Protein AF-A0A3C0WS03-F1 (afdb_monomer)

Sequence (602 aa):
MGAVMPKNAIFNGGLSYDLTSSRLVRLWLGLELLLILISFILLFFMPEAAGWLFLVVFCAVLLTLGAGVFLFVRYSLIPVVKDKRTYITERSKILKKVSKTKTEISKIKKTLATNQINENQEIAKALQKIHKEYIETGLTGEKIETGNISGVGPKLKEKLKANGIISAADIGLNIQNLEGFGKAKVQALLNWKESVLSQLESTKPDKLPDIQLSEIQQRYKRQRDNLTKTRESHQLRQTECGLELEAVNRNLSRFTGVNFINYLRTNLFGGINNRFSQSASAAILMSVIGLGVLIYGAFGIISSRALLVASVPAPTLTSTITHTPTQIPTSTVTVSPSSTITSTITLTPSITRTPTEDLSFYNVSDCLPKNTLFQKGTVVQIVDGDTIQVRLEDGNTYRVRYIGVDAPESERPYYTESKKANSDLVLNKEIILVKDVSETDQFDRLLRYVIVKNIFVNLELVKMGFAVAETYPPDVACADTFSAIQNVTRGSQIGIWIATQTPEPSFAQVVIISVNKSAEYVDIKNVGNIDVNLGDWKLVSEKGNQSCSLSGTINVGVTLRIWAGTAQGAGYGCGFGTSIWNNSESDPAVLYNAQGVEVSRK

pLDDT: mean 80.06, std 19.16, range [28.62, 98.19]

Solvent-accessible surface area (backbone atoms only — not comparable to full-atom values): 34719 Å² total; per-residue (Å²): 138,86,81,86,70,76,96,81,70,72,65,75,74,58,77,69,80,42,69,66,59,28,51,50,48,52,53,49,53,52,50,47,53,49,47,52,50,50,41,50,48,39,60,73,77,36,70,87,48,56,71,57,42,52,52,48,52,51,52,47,54,52,50,54,52,50,51,52,51,51,53,50,53,56,52,58,66,38,66,73,51,43,53,52,50,50,46,54,50,48,45,52,54,44,53,52,51,43,54,52,42,54,50,52,46,51,51,50,53,52,53,56,62,47,47,59,55,52,50,54,51,50,52,51,53,53,39,53,49,50,46,51,54,51,46,54,50,50,29,55,64,44,34,49,84,79,51,88,40,70,90,57,53,71,74,56,41,52,54,35,43,76,70,71,35,51,21,42,60,57,66,59,86,75,54,67,76,41,89,93,35,53,73,70,43,48,49,27,51,52,51,44,38,50,53,52,49,54,50,45,68,72,66,53,78,96,63,64,57,68,69,64,48,49,54,54,52,53,52,53,48,52,50,50,55,52,49,50,54,50,43,52,56,45,52,52,52,43,52,52,47,48,55,52,44,52,55,43,49,61,59,51,60,57,44,70,78,69,43,70,67,53,47,49,48,40,38,76,47,69,88,56,68,90,84,49,55,71,58,53,55,46,49,53,51,50,48,54,50,49,51,52,51,50,51,52,50,59,57,56,59,53,66,72,67,74,78,80,82,88,85,84,90,84,84,89,87,88,88,80,89,86,89,88,90,90,81,92,89,87,89,84,88,87,84,85,85,86,91,80,90,78,91,78,86,83,80,78,86,80,84,80,90,75,84,88,80,72,78,85,82,45,83,62,63,92,44,59,68,91,86,51,73,68,45,59,29,36,26,77,46,72,76,41,34,42,32,35,32,31,33,34,86,88,73,50,75,43,48,36,35,42,55,39,44,45,35,47,52,91,92,40,81,58,18,70,58,13,25,46,54,38,38,77,70,42,60,79,32,66,33,43,36,35,41,74,73,54,64,52,52,101,80,71,27,33,37,26,44,44,30,42,86,68,43,52,46,56,53,49,35,21,51,62,16,36,26,45,57,43,78,53,84,84,39,45,70,46,37,68,60,34,48,55,40,33,54,53,22,46,76,65,41,31,56,77,41,39,80,74,76,73,76,74,82,83,41,77,41,59,37,61,76,47,77,41,43,92,78,35,33,35,33,33,30,26,76,25,77,40,68,37,74,30,55,66,14,32,44,30,32,70,73,62,69,47,74,32,78,43,63,58,72,45,46,56,72,39,72,47,38,36,25,40,27,67,49,92,59,89,55,45,46,57,59,41,96,59,89,56,43,53,80,89,56,95,45,44,44,35,34,24,40,62,89,68,47,78,63,29,70,83

Mean predicted aligned error: 21.63 Å

Structure (mmCIF, N/CA/C/O backbone):
data_AF-A0A3C0WS03-F1
#
_entry.id   AF-A0A3C0WS03-F1
#
loop_
_atom_site.group_PDB
_atom_site.id
_atom_site.type_symbol
_atom_site.label_atom_id
_atom_site.label_alt_id
_atom_site.label_comp_id
_atom_site.label_asym_id
_atom_site.label_entity_id
_atom_site.label_seq_id
_atom_site.pdbx_PDB_ins_code
_atom_site.Cartn_x
_atom_site.Cartn_y
_atom_site.Cartn_z
_atom_site.occupancy
_atom_site.B_iso_or_equiv
_atom_site.auth_seq_id
_atom_site.auth_comp_id
_atom_site.auth_asym_id
_atom_site.auth_atom_id
_atom_site.pdbx_PDB_model_num
ATOM 1 N N . MET A 1 1 ? 14.210 37.775 -27.524 1.00 31.72 1 MET A N 1
ATOM 2 C CA . MET A 1 1 ? 14.642 38.032 -28.914 1.00 31.72 1 MET A CA 1
ATOM 3 C C . MET A 1 1 ? 14.575 36.724 -29.673 1.00 31.72 1 MET A C 1
ATOM 5 O O . MET A 1 1 ? 15.339 35.815 -29.379 1.00 31.72 1 MET A O 1
ATOM 9 N N . GLY A 1 2 ? 13.557 36.589 -30.521 1.00 37.12 2 GLY A N 1
ATOM 10 C CA . GLY A 1 2 ? 13.262 35.359 -31.242 1.00 37.12 2 GLY A CA 1
ATOM 11 C C . GLY A 1 2 ? 14.124 35.225 -32.490 1.00 37.12 2 GLY A C 1
ATOM 12 O O . GLY A 1 2 ? 14.104 36.100 -33.347 1.00 37.12 2 GLY A O 1
ATOM 13 N N . ALA A 1 3 ? 14.828 34.104 -32.602 1.00 29.75 3 ALA A N 1
ATOM 14 C CA . ALA A 1 3 ? 15.247 33.576 -33.888 1.00 29.75 3 ALA A CA 1
ATOM 15 C C . ALA A 1 3 ? 14.250 32.474 -34.259 1.00 29.75 3 ALA A C 1
ATOM 17 O O . ALA A 1 3 ? 14.322 31.349 -33.764 1.00 29.75 3 ALA A O 1
ATOM 18 N N . VAL A 1 4 ? 13.265 32.825 -35.085 1.00 38.44 4 VAL A N 1
ATOM 19 C CA . VAL A 1 4 ? 12.395 31.851 -35.746 1.00 38.44 4 VAL A CA 1
ATOM 20 C C . VAL A 1 4 ? 13.252 31.154 -36.802 1.00 38.44 4 VAL A C 1
ATOM 22 O O . VAL A 1 4 ? 13.464 31.685 -37.886 1.00 38.44 4 VAL A O 1
ATOM 25 N N . MET A 1 5 ? 13.795 29.985 -36.466 1.00 34.31 5 MET A N 1
ATOM 26 C CA . MET A 1 5 ? 14.407 29.090 -37.450 1.00 34.31 5 MET A CA 1
ATOM 27 C C . MET A 1 5 ? 13.317 28.252 -38.146 1.00 34.31 5 MET A C 1
ATOM 29 O O . MET A 1 5 ? 12.325 27.882 -37.508 1.00 34.31 5 MET A O 1
ATOM 33 N N . PRO A 1 6 ? 13.464 27.960 -39.450 1.00 38.06 6 PRO A N 1
ATOM 34 C CA . PRO A 1 6 ? 12.408 27.377 -40.273 1.00 38.06 6 PRO A CA 1
ATOM 35 C C . PRO A 1 6 ? 11.973 25.985 -39.790 1.00 38.06 6 PRO A C 1
ATOM 37 O O . PRO A 1 6 ? 12.787 25.139 -39.421 1.00 38.06 6 PRO A O 1
ATOM 40 N N . LYS A 1 7 ? 10.655 25.742 -39.832 1.00 40.62 7 LYS A N 1
ATOM 41 C CA . LYS A 1 7 ? 9.966 24.583 -39.233 1.00 40.62 7 LYS A CA 1
ATOM 42 C C . LYS A 1 7 ? 10.291 23.204 -39.840 1.00 40.62 7 LYS A C 1
ATOM 44 O O . LYS A 1 7 ? 9.900 22.220 -39.227 1.00 40.62 7 LYS A O 1
ATOM 49 N N . ASN A 1 8 ? 11.038 23.105 -40.944 1.00 35.22 8 ASN A N 1
ATOM 50 C CA . ASN A 1 8 ? 11.222 21.845 -41.692 1.00 35.22 8 ASN A CA 1
ATOM 51 C C . ASN A 1 8 ? 12.683 21.468 -42.017 1.00 35.22 8 ASN A C 1
ATOM 53 O O . ASN A 1 8 ? 12.919 20.617 -42.871 1.00 35.22 8 ASN A O 1
ATOM 57 N N . ALA A 1 9 ? 13.681 22.048 -41.347 1.00 36.47 9 ALA A N 1
ATOM 58 C CA . ALA A 1 9 ? 15.062 21.601 -41.524 1.00 36.47 9 ALA A CA 1
ATOM 59 C C . ALA A 1 9 ? 15.380 20.449 -40.554 1.00 36.47 9 ALA A C 1
ATOM 61 O O . ALA A 1 9 ? 15.653 20.671 -39.373 1.00 36.47 9 ALA A O 1
ATOM 62 N N . ILE A 1 10 ? 15.376 19.205 -41.047 1.00 37.47 10 ILE A N 1
ATOM 63 C CA . ILE A 1 10 ? 16.223 18.163 -40.451 1.00 37.47 10 ILE A CA 1
ATOM 64 C C . ILE A 1 10 ? 17.638 18.740 -40.479 1.00 37.47 10 ILE A C 1
ATOM 66 O O . ILE A 1 10 ? 18.079 19.204 -41.533 1.00 37.47 10 ILE A O 1
ATOM 70 N N . PHE A 1 11 ? 18.346 18.752 -39.347 1.00 43.09 11 PHE A N 1
ATOM 71 C CA . PHE A 1 11 ? 19.762 19.116 -39.329 1.00 43.09 11 PHE A CA 1
ATOM 72 C C . PHE A 1 11 ? 20.551 17.985 -40.019 1.00 43.09 11 PHE A C 1
ATOM 74 O O . PHE A 1 11 ? 21.224 17.181 -39.389 1.00 43.09 11 PHE A O 1
ATOM 81 N N . ASN A 1 12 ? 20.441 17.921 -41.349 1.00 42.94 12 ASN A N 1
ATOM 82 C CA . ASN A 1 12 ? 21.327 17.191 -42.255 1.00 42.94 12 ASN A CA 1
ATOM 83 C C . ASN A 1 12 ? 22.666 17.928 -42.419 1.00 42.94 12 ASN A C 1
ATOM 85 O O . ASN A 1 12 ? 23.517 17.504 -43.197 1.00 42.94 12 ASN A O 1
ATOM 89 N N . GLY A 1 13 ? 22.870 19.025 -41.676 1.00 45.66 13 GLY A N 1
ATOM 90 C CA . GLY A 1 13 ? 24.183 19.586 -41.400 1.00 45.66 13 GLY A CA 1
ATOM 91 C C . GLY A 1 13 ? 24.976 18.578 -40.582 1.00 45.66 13 GLY A C 1
ATOM 92 O O . GLY A 1 13 ? 25.024 18.659 -39.355 1.00 45.66 13 GLY A O 1
ATOM 93 N N . GLY A 1 14 ? 25.539 17.591 -41.281 1.00 50.41 14 GLY A N 1
ATOM 94 C CA . GLY A 1 14 ? 26.479 16.637 -40.728 1.00 50.41 14 GLY A CA 1
ATOM 95 C C . GLY A 1 14 ? 27.555 17.379 -39.953 1.00 50.41 14 GLY A C 1
ATOM 96 O O . GLY A 1 14 ? 27.892 18.516 -40.282 1.00 50.41 14 GLY A O 1
ATOM 97 N N . LEU A 1 15 ? 28.069 16.737 -38.904 1.00 58.97 15 LEU A N 1
ATOM 98 C CA . LEU A 1 15 ? 29.295 17.158 -38.234 1.00 58.97 15 LEU A CA 1
ATOM 99 C C . LEU A 1 15 ? 30.311 17.512 -39.324 1.00 58.97 15 LEU A C 1
ATOM 101 O O . LEU A 1 15 ? 30.803 16.620 -40.015 1.00 58.97 15 LEU A O 1
ATOM 105 N N . SER A 1 16 ? 30.502 18.813 -39.557 1.00 59.75 16 SER A N 1
ATOM 106 C CA . SER A 1 16 ? 31.226 19.295 -40.725 1.00 59.75 16 SER A CA 1
ATOM 107 C C . SER A 1 16 ? 32.638 18.751 -40.646 1.00 59.75 16 SER A C 1
ATOM 109 O O . SER A 1 16 ? 33.243 18.779 -39.571 1.00 59.75 16 SER A O 1
ATOM 111 N N . TYR A 1 17 ? 33.140 18.247 -41.768 1.00 62.03 17 TYR A N 1
ATOM 112 C CA . TYR A 1 17 ? 34.510 17.774 -41.870 1.00 62.03 17 TYR A CA 1
ATOM 113 C C . TYR A 1 17 ? 35.460 18.886 -41.405 1.00 62.03 17 TYR A C 1
ATOM 115 O O . TYR A 1 17 ? 35.561 19.939 -42.037 1.00 62.03 17 TYR A O 1
ATOM 123 N N . ASP A 1 18 ? 36.112 18.677 -40.261 1.00 69.12 18 ASP A N 1
ATOM 124 C CA . ASP A 1 18 ? 37.061 19.631 -39.710 1.00 69.12 18 ASP A CA 1
ATOM 125 C C . ASP A 1 18 ? 38.432 19.270 -40.273 1.00 69.12 18 ASP A C 1
ATOM 127 O O . ASP A 1 18 ? 39.061 18.288 -39.873 1.00 69.12 18 ASP A O 1
ATOM 131 N N . LEU A 1 19 ? 38.897 20.066 -41.237 1.00 70.62 19 LEU A N 1
ATOM 132 C CA . LEU A 1 19 ? 40.178 19.847 -41.902 1.00 70.62 19 LEU A CA 1
ATOM 133 C C . LEU A 1 19 ? 41.338 19.791 -40.893 1.00 70.62 19 LEU A C 1
ATOM 135 O O . LEU A 1 19 ? 42.294 19.046 -41.107 1.00 70.62 19 LEU A O 1
ATOM 139 N N . THR A 1 20 ? 41.248 20.536 -39.785 1.00 75.38 20 THR A N 1
ATOM 140 C CA . THR A 1 20 ? 42.275 20.534 -38.734 1.00 75.38 20 THR A CA 1
ATOM 141 C C . THR A 1 20 ? 42.251 19.233 -37.937 1.00 75.38 20 THR A C 1
ATOM 143 O O . THR A 1 20 ? 43.290 18.586 -37.797 1.00 75.38 20 THR A O 1
ATOM 146 N N . SER A 1 21 ? 41.070 18.778 -37.509 1.00 77.38 21 SER A N 1
ATOM 147 C CA . SER A 1 21 ? 40.906 17.500 -36.809 1.00 77.38 21 SER A CA 1
ATOM 148 C C . SER A 1 21 ? 41.255 16.310 -37.696 1.00 77.38 21 SER A C 1
ATOM 150 O O . SER A 1 21 ? 41.924 15.396 -37.233 1.00 77.38 21 SER A O 1
ATOM 152 N N . SER A 1 22 ? 40.897 16.330 -38.981 1.00 73.50 22 SER A N 1
ATOM 153 C CA . SER A 1 22 ? 41.239 15.255 -39.920 1.00 73.50 22 SER A CA 1
ATOM 154 C C . SER A 1 22 ? 42.741 15.174 -40.228 1.00 73.50 22 SER A C 1
ATOM 156 O O . SER A 1 22 ? 43.291 14.080 -40.379 1.00 73.50 22 SER A O 1
ATOM 158 N N . ARG A 1 23 ? 43.438 16.313 -40.335 1.00 79.94 23 ARG A N 1
ATOM 159 C CA . ARG A 1 23 ? 44.905 16.326 -40.489 1.00 79.94 23 ARG A CA 1
ATOM 160 C C . ARG A 1 23 ? 45.588 15.782 -39.240 1.00 79.94 23 ARG A C 1
ATOM 162 O O . ARG A 1 23 ? 46.469 14.938 -39.356 1.00 79.94 23 ARG A O 1
ATOM 169 N N . LEU A 1 24 ? 45.139 16.212 -38.064 1.00 80.12 24 LEU A N 1
ATOM 170 C CA . LEU A 1 24 ? 45.694 15.767 -36.790 1.00 80.12 24 LEU A CA 1
ATOM 171 C C . LEU A 1 24 ? 45.436 14.278 -36.538 1.00 80.12 24 LEU A C 1
ATOM 173 O O . LEU A 1 24 ? 46.338 13.575 -36.107 1.00 80.12 24 LEU A O 1
ATOM 177 N N . VAL A 1 25 ? 44.254 13.776 -36.895 1.00 79.75 25 VAL A N 1
ATOM 178 C CA . VAL A 1 25 ? 43.920 12.345 -36.857 1.00 79.75 25 VAL A CA 1
ATOM 179 C C . VAL A 1 25 ? 44.849 11.517 -37.746 1.00 79.75 25 VAL A C 1
ATOM 181 O O . VAL A 1 25 ? 45.310 10.462 -37.326 1.00 79.75 25 VAL A O 1
ATOM 184 N N . ARG A 1 26 ? 45.163 11.988 -38.960 1.00 80.06 26 ARG A N 1
ATOM 185 C CA . ARG A 1 26 ? 46.097 11.294 -39.863 1.00 80.06 26 ARG A CA 1
ATOM 186 C C . ARG A 1 26 ? 47.533 11.309 -39.352 1.00 80.06 26 ARG A C 1
ATOM 188 O O . ARG A 1 26 ? 48.206 10.288 -39.438 1.00 80.06 26 ARG A O 1
ATOM 195 N N . LEU A 1 27 ? 47.984 12.440 -38.807 1.00 83.38 27 LEU A N 1
ATOM 196 C CA . LEU A 1 27 ? 49.297 12.544 -38.166 1.00 83.38 27 LEU A CA 1
ATOM 197 C C . LEU A 1 27 ? 49.392 11.619 -36.948 1.00 83.38 27 LEU A C 1
ATOM 199 O O . LEU A 1 27 ? 50.378 10.906 -36.801 1.00 83.38 27 LEU A O 1
ATOM 203 N N . TRP A 1 28 ? 48.345 11.589 -36.123 1.00 84.44 28 TRP A N 1
ATOM 204 C CA . TRP A 1 28 ? 48.234 10.710 -34.965 1.00 84.44 28 TRP A CA 1
ATOM 205 C C . TRP A 1 28 ? 48.286 9.228 -35.363 1.00 84.44 28 TRP A C 1
ATOM 207 O O . TRP A 1 28 ? 49.135 8.506 -34.856 1.00 84.44 28 TRP A O 1
ATOM 217 N N . LEU A 1 29 ? 47.465 8.790 -36.326 1.00 81.19 29 LEU A N 1
ATOM 218 C CA . LEU A 1 29 ? 47.481 7.407 -36.824 1.00 81.19 29 LEU A CA 1
ATOM 219 C C . LEU A 1 29 ? 48.834 7.016 -37.438 1.00 81.19 29 LEU A C 1
ATOM 221 O O . LEU A 1 29 ? 49.291 5.893 -37.249 1.00 81.19 29 LEU A O 1
ATOM 225 N N . GLY A 1 30 ? 49.481 7.930 -38.167 1.00 83.06 30 GLY A N 1
ATOM 226 C CA . GLY A 1 30 ? 50.812 7.690 -38.729 1.00 83.06 30 GLY A CA 1
ATOM 227 C C . GLY A 1 30 ? 51.884 7.525 -37.651 1.00 83.06 30 GLY A C 1
ATOM 228 O O . GLY A 1 30 ? 52.730 6.640 -37.757 1.00 83.06 30 GLY A O 1
ATOM 229 N N . LEU A 1 31 ? 51.822 8.339 -36.595 1.00 86.44 31 LEU A N 1
ATOM 230 C CA . LEU A 1 31 ? 52.744 8.264 -35.464 1.00 86.44 31 LEU A CA 1
ATOM 231 C C . LEU A 1 31 ? 52.504 7.008 -34.613 1.00 86.44 31 LEU A C 1
ATOM 233 O O . LEU A 1 31 ? 53.468 6.367 -34.212 1.00 86.44 31 LEU A O 1
ATOM 237 N N . GLU A 1 32 ? 51.249 6.604 -34.415 1.00 83.44 32 GLU A N 1
ATOM 238 C CA . GLU A 1 32 ? 50.893 5.328 -33.777 1.00 83.44 32 GLU A CA 1
ATOM 239 C C . GLU A 1 32 ? 51.446 4.124 -34.544 1.00 83.44 32 GLU A C 1
ATOM 241 O O . GLU A 1 32 ? 52.104 3.265 -33.963 1.00 83.44 32 GLU A O 1
ATOM 246 N N . LEU A 1 33 ? 51.253 4.070 -35.867 1.00 83.25 33 LEU A N 1
ATOM 247 C CA . LEU A 1 33 ? 51.797 2.985 -36.691 1.00 83.25 33 LEU A CA 1
ATOM 248 C C . LEU A 1 33 ? 53.330 2.938 -36.649 1.00 83.25 33 LEU A C 1
ATOM 250 O O . LEU A 1 33 ? 53.907 1.851 -36.623 1.00 83.25 33 LEU A O 1
ATOM 254 N N . LEU A 1 34 ? 53.986 4.101 -36.603 1.00 87.19 34 LEU A N 1
ATOM 255 C CA . LEU A 1 34 ? 55.435 4.190 -36.440 1.00 87.19 34 LEU A CA 1
ATOM 256 C C . LEU A 1 34 ? 55.881 3.657 -35.071 1.00 87.19 34 LEU A C 1
ATOM 258 O O . LEU A 1 34 ? 56.826 2.877 -35.012 1.00 87.19 34 LEU A O 1
ATOM 262 N N . LEU A 1 35 ? 55.199 4.034 -33.984 1.00 86.38 35 LEU A N 1
ATOM 263 C CA . LEU A 1 35 ? 55.510 3.549 -32.634 1.00 86.38 35 LEU A CA 1
ATOM 264 C C . LEU A 1 35 ? 55.289 2.038 -32.516 1.00 86.38 35 LEU A C 1
ATOM 266 O O . LEU A 1 35 ? 56.141 1.350 -31.964 1.00 86.38 35 LEU A O 1
ATOM 270 N N . ILE A 1 36 ? 54.219 1.504 -33.111 1.00 81.44 36 ILE A N 1
ATOM 271 C CA . ILE A 1 36 ? 53.953 0.059 -33.168 1.00 81.44 36 ILE A CA 1
ATOM 272 C C . ILE A 1 36 ? 55.048 -0.674 -33.957 1.00 81.44 36 ILE A C 1
ATOM 274 O O . ILE A 1 36 ? 55.525 -1.721 -33.517 1.00 81.44 36 ILE A O 1
ATOM 278 N N . LEU A 1 37 ? 55.488 -0.125 -35.095 1.00 84.94 37 LEU A N 1
ATOM 279 C CA . LEU A 1 37 ? 56.587 -0.693 -35.879 1.00 84.94 37 LEU A CA 1
ATOM 280 C C . LEU A 1 37 ? 57.903 -0.686 -35.086 1.00 84.94 37 LEU A C 1
ATOM 282 O O . LEU A 1 37 ? 58.611 -1.691 -35.070 1.00 84.94 37 LEU A O 1
ATOM 286 N N . ILE A 1 38 ? 58.210 0.413 -34.388 1.00 85.88 38 ILE A N 1
ATOM 287 C CA . ILE A 1 38 ? 59.381 0.519 -33.506 1.00 85.88 38 ILE A CA 1
ATOM 288 C C . ILE A 1 38 ? 59.290 -0.512 -32.376 1.00 85.88 38 ILE A C 1
ATOM 290 O O . ILE A 1 38 ? 60.265 -1.213 -32.118 1.00 85.88 38 ILE A O 1
ATOM 294 N N . SER A 1 39 ? 58.126 -0.663 -31.740 1.00 83.00 39 SER A N 1
ATOM 295 C CA . SER A 1 39 ? 57.897 -1.686 -30.716 1.00 83.00 39 SER A CA 1
ATOM 296 C C . SER A 1 39 ? 58.119 -3.100 -31.251 1.00 83.00 39 SER A C 1
ATOM 298 O O . SER A 1 39 ? 58.738 -3.910 -30.568 1.00 83.00 39 SER A O 1
ATOM 300 N N . PHE A 1 40 ? 57.676 -3.397 -32.475 1.00 82.50 40 PHE A N 1
ATOM 301 C CA . PHE A 1 40 ? 57.899 -4.698 -33.109 1.00 82.50 40 PHE A CA 1
ATOM 302 C C . PHE A 1 40 ? 59.385 -4.954 -33.401 1.00 82.50 40 PHE A C 1
ATOM 304 O O . PHE A 1 40 ? 59.894 -6.040 -33.124 1.00 82.50 40 PHE A O 1
ATOM 311 N N . ILE A 1 41 ? 60.104 -3.944 -33.902 1.00 84.56 41 ILE A N 1
ATOM 312 C CA . ILE A 1 41 ? 61.549 -4.032 -34.153 1.00 84.56 41 ILE A CA 1
ATOM 313 C C . ILE A 1 41 ? 62.313 -4.251 -32.841 1.00 84.56 41 ILE A C 1
ATOM 315 O O . ILE A 1 41 ? 63.170 -5.130 -32.780 1.00 84.56 41 ILE A O 1
ATOM 319 N N . LEU A 1 42 ? 61.980 -3.502 -31.783 1.00 81.69 42 LEU A N 1
ATOM 320 C CA . LEU A 1 42 ? 62.591 -3.661 -30.459 1.00 81.69 42 LEU A CA 1
ATOM 321 C C . LEU A 1 42 ? 62.326 -5.055 -29.879 1.00 81.69 42 LEU A C 1
ATOM 323 O O . LEU A 1 42 ? 63.246 -5.679 -29.359 1.00 81.69 42 LEU A O 1
ATOM 327 N N . LEU A 1 43 ? 61.099 -5.562 -30.016 1.00 79.94 43 LEU A N 1
ATOM 328 C CA . LEU A 1 43 ? 60.718 -6.891 -29.539 1.00 79.94 43 LEU A CA 1
ATOM 329 C C . LEU A 1 43 ? 61.495 -8.011 -30.253 1.00 79.94 43 LEU A C 1
ATOM 331 O O . LEU A 1 43 ? 61.912 -8.967 -29.605 1.00 79.94 43 LEU A O 1
ATOM 335 N N . PHE A 1 44 ? 61.674 -7.910 -31.575 1.00 80.06 44 PHE A N 1
ATOM 336 C CA . PHE A 1 44 ? 62.209 -9.007 -32.388 1.00 80.06 44 PHE A CA 1
ATOM 337 C C . PHE A 1 44 ? 63.734 -8.972 -32.554 1.00 80.06 44 PHE A C 1
ATOM 339 O O . PHE A 1 44 ? 64.377 -10.018 -32.564 1.00 80.06 44 PHE A O 1
ATOM 346 N N . PHE A 1 45 ? 64.327 -7.783 -32.679 1.00 81.38 45 PHE A N 1
ATOM 347 C CA . PHE A 1 45 ? 65.751 -7.629 -32.995 1.00 81.38 45 PHE A CA 1
ATOM 348 C C . PHE A 1 45 ? 66.609 -7.218 -31.797 1.00 81.38 45 PHE A C 1
ATOM 350 O O . PHE A 1 45 ? 67.828 -7.359 -31.858 1.00 81.38 45 PHE A O 1
ATOM 357 N N . MET A 1 46 ? 66.008 -6.713 -30.714 1.00 80.06 46 MET A N 1
ATOM 358 C CA . MET A 1 46 ? 66.736 -6.261 -29.523 1.00 80.06 46 MET A CA 1
ATOM 359 C C . MET A 1 46 ? 66.035 -6.703 -28.226 1.00 80.06 46 MET A C 1
ATOM 361 O O . MET A 1 46 ? 65.597 -5.862 -27.441 1.00 80.06 46 MET A O 1
ATOM 365 N N . PRO A 1 47 ? 65.951 -8.021 -27.953 1.00 70.94 47 PRO A N 1
ATOM 366 C CA . PRO A 1 47 ? 65.209 -8.561 -26.806 1.00 70.94 47 PRO A CA 1
ATOM 367 C C . PRO A 1 47 ? 65.754 -8.107 -25.438 1.00 70.94 47 PRO A C 1
ATOM 369 O O . PRO A 1 47 ? 65.040 -8.149 -24.438 1.00 70.94 47 PRO A O 1
ATOM 372 N N . GLU A 1 48 ? 66.996 -7.621 -25.377 1.00 76.94 48 GLU A N 1
ATOM 373 C CA . GLU A 1 48 ? 67.588 -7.045 -24.162 1.00 76.94 48 GLU A CA 1
ATOM 374 C C . GLU A 1 48 ? 67.113 -5.604 -23.871 1.00 76.94 48 GLU A C 1
ATOM 376 O O . GLU A 1 48 ? 67.280 -5.108 -22.757 1.00 76.94 48 GLU A O 1
ATOM 381 N N . ALA A 1 49 ? 66.451 -4.939 -24.828 1.00 76.62 49 ALA A N 1
ATOM 382 C CA . ALA A 1 49 ? 65.985 -3.552 -24.746 1.00 76.62 49 ALA A CA 1
ATOM 383 C C . ALA A 1 49 ? 64.557 -3.402 -24.170 1.00 76.62 49 ALA A C 1
ATOM 385 O O . ALA A 1 49 ? 63.827 -2.474 -24.525 1.00 76.62 49 ALA A O 1
ATOM 386 N N . ALA A 1 50 ? 64.143 -4.284 -23.253 1.00 74.38 50 ALA A N 1
ATOM 387 C CA . ALA A 1 50 ? 62.782 -4.320 -22.696 1.00 74.38 50 ALA A CA 1
ATOM 388 C C . ALA A 1 50 ? 62.319 -2.987 -22.061 1.00 74.38 50 ALA A C 1
ATOM 390 O O . ALA A 1 50 ? 61.142 -2.634 -22.142 1.00 74.38 50 ALA A O 1
ATOM 391 N N . GLY A 1 51 ? 63.240 -2.205 -21.482 1.00 78.12 51 GLY A N 1
ATOM 392 C CA . GLY A 1 51 ? 62.930 -0.877 -20.933 1.00 78.12 51 GLY A CA 1
ATOM 393 C C . GLY A 1 51 ? 62.504 0.142 -21.999 1.00 78.12 51 GLY A C 1
ATOM 394 O O . GLY A 1 51 ? 61.593 0.937 -21.770 1.00 78.12 51 GLY A O 1
ATOM 395 N N . TRP A 1 52 ? 63.100 0.076 -23.192 1.00 83.50 52 TRP A N 1
ATOM 396 C CA . TRP A 1 52 ? 62.734 0.936 -24.319 1.00 83.50 52 TRP A CA 1
ATOM 397 C C . TRP A 1 52 ? 61.377 0.551 -24.906 1.00 83.50 52 TRP A C 1
ATOM 399 O O . TRP A 1 52 ? 60.599 1.432 -25.261 1.00 83.50 52 TRP A O 1
ATOM 409 N N . LEU A 1 53 ? 61.046 -0.745 -24.934 1.00 81.00 53 LEU A N 1
ATOM 410 C CA . LEU A 1 53 ? 59.726 -1.217 -25.356 1.00 81.00 53 LEU A CA 1
ATOM 411 C C . LEU A 1 53 ? 58.611 -0.653 -24.461 1.00 81.00 53 LEU A C 1
ATOM 413 O O . LEU A 1 53 ? 57.615 -0.147 -24.975 1.00 81.00 53 LEU A O 1
ATOM 417 N N . PHE A 1 54 ? 58.798 -0.675 -23.137 1.00 81.44 54 PHE A N 1
ATOM 418 C CA . PHE A 1 54 ? 57.831 -0.105 -22.194 1.00 81.44 54 PHE A CA 1
ATOM 419 C C . PHE A 1 54 ? 57.654 1.404 -22.394 1.00 81.44 54 PHE A C 1
ATOM 421 O O . PHE A 1 54 ? 56.526 1.890 -22.429 1.00 81.44 54 PHE A O 1
ATOM 428 N N . LEU A 1 55 ? 58.755 2.139 -22.581 1.00 85.56 55 LEU A N 1
ATOM 429 C CA . LEU A 1 55 ? 58.712 3.579 -22.834 1.00 85.56 55 LEU A CA 1
ATOM 430 C C . LEU A 1 55 ? 57.953 3.906 -24.130 1.00 85.56 55 LEU A C 1
ATOM 432 O O . LEU A 1 55 ? 57.104 4.793 -24.129 1.00 85.56 55 LEU A O 1
ATOM 436 N N . VAL A 1 56 ? 58.203 3.165 -25.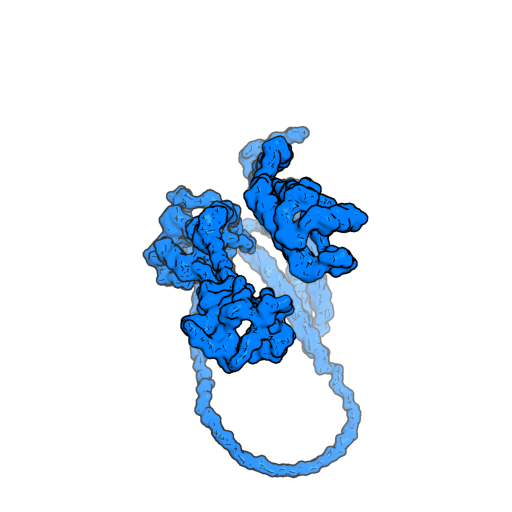214 1.00 84.81 56 VAL A N 1
ATOM 437 C CA . VAL A 1 56 ? 57.527 3.363 -26.508 1.00 84.81 56 VAL A CA 1
ATOM 438 C C . VAL A 1 56 ? 56.028 3.061 -26.405 1.00 84.81 56 VAL A C 1
ATOM 440 O O . VAL A 1 56 ? 55.215 3.860 -26.871 1.00 84.81 56 VAL A O 1
ATOM 443 N N . VAL A 1 57 ? 55.646 1.966 -25.737 1.00 82.44 57 VAL A N 1
ATOM 444 C CA . VAL A 1 57 ? 54.234 1.609 -25.504 1.00 82.44 57 VAL A CA 1
ATOM 445 C C . VAL A 1 57 ? 53.541 2.645 -24.612 1.00 82.44 57 VAL A C 1
ATOM 447 O O . VAL A 1 57 ? 52.424 3.067 -24.906 1.00 82.44 57 VAL A O 1
ATOM 450 N N . PHE A 1 58 ? 54.204 3.113 -23.553 1.00 84.06 58 PHE A N 1
ATOM 451 C CA . PHE A 1 58 ? 53.683 4.163 -22.677 1.00 84.06 58 PHE A CA 1
ATOM 452 C C . PHE A 1 58 ? 53.482 5.488 -23.427 1.00 84.06 58 PHE A C 1
ATOM 454 O O . PHE A 1 58 ? 52.433 6.123 -23.295 1.00 84.06 58 PHE A O 1
ATOM 461 N N . CYS A 1 59 ? 54.443 5.884 -24.268 1.00 86.69 59 CYS A N 1
ATOM 462 C CA . CYS A 1 59 ? 54.320 7.057 -25.128 1.00 86.69 59 CYS A CA 1
ATOM 463 C C . CYS A 1 59 ? 53.156 6.930 -26.122 1.00 86.69 59 CYS A C 1
ATOM 465 O O . CYS A 1 59 ? 52.419 7.901 -26.280 1.00 86.69 59 CYS A O 1
ATOM 467 N N . ALA A 1 60 ? 52.943 5.759 -26.734 1.00 82.56 60 ALA A N 1
ATOM 468 C CA . ALA A 1 60 ? 51.793 5.504 -27.608 1.00 82.56 60 ALA A CA 1
ATOM 469 C C . ALA A 1 60 ? 50.459 5.651 -26.848 1.00 82.56 60 ALA A C 1
ATOM 471 O O . ALA A 1 60 ? 49.572 6.404 -27.246 1.00 82.56 60 ALA A O 1
ATOM 472 N N . VAL A 1 61 ? 50.332 5.055 -25.657 1.00 82.81 61 VAL A N 1
ATOM 473 C CA . VAL A 1 61 ? 49.121 5.207 -24.827 1.00 82.81 61 VAL A CA 1
ATOM 474 C C . VAL A 1 61 ? 48.852 6.677 -24.476 1.00 82.81 61 VAL A C 1
ATOM 476 O O . VAL A 1 61 ? 47.725 7.150 -24.633 1.00 82.81 61 VAL A O 1
ATOM 479 N N . LEU A 1 62 ? 49.867 7.440 -24.060 1.00 87.75 62 LEU A N 1
ATOM 480 C CA . LEU A 1 62 ? 49.698 8.874 -23.788 1.00 87.75 62 LEU A CA 1
ATOM 481 C C . LEU A 1 62 ? 49.299 9.665 -25.040 1.00 87.75 62 LEU A C 1
ATOM 483 O O . LEU A 1 62 ? 48.467 10.573 -24.958 1.00 87.75 62 LEU A O 1
ATOM 487 N N . LEU A 1 63 ? 49.854 9.307 -26.196 1.00 87.31 63 LEU A N 1
ATOM 488 C CA . LEU A 1 63 ? 49.547 9.928 -27.476 1.00 87.31 63 LEU A CA 1
ATOM 489 C C . LEU A 1 63 ? 48.088 9.676 -27.896 1.00 87.31 63 LEU A C 1
ATOM 491 O O . LEU A 1 63 ? 47.396 10.617 -28.292 1.00 87.31 63 LEU A O 1
ATOM 495 N N . THR A 1 64 ? 47.584 8.444 -27.743 1.00 81.81 64 THR A N 1
ATOM 496 C CA . THR A 1 64 ? 46.167 8.104 -27.981 1.00 81.81 64 THR A CA 1
ATOM 497 C C . THR A 1 64 ? 45.210 8.837 -27.043 1.00 81.81 64 THR A C 1
ATOM 499 O O . THR A 1 64 ? 44.212 9.400 -27.504 1.00 81.81 64 THR A O 1
ATOM 502 N N . LEU A 1 65 ? 45.522 8.907 -25.746 1.00 84.88 65 LEU A N 1
ATOM 503 C CA . LEU A 1 65 ? 44.712 9.635 -24.768 1.00 84.88 65 LEU A CA 1
ATOM 504 C C . LEU A 1 65 ? 44.690 11.137 -25.072 1.00 84.88 65 LEU A C 1
ATOM 506 O O . LEU A 1 65 ? 43.618 11.744 -25.091 1.00 84.88 65 LEU A O 1
ATOM 510 N N . GLY A 1 66 ? 45.847 11.730 -25.378 1.00 88.50 66 GLY A N 1
ATOM 511 C CA . GLY A 1 66 ? 45.958 13.141 -25.751 1.00 88.50 66 GLY A CA 1
ATOM 512 C C . GLY A 1 66 ? 45.158 13.484 -27.010 1.00 88.50 66 GLY A C 1
ATOM 513 O O . GLY A 1 66 ? 44.399 14.458 -27.016 1.00 88.50 66 GLY A O 1
ATOM 514 N N . ALA A 1 67 ? 45.254 12.657 -28.055 1.00 84.38 67 ALA A N 1
ATOM 515 C CA . ALA A 1 67 ? 44.477 12.827 -29.282 1.00 84.38 67 ALA A CA 1
ATOM 516 C C . ALA A 1 67 ? 42.967 12.662 -29.040 1.00 84.38 67 ALA A C 1
ATOM 518 O O . ALA A 1 67 ? 42.171 13.464 -29.534 1.00 84.38 67 ALA A O 1
ATOM 519 N N . GLY A 1 68 ? 42.565 11.676 -28.232 1.00 82.88 68 GLY A N 1
ATOM 520 C CA . GLY A 1 68 ? 41.172 11.464 -27.837 1.00 82.88 68 GLY A CA 1
ATOM 521 C C . GLY A 1 68 ? 40.584 12.663 -27.089 1.00 82.88 68 GLY A C 1
ATOM 522 O O . GLY A 1 68 ? 39.510 13.151 -27.452 1.00 82.88 68 GLY A O 1
ATOM 523 N N . VAL A 1 69 ? 41.310 13.192 -26.098 1.00 88.44 69 VAL A N 1
ATOM 524 C CA . VAL A 1 69 ? 40.916 14.395 -25.346 1.00 88.44 69 VAL A CA 1
ATOM 525 C C . VA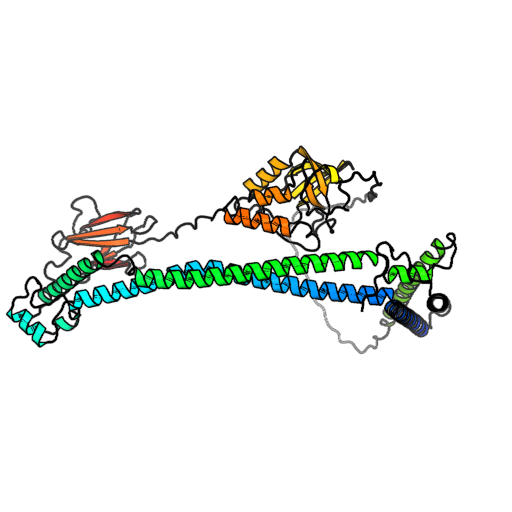L A 1 69 ? 40.817 15.606 -26.271 1.00 88.44 69 VAL A C 1
ATOM 527 O O . VAL A 1 69 ? 39.809 16.311 -26.242 1.00 88.44 69 VAL A O 1
ATOM 530 N N . PHE A 1 70 ? 41.804 15.831 -27.141 1.00 88.44 70 PHE A N 1
ATOM 531 C CA . PHE A 1 70 ? 41.778 16.937 -28.099 1.00 88.44 70 PHE A CA 1
ATOM 532 C C . PHE A 1 70 ? 40.563 16.868 -29.037 1.00 88.44 70 PHE A C 1
ATOM 534 O O . PHE A 1 70 ? 39.844 17.858 -29.205 1.00 88.44 70 PHE A O 1
ATOM 541 N N . LEU A 1 71 ? 40.289 15.695 -29.617 1.00 85.44 71 LEU A N 1
ATOM 542 C CA . LEU A 1 71 ? 39.141 15.487 -30.503 1.00 85.44 71 LEU A CA 1
ATOM 543 C C . LEU A 1 71 ? 37.816 15.661 -29.765 1.00 85.44 71 LEU A C 1
ATOM 545 O O . LEU A 1 71 ? 36.881 16.242 -30.317 1.00 85.44 71 LEU A O 1
ATOM 549 N N . PHE A 1 72 ? 37.731 15.212 -28.514 1.00 86.88 72 PHE A N 1
ATOM 550 C CA . PHE A 1 72 ? 36.553 15.423 -27.681 1.00 86.88 72 PHE A CA 1
ATOM 551 C C . PHE A 1 72 ? 36.340 16.906 -27.351 1.00 86.88 72 PHE A C 1
ATOM 553 O O . PHE A 1 72 ? 35.213 17.399 -27.444 1.00 86.88 72 PHE A O 1
ATOM 560 N N . VAL A 1 73 ? 37.407 17.647 -27.034 1.00 89.31 73 VAL A N 1
ATOM 561 C CA . VAL A 1 73 ? 37.346 19.099 -26.812 1.00 89.31 73 VAL A CA 1
ATOM 562 C C . VAL A 1 73 ? 36.860 19.803 -28.079 1.00 89.31 73 VAL A C 1
ATOM 564 O O . VAL A 1 73 ? 35.900 20.572 -28.004 1.00 89.31 73 VAL A O 1
ATOM 567 N N . ARG A 1 74 ? 37.426 19.491 -29.252 1.00 88.44 74 ARG A N 1
ATOM 568 C CA . ARG A 1 74 ? 36.974 20.051 -30.539 1.00 88.44 74 ARG A CA 1
ATOM 569 C C . ARG A 1 74 ? 35.511 19.730 -30.820 1.00 88.44 74 ARG A C 1
ATOM 571 O O . ARG A 1 74 ? 34.744 20.651 -31.089 1.00 88.44 74 ARG A O 1
ATOM 578 N N . TYR A 1 75 ? 35.105 18.471 -30.664 1.00 86.00 75 TYR A N 1
ATOM 579 C CA . TYR A 1 75 ? 33.708 18.048 -30.771 1.00 86.00 75 TYR A CA 1
ATOM 580 C C . TYR A 1 75 ? 32.791 18.856 -29.841 1.00 86.00 75 TYR A C 1
ATOM 582 O O . TYR A 1 75 ? 31.745 19.343 -30.263 1.00 86.00 75 TYR A O 1
ATOM 590 N N . SER A 1 76 ? 33.196 19.054 -28.585 1.00 87.19 76 SER A N 1
ATOM 591 C CA . SER A 1 76 ? 32.402 19.777 -27.588 1.00 87.19 76 SER A CA 1
ATOM 592 C C . SER A 1 76 ? 32.230 21.271 -27.888 1.00 87.19 76 SER A C 1
ATOM 594 O O . SER A 1 76 ? 31.286 21.891 -27.394 1.00 87.19 76 SER A O 1
ATOM 596 N N . LEU A 1 77 ? 33.126 21.850 -28.694 1.00 88.56 77 LEU A N 1
ATOM 597 C CA . LEU A 1 77 ? 33.093 23.257 -29.085 1.00 88.56 77 LEU A CA 1
ATOM 598 C C . LEU A 1 77 ? 32.195 23.526 -30.301 1.00 88.56 77 LEU A C 1
ATOM 600 O O . LEU A 1 77 ? 31.837 24.686 -30.519 1.00 88.56 77 LEU A O 1
ATOM 604 N N . ILE A 1 78 ? 31.799 22.489 -31.047 1.00 85.94 78 ILE A N 1
ATOM 605 C CA . ILE A 1 78 ? 30.915 22.606 -32.213 1.00 85.94 78 ILE A CA 1
ATOM 606 C C . ILE A 1 78 ? 29.569 23.216 -31.775 1.00 85.94 78 ILE A C 1
ATOM 608 O O . ILE A 1 78 ? 28.946 22.685 -30.851 1.00 85.94 78 ILE A O 1
ATOM 612 N N . PRO A 1 79 ? 29.074 24.289 -32.429 1.00 87.31 79 PRO A N 1
ATOM 613 C CA . PRO A 1 79 ? 27.838 24.974 -32.032 1.00 87.31 79 PRO A CA 1
ATOM 614 C C . PRO A 1 79 ? 26.634 24.037 -31.859 1.00 87.31 79 PRO A C 1
ATOM 616 O O . PRO A 1 79 ? 25.993 24.040 -30.815 1.00 87.31 79 PRO A O 1
ATOM 619 N N . VAL A 1 80 ? 26.421 23.123 -32.810 1.00 85.81 80 VAL A N 1
ATOM 620 C CA . VAL A 1 80 ? 25.333 22.125 -32.779 1.00 85.81 80 VAL A CA 1
ATOM 621 C C . VAL A 1 80 ? 25.423 21.198 -31.552 1.00 85.81 80 VAL A C 1
ATOM 623 O O . VAL A 1 80 ? 24.408 20.778 -30.995 1.00 85.81 80 VAL A O 1
ATOM 626 N N . VAL A 1 81 ? 26.639 20.883 -31.090 1.00 87.44 81 VAL A N 1
ATOM 627 C CA . VAL A 1 81 ? 26.873 20.066 -29.887 1.00 87.44 81 VAL A CA 1
ATOM 628 C C . VAL A 1 81 ? 26.590 20.871 -28.615 1.00 87.44 81 VAL A C 1
ATOM 630 O O . VAL A 1 81 ? 26.052 20.317 -27.651 1.00 87.44 81 VAL A O 1
ATOM 633 N N . LYS A 1 82 ? 26.897 22.176 -28.610 1.00 88.38 82 LYS A N 1
ATOM 634 C CA . LYS A 1 82 ? 26.527 23.088 -27.516 1.00 88.38 82 LYS A CA 1
ATOM 635 C C . LYS A 1 82 ? 25.009 23.214 -27.395 1.00 88.38 82 LYS A C 1
ATOM 637 O O . LYS A 1 82 ? 24.491 23.030 -26.296 1.00 88.38 82 LYS A O 1
ATOM 642 N N . ASP A 1 83 ? 24.301 23.404 -28.506 1.00 87.75 83 ASP A N 1
ATOM 643 C CA . ASP A 1 83 ? 22.835 23.487 -28.529 1.00 87.75 83 ASP A CA 1
ATOM 644 C C . ASP A 1 83 ? 22.192 22.197 -28.008 1.00 87.75 83 ASP A C 1
ATOM 646 O O . ASP A 1 83 ? 21.335 22.231 -27.122 1.00 87.75 83 ASP A O 1
ATOM 650 N N . LYS A 1 84 ? 22.685 21.033 -28.462 1.00 87.62 84 LYS A N 1
ATOM 651 C CA . LYS A 1 84 ? 22.272 19.728 -27.925 1.00 87.62 84 LYS A CA 1
ATOM 652 C C . LYS A 1 84 ? 22.454 19.659 -26.404 1.00 87.62 84 LYS A C 1
ATOM 654 O O . LYS A 1 84 ? 21.559 19.194 -25.699 1.00 87.62 84 LYS A O 1
ATOM 659 N N . ARG A 1 85 ? 23.597 20.114 -25.875 1.00 89.25 85 ARG A N 1
ATOM 660 C CA . ARG A 1 85 ? 23.878 20.116 -24.426 1.00 89.25 85 ARG A CA 1
ATOM 661 C C . ARG A 1 85 ? 22.917 21.031 -23.659 1.00 89.25 85 ARG A C 1
ATOM 663 O O . ARG A 1 85 ? 22.489 20.662 -22.562 1.00 89.25 85 ARG A O 1
ATOM 670 N N . THR A 1 86 ? 22.548 22.177 -24.229 1.00 92.56 86 THR A N 1
ATOM 671 C CA . THR A 1 86 ? 21.545 23.083 -23.653 1.00 92.56 86 THR A CA 1
ATOM 672 C C . THR A 1 86 ? 20.197 22.380 -23.513 1.00 92.56 86 THR A C 1
ATOM 674 O O . THR A 1 86 ? 19.682 22.301 -22.398 1.00 92.56 86 THR A O 1
ATOM 677 N N . TYR A 1 87 ? 19.688 21.746 -24.575 1.00 90.69 87 TYR A N 1
ATOM 678 C CA . TYR A 1 87 ? 18.426 20.993 -24.514 1.00 90.69 87 TYR A CA 1
ATOM 679 C C . TYR A 1 87 ? 18.475 19.801 -23.547 1.00 90.69 87 TYR A C 1
ATOM 681 O O . TYR A 1 87 ? 17.505 19.542 -22.837 1.00 90.69 87 TYR A O 1
ATOM 689 N N . ILE A 1 88 ? 19.607 19.091 -23.450 1.00 87.88 88 ILE A N 1
ATOM 690 C CA . ILE A 1 88 ? 19.796 18.033 -22.436 1.00 87.88 88 ILE A CA 1
ATOM 691 C C . ILE A 1 88 ? 19.692 18.617 -21.020 1.00 87.88 88 ILE A C 1
ATOM 693 O O . ILE A 1 88 ? 19.056 18.031 -20.140 1.00 87.88 88 ILE A O 1
ATOM 697 N N . THR A 1 89 ? 20.288 19.788 -20.799 1.00 93.69 89 THR A N 1
ATOM 698 C CA . THR A 1 89 ? 20.243 20.479 -19.506 1.00 93.69 89 THR A CA 1
ATOM 699 C C . THR A 1 89 ? 18.822 20.940 -19.181 1.00 93.69 89 THR A C 1
ATOM 701 O O . THR A 1 89 ? 18.353 20.716 -18.065 1.00 93.69 89 THR A O 1
ATOM 704 N N . GLU A 1 90 ? 18.104 21.522 -20.141 1.00 93.88 90 GLU A N 1
ATOM 705 C CA . GLU A 1 90 ? 16.693 21.903 -19.998 1.00 93.88 90 GLU A CA 1
ATOM 706 C C . GLU A 1 90 ? 15.806 20.700 -19.679 1.00 93.88 90 GLU A C 1
ATOM 708 O O . GLU A 1 90 ? 15.075 20.731 -18.688 1.00 93.88 90 GLU A O 1
ATOM 713 N N . ARG A 1 91 ? 15.955 19.596 -20.423 1.00 92.12 91 ARG A N 1
ATOM 714 C CA . ARG A 1 91 ? 15.268 18.325 -20.152 1.00 92.12 91 ARG A CA 1
ATOM 715 C C . ARG A 1 91 ? 15.491 17.876 -18.710 1.00 92.12 91 ARG A C 1
ATOM 717 O O . ARG A 1 91 ? 14.536 17.544 -18.015 1.00 92.12 91 ARG A O 1
ATOM 724 N N . SER A 1 92 ? 16.735 17.912 -18.229 1.00 90.88 92 SER A N 1
ATOM 725 C CA . SER A 1 92 ? 17.055 17.521 -16.849 1.00 90.88 92 SER A CA 1
ATOM 726 C C . SER A 1 92 ? 16.384 18.424 -15.802 1.00 90.88 92 SER A C 1
ATOM 728 O O . SER A 1 92 ? 15.915 17.936 -14.773 1.00 90.88 92 SER A O 1
ATOM 730 N N . LYS A 1 93 ? 16.285 19.737 -16.064 1.00 96.19 93 LYS A N 1
ATOM 731 C CA . LYS A 1 93 ? 15.603 20.695 -15.181 1.00 96.19 93 LYS A CA 1
ATOM 732 C C . LYS A 1 93 ? 14.099 20.428 -15.141 1.00 96.19 93 LYS A C 1
ATOM 734 O O . LYS A 1 93 ? 13.522 20.421 -14.055 1.00 96.19 93 LYS A O 1
ATOM 739 N N . ILE A 1 94 ? 13.481 20.172 -16.294 1.00 92.00 94 ILE A N 1
ATOM 740 C CA . ILE A 1 94 ? 12.052 19.846 -16.394 1.00 92.00 94 ILE A CA 1
ATOM 741 C C . ILE A 1 94 ? 11.758 18.525 -15.675 1.00 92.00 94 ILE A C 1
ATOM 743 O O . ILE A 1 94 ? 10.863 18.480 -14.837 1.00 92.00 94 ILE A O 1
ATOM 747 N N . LEU A 1 95 ? 12.565 17.480 -15.884 1.00 88.00 95 LEU A N 1
ATOM 748 C CA . LEU A 1 95 ? 12.410 16.198 -15.181 1.00 88.00 95 LEU A CA 1
ATOM 749 C C . LEU A 1 95 ? 12.490 16.349 -13.653 1.00 88.00 95 LEU A C 1
ATOM 751 O O . LEU A 1 95 ? 11.691 15.753 -12.928 1.00 88.00 95 LEU A O 1
ATOM 755 N N . LYS A 1 96 ? 13.393 17.201 -13.145 1.00 93.25 96 LYS A N 1
ATOM 756 C CA . LYS A 1 96 ? 13.449 17.537 -11.711 1.00 93.25 96 LYS A CA 1
ATOM 757 C C . LYS A 1 96 ? 12.167 18.226 -11.230 1.00 93.25 96 LYS A C 1
ATOM 759 O O . LYS A 1 96 ? 11.665 17.874 -10.163 1.00 93.25 96 LYS A O 1
ATOM 764 N N . LYS A 1 97 ? 11.612 19.172 -12.003 1.00 93.94 97 LYS A N 1
ATOM 765 C CA . LYS A 1 97 ? 10.321 19.815 -11.688 1.00 93.94 97 LYS A CA 1
ATOM 766 C C . LYS A 1 97 ? 9.177 18.794 -11.662 1.00 93.94 97 LYS A C 1
ATOM 768 O O . LYS A 1 97 ? 8.405 18.797 -10.708 1.00 93.94 97 LYS A O 1
ATOM 773 N N . VAL A 1 98 ? 9.101 17.899 -12.650 1.00 89.06 98 VAL A N 1
ATOM 774 C CA . VAL A 1 98 ? 8.083 16.834 -12.726 1.00 89.06 98 VAL A CA 1
ATOM 775 C C . VAL A 1 98 ? 8.154 15.925 -11.498 1.00 89.06 98 VAL A C 1
ATOM 777 O O . VAL A 1 98 ? 7.139 15.710 -10.837 1.00 89.06 98 VAL A O 1
ATOM 780 N N . SER A 1 99 ? 9.350 15.449 -11.143 1.00 85.94 99 SER A N 1
ATOM 781 C CA . SER A 1 99 ? 9.565 14.605 -9.960 1.00 85.94 99 SER A CA 1
ATOM 782 C C . SER A 1 99 ? 9.147 15.304 -8.657 1.00 85.94 99 SER A C 1
ATOM 784 O O . SER A 1 99 ? 8.416 14.733 -7.838 1.00 85.94 99 SER A O 1
ATOM 786 N N . LYS A 1 100 ? 9.525 16.581 -8.492 1.00 93.44 100 LYS A N 1
ATOM 787 C CA . LYS A 1 100 ? 9.109 17.396 -7.343 1.00 93.44 100 LYS A CA 1
ATOM 788 C C . LYS A 1 100 ? 7.584 17.509 -7.266 1.00 93.44 100 LYS A C 1
ATOM 790 O O . LYS A 1 100 ? 7.005 17.242 -6.218 1.00 93.44 100 LYS A O 1
ATOM 795 N N . THR A 1 101 ? 6.922 17.844 -8.372 1.00 90.06 101 THR A N 1
ATOM 796 C CA . THR A 1 101 ? 5.458 17.975 -8.427 1.00 90.06 101 THR A CA 1
ATOM 797 C C . THR A 1 101 ? 4.749 16.648 -8.141 1.00 90.06 101 THR A C 1
ATOM 799 O O . THR A 1 101 ? 3.798 16.637 -7.362 1.00 90.06 101 THR A O 1
ATOM 802 N N . LYS A 1 102 ? 5.242 15.520 -8.676 1.00 86.81 102 LYS A N 1
ATOM 803 C CA . LYS A 1 102 ? 4.717 14.169 -8.388 1.00 86.81 102 LYS A CA 1
ATOM 804 C C . LYS A 1 102 ? 4.782 13.848 -6.890 1.00 86.81 102 LYS A C 1
ATOM 806 O O . LYS A 1 102 ? 3.828 13.314 -6.325 1.00 86.81 102 LYS A O 1
ATOM 811 N N . THR A 1 103 ? 5.878 14.233 -6.238 1.00 91.62 103 THR A N 1
ATOM 812 C CA . THR A 1 103 ? 6.073 14.052 -4.792 1.00 91.62 103 THR A CA 1
ATOM 813 C C . THR A 1 103 ? 5.086 14.892 -3.978 1.00 91.62 103 THR A C 1
ATOM 815 O O . THR A 1 103 ? 4.465 14.375 -3.052 1.00 91.62 103 THR A O 1
ATOM 818 N N . GLU A 1 104 ? 4.882 16.162 -4.339 1.00 94.25 104 GLU A N 1
ATOM 819 C CA . GLU A 1 104 ? 3.911 17.034 -3.660 1.00 94.25 104 GLU A CA 1
ATOM 820 C C . GLU A 1 104 ? 2.465 16.541 -3.829 1.00 94.25 104 GLU A C 1
ATOM 822 O O . GLU A 1 104 ? 1.717 16.485 -2.855 1.00 94.25 104 GLU A O 1
ATOM 827 N N . ILE A 1 105 ? 2.082 16.074 -5.024 1.00 91.06 105 ILE A N 1
ATOM 828 C CA . ILE A 1 105 ? 0.765 15.453 -5.251 1.00 91.06 105 ILE A CA 1
ATOM 829 C C . ILE A 1 105 ? 0.582 14.218 -4.359 1.00 91.06 105 ILE A C 1
ATOM 831 O O . ILE A 1 105 ? -0.484 14.039 -3.768 1.00 91.06 105 ILE A O 1
ATOM 835 N N . SER A 1 106 ? 1.612 13.375 -4.237 1.00 88.88 106 SER A N 1
ATOM 836 C CA . SER A 1 106 ? 1.576 12.189 -3.373 1.00 88.88 106 SER A CA 1
ATOM 837 C C . SER A 1 106 ? 1.370 12.556 -1.898 1.00 88.88 106 SER A C 1
ATOM 839 O O . SER A 1 106 ? 0.488 12.001 -1.238 1.00 88.88 106 SER A O 1
ATOM 841 N N . LYS A 1 107 ? 2.103 13.561 -1.395 1.00 93.44 107 LYS A N 1
ATOM 842 C CA . LYS A 1 107 ? 1.918 14.085 -0.032 1.00 93.44 107 LYS A CA 1
ATOM 843 C C . LYS A 1 107 ? 0.492 14.587 0.191 1.00 93.44 107 LYS A C 1
ATOM 845 O O . LYS A 1 107 ? -0.130 14.202 1.174 1.00 93.44 107 LYS A O 1
ATOM 850 N N . ILE A 1 108 ? -0.050 15.382 -0.736 1.00 93.38 108 ILE A N 1
ATOM 851 C CA . ILE A 1 108 ? -1.419 15.914 -0.632 1.00 93.38 108 ILE A CA 1
ATOM 852 C C . ILE A 1 108 ? -2.451 14.779 -0.601 1.00 93.38 108 ILE A C 1
ATOM 854 O O . ILE A 1 108 ? -3.361 14.811 0.225 1.00 93.38 108 ILE A O 1
ATOM 858 N N . LYS A 1 109 ? -2.300 13.751 -1.448 1.00 87.38 109 LYS A N 1
ATOM 859 C CA . LYS A 1 109 ? -3.179 12.568 -1.435 1.00 87.38 109 LYS A CA 1
ATOM 860 C C . LYS A 1 109 ? -3.150 11.852 -0.083 1.00 87.38 109 LYS A C 1
ATOM 862 O O . LYS A 1 109 ? -4.210 11.512 0.436 1.00 87.38 109 LYS A O 1
ATOM 867 N N . LYS A 1 110 ? -1.962 11.670 0.504 1.00 86.38 110 LYS A N 1
ATOM 868 C CA . LYS A 1 110 ? -1.812 11.072 1.838 1.00 86.38 110 LYS A CA 1
ATOM 869 C C . LYS A 1 110 ? -2.514 11.912 2.907 1.00 86.38 110 LYS A C 1
ATOM 871 O O . LYS A 1 110 ? -3.282 11.362 3.690 1.00 86.38 110 LYS A O 1
ATOM 876 N N . THR A 1 111 ? -2.311 13.230 2.901 1.00 89.12 111 THR A N 1
ATOM 877 C CA . THR A 1 111 ? -2.966 14.142 3.851 1.00 89.12 111 THR A CA 1
ATOM 878 C C . THR A 1 111 ? -4.488 14.122 3.710 1.00 89.12 111 THR A C 1
ATOM 880 O O . THR A 1 111 ? -5.192 14.135 4.717 1.00 89.12 111 THR A O 1
ATOM 883 N N . LEU A 1 112 ? -5.010 14.052 2.480 1.00 87.50 112 LEU A N 1
ATOM 884 C CA . LEU A 1 112 ? -6.447 13.945 2.223 1.00 87.50 112 LEU A CA 1
ATOM 885 C C . LEU A 1 112 ? -7.026 12.647 2.808 1.00 87.50 112 LEU A C 1
ATOM 887 O O . LEU A 1 112 ? -8.073 12.688 3.447 1.00 87.50 112 LEU A O 1
ATOM 891 N N . ALA A 1 113 ? -6.319 11.523 2.651 1.00 82.62 113 ALA A N 1
ATOM 892 C CA . ALA A 1 113 ? -6.731 10.235 3.210 1.00 82.62 113 ALA A CA 1
ATOM 893 C C . ALA A 1 113 ? -6.754 10.247 4.749 1.00 82.62 113 ALA A C 1
ATOM 895 O O . ALA A 1 113 ? -7.693 9.744 5.361 1.00 82.62 113 ALA A O 1
ATOM 896 N N . THR A 1 114 ? -5.760 10.871 5.389 1.00 86.94 114 THR A N 1
ATOM 897 C CA . THR A 1 114 ? -5.721 10.977 6.857 1.00 86.94 114 THR A CA 1
ATOM 898 C C . THR A 1 114 ? -6.710 12.001 7.413 1.00 86.94 114 THR A C 1
ATOM 900 O O . THR A 1 114 ? -7.068 11.920 8.582 1.00 86.94 114 THR A O 1
ATOM 903 N N . ASN A 1 115 ? -7.172 12.961 6.605 1.00 91.88 115 ASN A N 1
ATOM 904 C CA . ASN A 1 115 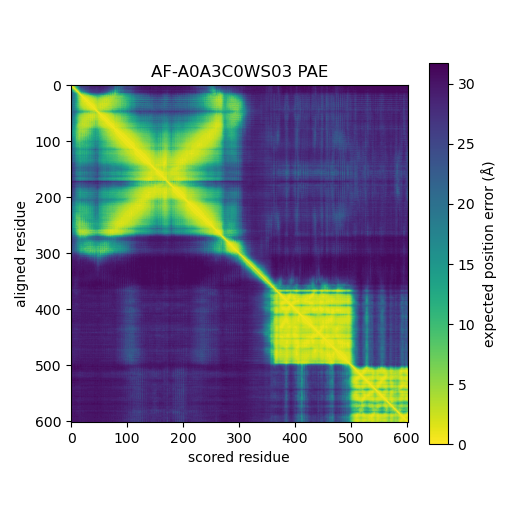? -8.068 14.025 7.059 1.00 91.88 115 ASN A CA 1
ATOM 905 C C . ASN A 1 115 ? -9.390 13.475 7.627 1.00 91.88 115 ASN A C 1
ATOM 907 O O . ASN A 1 115 ? -9.800 13.900 8.701 1.00 91.88 115 ASN A O 1
ATOM 911 N N . GLN A 1 116 ? -9.991 12.475 6.967 1.00 82.69 116 GLN A N 1
ATOM 912 C CA . GLN A 1 116 ? -11.225 11.827 7.439 1.00 82.69 116 GLN A CA 1
ATOM 913 C C . GLN A 1 116 ? -11.015 11.045 8.744 1.00 82.69 116 GLN A C 1
ATOM 915 O O . GLN A 1 116 ? -11.875 11.036 9.620 1.00 82.69 116 GLN A O 1
ATOM 920 N N . ILE A 1 117 ? -9.860 10.391 8.882 1.00 84.69 117 ILE A N 1
ATOM 921 C CA . ILE A 1 117 ? -9.505 9.658 10.102 1.00 84.69 117 ILE A CA 1
ATOM 922 C C . ILE A 1 117 ? -9.361 10.643 11.266 1.00 84.69 117 ILE A C 1
ATOM 924 O O . ILE A 1 117 ? -9.916 10.409 12.336 1.00 84.69 117 ILE A O 1
ATOM 928 N N . ASN A 1 118 ? -8.674 11.764 11.041 1.00 90.75 118 ASN A N 1
ATOM 929 C CA . ASN A 1 118 ? -8.490 12.806 12.047 1.00 90.75 118 ASN A CA 1
ATOM 930 C C . ASN A 1 118 ? -9.826 13.452 12.454 1.00 90.75 118 ASN A C 1
ATOM 932 O O . ASN A 1 118 ? -10.044 13.671 13.643 1.00 90.75 118 ASN A O 1
ATOM 936 N N . GLU A 1 119 ? -10.733 13.689 11.498 1.00 91.38 119 GLU A N 1
ATOM 937 C CA . GLU A 1 119 ? -12.101 14.163 11.758 1.00 91.38 119 GLU A CA 1
ATOM 938 C C . GLU A 1 119 ? -12.842 13.217 12.714 1.00 91.38 119 GLU A C 1
ATOM 940 O O . GLU A 1 119 ? -13.309 13.639 13.772 1.00 91.38 119 GLU A O 1
ATOM 945 N N . ASN A 1 120 ? -12.871 11.920 12.397 1.00 87.25 120 ASN A N 1
ATOM 946 C CA . ASN A 1 120 ? -13.550 10.915 13.219 1.00 87.25 120 ASN A CA 1
ATOM 947 C C . ASN A 1 120 ? -12.906 10.766 14.608 1.00 87.25 120 ASN A C 1
ATOM 949 O O . ASN A 1 120 ? -13.608 10.619 15.607 1.00 87.25 120 ASN A O 1
ATOM 953 N N . GLN A 1 121 ? -11.574 10.823 14.687 1.00 91.06 121 GLN A N 1
ATOM 954 C CA . GLN A 1 121 ? -10.847 10.771 15.958 1.00 91.06 121 GLN A CA 1
ATOM 955 C C . GLN A 1 121 ? -11.144 11.983 16.841 1.00 91.06 121 GLN A C 1
ATOM 957 O O . GLN A 1 121 ? -11.259 11.840 18.057 1.00 91.06 121 GLN A O 1
ATOM 962 N N . GLU A 1 122 ? -11.255 13.176 16.258 1.00 94.44 122 GLU A N 1
ATOM 963 C CA . GLU A 1 122 ? -11.590 14.377 17.015 1.00 94.44 122 GLU A CA 1
ATOM 964 C C . GLU A 1 122 ? -13.033 14.330 17.528 1.00 94.44 122 GLU A C 1
ATOM 966 O O . GLU A 1 122 ? -13.265 14.631 18.699 1.00 94.44 122 GLU A O 1
ATOM 971 N N . ILE A 1 123 ? -13.975 13.859 16.702 1.00 91.00 123 ILE A N 1
ATOM 972 C CA . ILE A 1 123 ? -15.366 13.625 17.113 1.00 91.00 123 ILE A CA 1
ATOM 973 C C . ILE A 1 123 ? -15.423 12.637 18.286 1.00 91.00 123 ILE A C 1
ATOM 975 O O . ILE A 1 123 ? -16.072 12.919 19.291 1.00 91.00 123 ILE A O 1
ATOM 979 N N . ALA A 1 124 ? -14.705 11.513 18.200 1.00 89.56 124 ALA A N 1
ATOM 980 C CA . ALA A 1 124 ? -14.671 10.507 19.261 1.00 89.56 124 ALA A CA 1
ATOM 981 C C . ALA A 1 124 ? -14.090 11.059 20.575 1.00 89.56 124 ALA A C 1
ATOM 983 O O . ALA A 1 124 ? -14.650 10.831 21.645 1.00 89.56 124 ALA A O 1
ATOM 984 N N . LYS A 1 125 ? -12.999 11.833 20.503 1.00 94.00 125 LYS A N 1
ATOM 985 C CA . LYS A 1 125 ? -12.393 12.482 21.679 1.00 94.00 125 LYS A CA 1
ATOM 986 C C . LYS A 1 125 ? -13.323 13.514 22.313 1.00 94.00 125 LYS A C 1
ATOM 988 O O . LYS A 1 125 ? -13.420 13.577 23.537 1.00 94.00 125 LYS A O 1
ATOM 993 N N . ALA A 1 126 ? -14.003 14.317 21.498 1.00 93.88 126 ALA A N 1
ATOM 994 C CA . ALA A 1 126 ? -14.975 15.286 21.988 1.00 93.88 126 ALA A CA 1
ATOM 995 C C . ALA A 1 126 ? -16.171 14.583 22.654 1.00 93.88 126 ALA A C 1
ATOM 997 O O . ALA A 1 126 ? -16.593 14.992 23.733 1.00 93.88 126 ALA A O 1
ATOM 998 N N . LEU A 1 127 ? -16.658 13.480 22.074 1.00 94.12 127 LEU A N 1
ATOM 999 C CA . LEU A 1 127 ? -17.743 12.689 22.655 1.00 94.12 127 LEU A CA 1
ATOM 1000 C C . LEU A 1 127 ? -17.330 12.063 23.991 1.00 94.12 127 LEU A C 1
ATOM 1002 O O . LEU A 1 127 ? -18.071 12.155 24.963 1.00 94.12 127 LEU A O 1
ATOM 1006 N N . GLN A 1 128 ? -16.115 11.514 24.075 1.00 94.31 128 GLN A N 1
ATOM 1007 C CA . GLN A 1 128 ? -15.565 10.974 25.320 1.00 94.31 128 GLN A CA 1
ATOM 1008 C C . GLN A 1 128 ? -15.485 12.040 26.422 1.00 94.31 128 GLN A C 1
ATOM 1010 O O . GLN A 1 128 ? -15.762 11.752 27.587 1.00 94.31 128 GLN A O 1
ATOM 1015 N N . LYS A 1 129 ? -15.124 13.278 26.066 1.00 95.94 129 LYS A N 1
ATOM 1016 C CA . LYS A 1 129 ? -15.116 14.400 27.008 1.00 95.94 129 LYS A CA 1
ATOM 1017 C C . LYS A 1 129 ? -16.526 14.695 27.535 1.00 95.94 129 LYS A C 1
ATOM 1019 O O . LYS A 1 129 ? -16.688 14.819 28.744 1.00 95.94 129 LYS A O 1
ATOM 1024 N N . ILE A 1 130 ? -17.532 14.729 26.658 1.00 94.31 130 ILE A N 1
ATOM 1025 C CA . ILE A 1 130 ? -18.936 14.917 27.058 1.00 94.31 130 ILE A CA 1
ATOM 1026 C C . ILE A 1 130 ? -19.427 13.763 27.933 1.00 94.31 130 ILE A C 1
ATOM 1028 O O . ILE A 1 130 ? -20.083 14.010 28.938 1.00 94.31 130 ILE A O 1
ATOM 1032 N N . HIS A 1 131 ? -19.097 12.511 27.597 1.00 95.19 131 HIS A N 1
ATOM 1033 C CA . HIS A 1 131 ? -19.438 11.353 28.434 1.00 95.19 131 HIS A CA 1
ATOM 1034 C C . HIS A 1 131 ? -18.878 11.508 29.841 1.00 95.19 131 HIS A C 1
ATOM 1036 O O . HIS A 1 131 ? -19.609 11.342 30.812 1.00 95.19 131 HIS A O 1
ATOM 1042 N N . LYS A 1 132 ? -17.601 11.879 29.953 1.00 95.69 132 LYS A N 1
ATOM 1043 C CA . LYS A 1 132 ? -16.956 12.104 31.245 1.00 95.69 132 LYS A CA 1
ATOM 1044 C C . LYS A 1 132 ? -17.663 13.204 32.046 1.00 95.69 132 LYS A C 1
ATOM 1046 O O . LYS A 1 132 ? -18.017 12.973 33.197 1.00 95.69 132 LYS A O 1
ATOM 1051 N N . GLU A 1 133 ? -17.908 14.361 31.433 1.00 96.12 133 GLU A N 1
ATOM 1052 C CA . GLU A 1 133 ? -18.594 15.487 32.082 1.00 96.12 133 GLU A CA 1
ATOM 1053 C C . GLU A 1 133 ? -20.034 15.129 32.496 1.00 96.12 133 GLU A C 1
ATOM 1055 O O . GLU A 1 133 ? -20.477 15.512 33.580 1.00 96.12 133 GLU A O 1
ATOM 1060 N N . TYR A 1 134 ? -20.752 14.351 31.677 1.00 96.06 134 TYR A N 1
ATOM 1061 C CA . TYR A 1 134 ? -22.102 13.864 31.972 1.00 96.06 134 TYR A CA 1
ATOM 1062 C C . TYR A 1 134 ? -22.121 12.949 33.200 1.00 96.06 134 TYR A C 1
ATOM 1064 O O . TYR A 1 134 ? -22.935 13.145 34.101 1.00 96.06 134 TYR A O 1
ATOM 1072 N N . ILE A 1 135 ? -21.198 11.985 33.267 1.00 95.69 135 ILE A N 1
ATOM 1073 C CA . ILE A 1 135 ? -21.082 11.050 34.393 1.00 95.69 135 ILE A CA 1
ATOM 1074 C C . ILE A 1 135 ? -20.686 11.793 35.676 1.00 95.69 135 ILE A C 1
ATOM 1076 O O . ILE A 1 135 ? -21.312 11.593 36.716 1.00 95.69 135 ILE A O 1
ATOM 1080 N N . GLU A 1 136 ? -19.694 12.687 35.616 1.00 95.31 136 GLU A N 1
ATOM 1081 C CA . GLU A 1 136 ? -19.255 13.486 36.771 1.00 95.31 136 GLU A CA 1
ATOM 1082 C C . GLU A 1 136 ? -20.385 14.389 37.300 1.00 95.31 136 GLU A C 1
ATOM 1084 O O . GLU A 1 136 ? -20.645 14.441 38.506 1.00 95.31 136 GLU A O 1
ATOM 1089 N N . THR A 1 137 ? -21.119 15.050 36.402 1.00 96.12 137 THR A N 1
ATOM 1090 C CA . THR A 1 137 ? -22.267 15.894 36.769 1.00 96.12 137 THR A CA 1
ATOM 1091 C C . THR A 1 137 ? -23.420 15.060 37.333 1.00 96.12 137 THR A C 1
ATOM 1093 O O . THR A 1 137 ? -24.023 15.434 38.336 1.00 96.12 137 THR A O 1
ATOM 1096 N N . GLY A 1 138 ? -23.707 13.899 36.741 1.00 96.00 138 GLY A N 1
ATOM 1097 C CA . GLY A 1 138 ? -24.741 12.986 37.227 1.00 96.00 138 GLY A CA 1
ATOM 1098 C C . GLY A 1 138 ? -24.440 12.451 38.629 1.00 96.00 138 GLY A C 1
ATOM 1099 O O . GLY A 1 138 ? -25.289 12.518 39.517 1.00 96.00 138 GLY A O 1
ATOM 1100 N N . LEU A 1 139 ? -23.205 11.999 38.869 1.00 95.38 139 LEU A N 1
ATOM 1101 C CA . LEU A 1 139 ? -22.780 11.483 40.174 1.00 95.38 139 LEU A CA 1
ATOM 1102 C C . LEU A 1 139 ? -22.775 12.558 41.271 1.00 95.38 139 LEU A C 1
ATOM 1104 O O . LEU A 1 139 ? -23.081 12.255 42.423 1.00 95.38 139 LEU A O 1
ATOM 1108 N N . THR A 1 140 ? -22.424 13.805 40.940 1.00 95.25 140 THR A N 1
ATOM 1109 C CA . THR A 1 140 ? -22.462 14.933 41.894 1.00 95.25 140 THR A CA 1
ATOM 1110 C C . THR A 1 140 ? -23.885 15.442 42.145 1.00 95.25 140 THR A C 1
ATOM 1112 O O . THR A 1 140 ? -24.183 15.959 43.233 1.00 95.25 140 THR A O 1
ATOM 1115 N N . GLY A 1 141 ? -24.773 15.296 41.157 1.00 94.50 141 GLY A N 1
ATOM 1116 C CA . GLY A 1 141 ? -26.195 15.618 41.249 1.00 94.50 141 GLY A CA 1
ATOM 1117 C C . GLY A 1 141 ? -26.961 14.678 42.179 1.00 94.50 141 GLY A C 1
ATOM 1118 O O . GLY A 1 141 ? -27.799 15.142 42.952 1.00 94.50 141 GLY A O 1
ATOM 1119 N N . GLU A 1 142 ? -26.623 13.390 42.173 1.00 95.62 142 GLU A N 1
ATOM 1120 C CA . GLU A 1 142 ? -27.298 12.373 42.979 1.00 95.62 142 GLU A CA 1
ATOM 1121 C C . GLU A 1 142 ? -26.905 12.470 44.465 1.00 95.62 142 GLU A C 1
ATOM 1123 O O . GLU A 1 142 ? -25.816 12.064 44.881 1.00 95.62 142 GLU A O 1
ATOM 1128 N N . LYS A 1 143 ? -27.787 13.052 45.289 1.00 96.00 143 LYS A N 1
ATOM 1129 C CA . LYS A 1 143 ? -27.508 13.353 46.703 1.00 96.00 143 LYS A CA 1
ATOM 1130 C C . LYS A 1 143 ? -27.749 12.153 47.616 1.00 96.00 143 LYS A C 1
ATOM 1132 O O . LYS A 1 143 ? -28.759 11.465 47.516 1.00 96.00 143 LYS A O 1
ATOM 1137 N N . ILE A 1 144 ? -26.881 11.980 48.616 1.00 92.88 144 ILE A N 1
ATOM 1138 C CA . ILE A 1 144 ? -27.039 10.939 49.653 1.00 92.88 144 ILE A CA 1
ATOM 1139 C C . ILE A 1 144 ? -28.317 11.137 50.477 1.00 92.88 144 ILE A C 1
ATOM 1141 O O . ILE A 1 144 ? -28.940 10.170 50.918 1.00 92.88 144 ILE A O 1
ATOM 1145 N N . GLU A 1 145 ? -28.720 12.391 50.680 1.00 91.81 145 GLU A N 1
ATOM 1146 C CA . GLU A 1 145 ? -29.916 12.755 51.441 1.00 91.81 145 GLU A CA 1
ATOM 1147 C C . GLU A 1 145 ? -31.178 12.127 50.826 1.00 91.81 145 GLU A C 1
ATOM 1149 O O . GLU A 1 145 ? -31.925 11.428 51.518 1.00 91.81 145 GLU A O 1
ATOM 1154 N N . THR A 1 146 ? -31.338 12.260 49.509 1.00 91.31 146 THR A N 1
ATOM 1155 C CA . THR A 1 146 ? -32.481 11.749 48.738 1.00 91.31 146 THR A CA 1
ATOM 1156 C C . THR A 1 146 ? -32.303 10.307 48.258 1.00 91.31 146 THR A C 1
ATOM 1158 O O . THR A 1 146 ? -33.296 9.624 48.027 1.00 91.31 146 THR A O 1
ATOM 1161 N N . GLY A 1 147 ? -31.065 9.814 48.157 1.00 89.56 147 GLY A N 1
ATOM 1162 C CA . GLY A 1 147 ? -30.752 8.482 47.640 1.00 89.56 147 GLY A CA 1
ATOM 1163 C C . GLY A 1 147 ? -31.368 7.337 48.448 1.00 89.56 147 GLY A C 1
ATOM 1164 O O . GLY A 1 147 ? -31.275 7.300 49.679 1.00 89.56 147 GLY A O 1
ATOM 1165 N N . ASN A 1 148 ? -31.981 6.366 47.774 1.00 91.19 148 ASN A N 1
ATOM 1166 C CA . ASN A 1 148 ? -32.518 5.175 48.430 1.00 91.19 148 ASN A CA 1
ATOM 1167 C C . ASN A 1 148 ? -31.409 4.133 48.652 1.00 91.19 148 ASN A C 1
ATOM 1169 O O . ASN A 1 148 ? -31.088 3.352 47.758 1.00 91.19 148 ASN A O 1
ATOM 1173 N N . ILE A 1 149 ? -30.813 4.133 49.847 1.00 93.69 149 ILE A N 1
ATOM 1174 C CA . ILE A 1 149 ? -29.668 3.281 50.189 1.00 93.69 149 ILE A CA 1
ATOM 1175 C C . ILE A 1 149 ? -30.089 2.289 51.276 1.00 93.69 149 ILE A C 1
ATOM 1177 O O . ILE A 1 149 ? -30.365 2.667 52.419 1.00 93.69 149 ILE A O 1
ATOM 1181 N N . SER A 1 150 ? -30.115 1.003 50.927 1.00 90.69 150 SER A N 1
ATOM 1182 C CA . SER A 1 150 ? -30.514 -0.061 51.853 1.00 90.69 150 SER A CA 1
ATOM 1183 C C . SER A 1 150 ? -29.627 -0.075 53.106 1.00 90.69 150 SER A C 1
ATOM 1185 O O . SER A 1 150 ? -28.401 -0.071 53.021 1.00 90.69 150 SER A O 1
ATOM 1187 N N . GLY A 1 151 ? -30.243 -0.058 54.292 1.00 87.94 151 GLY A N 1
ATOM 1188 C CA . GLY A 1 151 ? -29.527 -0.079 55.574 1.00 87.94 151 GLY A CA 1
ATOM 1189 C C . GLY A 1 151 ? -28.873 1.246 56.001 1.00 87.94 151 GLY A C 1
ATOM 1190 O O . GLY A 1 151 ? -28.227 1.283 57.054 1.00 87.94 151 GLY A O 1
ATOM 1191 N N . VAL A 1 152 ? -29.056 2.338 55.246 1.00 91.12 152 VAL A N 1
ATOM 1192 C CA . VAL A 1 152 ? -28.533 3.677 55.574 1.00 91.12 152 VAL A CA 1
ATOM 1193 C C . VAL A 1 152 ? -29.692 4.658 55.787 1.00 91.12 152 VAL A C 1
ATOM 1195 O O . VAL A 1 152 ? -30.165 5.329 54.872 1.00 91.12 152 VAL A O 1
ATOM 1198 N N . GLY A 1 153 ? -30.164 4.728 57.034 1.00 91.56 153 GLY A N 1
ATOM 1199 C CA . GLY A 1 153 ? -31.250 5.625 57.445 1.00 91.56 153 GLY A CA 1
ATOM 1200 C C . GLY A 1 153 ? -30.822 7.088 57.670 1.00 91.56 153 GLY A C 1
ATOM 1201 O O . GLY A 1 153 ? -29.633 7.408 57.592 1.00 91.56 153 GLY A O 1
ATOM 1202 N N . PRO A 1 154 ? -31.767 7.982 58.028 1.00 92.69 154 PRO A N 1
ATOM 1203 C CA . PRO A 1 154 ? -31.546 9.434 58.097 1.00 92.69 154 PRO A CA 1
ATOM 1204 C C . PRO A 1 154 ? -30.354 9.874 58.963 1.00 92.69 154 PRO A C 1
ATOM 1206 O O . PRO A 1 154 ? -29.518 10.643 58.503 1.00 92.69 154 PRO A O 1
ATOM 1209 N N . LYS A 1 155 ? -30.199 9.316 60.174 1.00 91.50 155 LYS A N 1
ATOM 1210 C CA . LYS A 1 155 ? -29.075 9.643 61.080 1.00 91.50 155 LYS A CA 1
ATOM 1211 C C . LYS A 1 155 ? -27.703 9.289 60.492 1.00 91.50 155 LYS A C 1
ATOM 1213 O O . LYS A 1 155 ? -26.715 9.972 60.736 1.00 91.50 155 LYS A O 1
ATOM 1218 N N . LEU A 1 156 ? -27.629 8.200 59.725 1.00 92.00 156 LEU A N 1
ATOM 1219 C CA . LEU A 1 156 ? -26.387 7.773 59.076 1.00 92.00 156 LEU A CA 1
ATOM 1220 C C . LEU A 1 156 ? -26.074 8.652 57.860 1.00 92.00 156 LEU A C 1
ATOM 1222 O O . LEU A 1 156 ? -24.915 8.997 57.649 1.00 92.00 156 LEU A O 1
ATOM 1226 N N . LYS A 1 157 ? -27.099 9.072 57.109 1.00 93.44 157 LYS A N 1
ATOM 1227 C CA . LYS A 1 157 ? -26.957 10.050 56.019 1.00 93.44 157 LYS A CA 1
ATOM 1228 C C . LYS A 1 157 ? -26.454 11.405 56.524 1.00 93.44 157 LYS A C 1
ATOM 1230 O O . LYS A 1 157 ? -25.574 11.994 55.906 1.00 93.44 157 LYS A O 1
ATOM 1235 N N . GLU A 1 158 ? -26.948 11.865 57.671 1.00 92.00 158 GLU A N 1
ATOM 1236 C CA . GLU A 1 158 ? -26.468 13.090 58.321 1.00 92.00 158 GLU A CA 1
ATOM 1237 C C . GLU A 1 158 ? -24.990 12.977 58.731 1.00 92.00 158 GLU A C 1
ATOM 1239 O O . GLU A 1 158 ? -24.207 13.893 58.483 1.00 92.00 158 GLU A O 1
ATOM 1244 N N . LYS A 1 159 ? -24.569 11.813 59.249 1.00 91.25 159 LYS A N 1
ATOM 1245 C CA . LYS A 1 159 ? -23.156 11.541 59.562 1.00 91.25 159 LYS A CA 1
ATOM 1246 C C . LYS A 1 159 ? -22.268 11.531 58.310 1.00 91.25 159 LYS A C 1
ATOM 1248 O O . LYS A 1 159 ? -21.160 12.056 58.368 1.00 91.25 159 LYS A O 1
ATOM 1253 N N . LEU A 1 160 ? -22.735 10.988 57.179 1.00 91.81 160 LEU A N 1
ATOM 1254 C CA . LEU A 1 160 ? -22.014 11.050 55.893 1.00 91.81 160 LEU A CA 1
ATOM 1255 C C . LEU A 1 160 ? -21.833 12.500 55.427 1.00 91.81 160 LEU A C 1
ATOM 1257 O O . LEU A 1 160 ? -20.715 12.910 55.117 1.00 91.81 160 LEU A O 1
ATOM 1261 N N . LYS A 1 161 ? -22.907 13.296 55.489 1.00 91.56 161 LYS A N 1
ATOM 1262 C CA . LYS A 1 161 ? -22.901 14.725 55.147 1.00 91.56 161 LYS A CA 1
ATOM 1263 C C . LYS A 1 161 ? -21.930 15.520 56.024 1.00 91.56 161 LYS A C 1
ATOM 1265 O O . LYS A 1 161 ? -21.158 16.318 55.502 1.00 91.56 161 LYS A O 1
ATOM 1270 N N . ALA A 1 162 ? -21.906 15.252 57.332 1.00 90.25 162 ALA A N 1
ATOM 1271 C CA . ALA A 1 162 ? -20.967 15.871 58.273 1.00 90.25 162 ALA A CA 1
ATOM 1272 C C . ALA A 1 162 ? -19.491 15.526 57.986 1.00 90.25 162 ALA A C 1
ATOM 1274 O O . ALA A 1 162 ? -18.602 16.270 58.387 1.00 90.25 162 ALA A O 1
ATOM 1275 N N . ASN A 1 163 ? -19.229 14.428 57.268 1.00 90.00 163 ASN A N 1
ATOM 1276 C CA . ASN A 1 163 ? -17.893 14.009 56.833 1.00 90.00 163 ASN A CA 1
ATOM 1277 C C . ASN A 1 163 ? -17.594 14.385 55.367 1.00 90.00 163 ASN A C 1
ATOM 1279 O O . ASN A 1 163 ? -16.670 13.841 54.768 1.00 90.00 163 ASN A O 1
ATOM 1283 N N . GLY A 1 164 ? -18.369 15.304 54.777 1.00 89.75 164 GLY A N 1
ATOM 1284 C CA . GLY A 1 164 ? -18.144 15.807 53.418 1.00 89.75 164 GLY A CA 1
ATOM 1285 C C . GLY A 1 164 ? -18.620 14.879 52.299 1.00 89.75 164 GLY A C 1
ATOM 1286 O O . GLY A 1 164 ? -18.382 15.170 51.133 1.00 89.75 164 GLY A O 1
ATOM 1287 N N . ILE A 1 165 ? -19.315 13.787 52.627 1.00 92.56 165 ILE A N 1
ATOM 1288 C CA . ILE A 1 165 ? -19.867 12.857 51.642 1.00 92.56 165 ILE A CA 1
ATOM 1289 C C . ILE A 1 165 ? -21.321 13.255 51.402 1.00 92.56 165 ILE A C 1
ATOM 1291 O O . ILE A 1 165 ? -22.206 12.952 52.207 1.00 92.56 165 ILE A O 1
ATOM 1295 N N . ILE A 1 166 ? -21.564 13.982 50.314 1.00 93.56 166 ILE A N 1
ATOM 1296 C CA . ILE A 1 166 ? -22.862 14.613 50.039 1.00 93.56 166 ILE A CA 1
ATOM 1297 C C . ILE A 1 166 ? -23.570 14.013 48.820 1.00 93.56 166 ILE A C 1
ATOM 1299 O O . ILE A 1 166 ? -24.792 14.136 48.696 1.00 93.56 166 ILE A O 1
ATOM 1303 N N . SER A 1 167 ? -22.831 13.339 47.942 1.00 95.12 167 SER A N 1
ATOM 1304 C CA . SER A 1 167 ? -23.315 12.788 46.677 1.00 95.12 167 SER A CA 1
ATOM 1305 C C . SER A 1 167 ? -22.718 11.416 46.358 1.00 95.12 167 SER A C 1
ATOM 1307 O O . SER A 1 167 ? -21.781 10.959 47.017 1.00 95.12 167 SER A O 1
ATOM 1309 N N . ALA A 1 168 ? -23.247 10.757 45.326 1.00 93.56 168 ALA A N 1
ATOM 1310 C CA . ALA A 1 168 ? -22.695 9.505 44.813 1.00 93.56 168 ALA A CA 1
ATOM 1311 C C . ALA A 1 168 ? -21.238 9.655 44.321 1.00 93.56 168 ALA A C 1
ATOM 1313 O O . ALA A 1 168 ? -20.461 8.700 44.407 1.00 93.56 168 ALA A O 1
ATOM 1314 N N . ALA A 1 169 ? -20.836 10.847 43.861 1.00 93.62 169 ALA A N 1
ATOM 1315 C CA . ALA A 1 169 ? -19.454 11.143 43.469 1.00 93.62 169 ALA A CA 1
ATOM 1316 C C . ALA A 1 169 ? -18.465 11.014 44.640 1.00 93.62 169 ALA A C 1
ATOM 1318 O O . ALA A 1 169 ? -17.357 10.509 44.453 1.00 93.62 169 ALA A O 1
ATOM 1319 N N . ASP A 1 170 ? -18.892 11.393 45.847 1.00 91.75 170 ASP A N 1
ATOM 1320 C CA . ASP A 1 170 ? -18.050 11.420 47.051 1.00 91.75 170 ASP A CA 1
ATOM 1321 C C . ASP A 1 170 ? -17.878 10.030 47.684 1.00 91.75 170 ASP A C 1
ATOM 1323 O O . ASP A 1 170 ? -17.076 9.835 48.601 1.00 91.75 170 ASP A O 1
ATOM 1327 N N . ILE A 1 171 ? -18.634 9.035 47.206 1.00 88.88 171 ILE A N 1
ATOM 1328 C CA . ILE A 1 171 ? -18.546 7.663 47.695 1.00 88.88 171 ILE A CA 1
ATOM 1329 C C . ILE A 1 171 ? -17.247 7.026 47.194 1.00 88.88 171 ILE A C 1
ATOM 1331 O O . ILE A 1 171 ? -17.104 6.701 46.013 1.00 88.88 171 ILE A O 1
ATOM 1335 N N . GLY A 1 172 ? -16.300 6.826 48.111 1.00 79.06 172 GLY A N 1
ATOM 1336 C CA . GLY A 1 172 ? -14.999 6.204 47.859 1.00 79.06 172 GLY A CA 1
ATOM 1337 C C . GLY A 1 172 ? -14.577 5.225 48.960 1.00 79.06 172 GLY A C 1
ATOM 1338 O O . GLY A 1 172 ? -15.324 4.943 49.896 1.00 79.06 172 GLY A O 1
ATOM 1339 N N . LEU A 1 173 ? -13.350 4.705 48.867 1.00 60.62 173 LEU A N 1
ATOM 1340 C CA . LEU A 1 173 ? -12.834 3.663 49.772 1.00 60.62 173 LEU A CA 1
ATOM 1341 C C . LEU A 1 173 ? -12.679 4.120 51.237 1.00 60.62 173 LEU A C 1
ATOM 1343 O O . LEU A 1 173 ? -12.696 3.290 52.143 1.00 60.62 173 LEU A O 1
ATOM 1347 N N . ASN A 1 174 ? -12.610 5.429 51.488 1.00 66.38 174 ASN A N 1
ATOM 1348 C CA . ASN A 1 174 ? -12.377 6.000 52.821 1.00 66.38 174 ASN A CA 1
ATOM 1349 C C . ASN A 1 174 ? -13.602 5.951 53.757 1.00 66.38 174 ASN A C 1
ATOM 1351 O O . ASN A 1 174 ? -13.485 6.270 54.938 1.00 66.38 174 ASN A O 1
ATOM 1355 N N . ILE A 1 175 ? -14.765 5.508 53.265 1.00 78.62 175 ILE A N 1
ATOM 1356 C CA . ILE A 1 175 ? -16.005 5.379 54.056 1.00 78.62 175 ILE A CA 1
ATOM 1357 C C . ILE A 1 175 ? -15.877 4.296 55.138 1.00 78.62 175 ILE A C 1
ATOM 1359 O O . ILE A 1 175 ? -16.560 4.351 56.158 1.00 78.62 175 ILE A O 1
ATOM 1363 N N . GLN A 1 176 ? -14.968 3.336 54.953 1.00 73.12 176 GLN A N 1
ATOM 1364 C CA . GLN A 1 176 ? -14.751 2.217 55.877 1.00 73.12 176 GLN A CA 1
ATOM 1365 C C . GLN A 1 176 ? -14.287 2.650 57.277 1.00 73.12 176 GLN A C 1
ATOM 1367 O O . GLN A 1 176 ? -14.493 1.913 58.237 1.00 73.12 176 GLN A O 1
ATOM 1372 N N . ASN A 1 177 ? -13.707 3.848 57.402 1.00 79.75 177 ASN A N 1
ATOM 1373 C CA . ASN A 1 177 ? -13.208 4.385 58.671 1.00 79.75 177 ASN A CA 1
ATOM 1374 C C . ASN A 1 177 ? -14.265 5.197 59.438 1.00 79.75 177 ASN A C 1
ATOM 1376 O O . ASN A 1 177 ? -13.995 5.677 60.539 1.00 79.75 177 ASN A O 1
ATOM 1380 N N . LEU A 1 178 ? -15.465 5.374 58.875 1.00 83.44 178 LEU A N 1
ATOM 1381 C CA . LEU A 1 178 ? -16.538 6.112 59.530 1.00 83.44 178 LEU A CA 1
ATOM 1382 C C . LEU A 1 178 ? -17.236 5.229 60.563 1.00 83.44 178 LEU A C 1
ATOM 1384 O O . LEU A 1 178 ? -17.879 4.226 60.253 1.00 83.44 178 LEU A O 1
ATOM 1388 N N . GLU A 1 179 ? -17.152 5.643 61.820 1.00 81.44 179 GLU A N 1
ATOM 1389 C CA . GLU A 1 179 ? -17.816 4.972 62.931 1.00 81.44 179 GLU A CA 1
ATOM 1390 C C . GLU A 1 179 ? -19.329 4.814 62.655 1.00 81.44 179 GLU A C 1
ATOM 1392 O O . GLU A 1 179 ? -20.039 5.784 62.374 1.00 81.44 179 GLU A O 1
ATOM 1397 N N . GLY A 1 180 ? -19.839 3.582 62.748 1.00 81.69 180 GLY A N 1
ATOM 1398 C CA . GLY A 1 180 ? -21.234 3.236 62.437 1.00 81.69 180 GLY A CA 1
ATOM 1399 C C . GLY A 1 180 ? -21.468 2.702 61.014 1.00 81.69 180 GLY A C 1
ATOM 1400 O O . GLY A 1 180 ? -22.565 2.192 60.737 1.00 81.69 180 GLY A O 1
ATOM 1401 N N . PHE A 1 181 ? -20.444 2.734 60.151 1.00 86.50 181 PHE A N 1
ATOM 1402 C CA . PHE A 1 181 ? -20.434 2.155 58.803 1.00 86.50 181 PHE A CA 1
ATOM 1403 C C . PHE A 1 181 ? -19.607 0.865 58.753 1.00 86.50 181 PHE A C 1
ATOM 1405 O O . PHE A 1 181 ? -18.464 0.836 58.318 1.00 86.50 181 PHE A O 1
ATOM 1412 N N . GLY A 1 182 ? -20.216 -0.242 59.187 1.00 86.06 182 GLY A N 1
ATOM 1413 C CA . GLY A 1 182 ? -19.647 -1.578 58.982 1.00 86.06 182 GLY A CA 1
ATOM 1414 C C . GLY A 1 182 ? -19.687 -2.017 57.511 1.00 86.06 182 GLY A C 1
ATOM 1415 O O . GLY A 1 182 ? -20.379 -1.410 56.689 1.00 86.06 182 GLY A O 1
ATOM 1416 N N . LYS A 1 183 ? -19.008 -3.130 57.196 1.00 86.12 183 LYS A N 1
ATOM 1417 C CA . LYS A 1 183 ? -18.848 -3.679 55.831 1.00 86.12 183 LYS A CA 1
ATOM 1418 C C . LYS A 1 183 ? -20.142 -3.687 55.004 1.00 86.12 183 LYS A C 1
ATOM 1420 O O . LYS A 1 183 ? -20.140 -3.223 53.871 1.00 86.12 183 LYS A O 1
ATOM 1425 N N . ALA A 1 184 ? -21.257 -4.139 55.584 1.00 87.38 184 ALA A N 1
ATOM 1426 C CA . ALA A 1 184 ? -22.545 -4.221 54.887 1.00 87.38 184 ALA A CA 1
ATOM 1427 C C . ALA A 1 184 ? -23.082 -2.852 54.422 1.00 87.38 184 ALA A C 1
ATOM 1429 O O . ALA A 1 184 ? -23.612 -2.736 53.321 1.00 87.38 184 ALA A O 1
ATOM 1430 N N . LYS A 1 185 ? -22.915 -1.798 55.231 1.00 89.75 185 LYS A N 1
ATOM 1431 C CA . LYS A 1 185 ? -23.380 -0.441 54.894 1.00 89.75 185 LYS A CA 1
ATOM 1432 C C . LYS A 1 185 ? -22.471 0.232 53.872 1.00 89.75 185 LYS A C 1
ATOM 1434 O O . LYS A 1 185 ? -22.962 0.922 52.986 1.00 89.75 185 LYS A O 1
ATOM 1439 N N . VAL A 1 186 ? -21.159 0.005 53.973 1.00 90.06 186 VAL A N 1
ATOM 1440 C CA . VAL A 1 186 ? -20.201 0.458 52.953 1.00 90.06 186 VAL A CA 1
ATOM 1441 C C . VAL A 1 186 ? -20.522 -0.199 51.612 1.00 90.06 186 VAL A C 1
ATOM 1443 O O . VAL A 1 186 ? -20.605 0.490 50.600 1.00 90.06 186 VAL A O 1
ATOM 1446 N N . GLN A 1 187 ? -20.790 -1.507 51.607 1.00 89.31 187 GLN A N 1
ATOM 1447 C CA . GLN A 1 187 ? -21.179 -2.213 50.390 1.00 89.31 187 GLN A CA 1
ATOM 1448 C C . GLN A 1 187 ? -22.510 -1.700 49.829 1.00 89.31 187 GLN A C 1
ATOM 1450 O O . GLN A 1 187 ? -22.635 -1.544 48.620 1.00 89.31 187 GLN A O 1
ATOM 1455 N N . ALA A 1 188 ? -23.490 -1.383 50.681 1.00 90.69 188 ALA A N 1
ATOM 1456 C CA . ALA A 1 188 ? -24.747 -0.786 50.234 1.00 90.69 188 ALA A CA 1
ATOM 1457 C C . ALA A 1 188 ? -24.543 0.581 49.552 1.00 90.69 188 ALA A C 1
ATOM 1459 O O . ALA A 1 188 ? -25.176 0.849 48.534 1.00 90.69 188 ALA A O 1
ATOM 1460 N N . LEU A 1 189 ? -23.631 1.417 50.065 1.00 91.81 189 LEU A N 1
ATOM 1461 C CA . LEU A 1 189 ? -23.258 2.695 49.445 1.00 91.81 189 LEU A CA 1
ATOM 1462 C C . LEU A 1 189 ? -22.559 2.504 48.093 1.00 91.81 189 LEU A C 1
ATOM 1464 O O . LEU A 1 189 ? -22.881 3.208 47.139 1.00 91.81 189 LEU A O 1
ATOM 1468 N N . LEU A 1 190 ? -21.639 1.540 47.997 1.00 91.19 190 LEU A N 1
ATOM 1469 C CA . LEU A 1 190 ? -20.962 1.204 46.742 1.00 91.19 190 LEU A CA 1
ATOM 1470 C C . LEU A 1 190 ? -21.942 0.654 45.700 1.00 91.19 190 LEU A C 1
ATOM 1472 O O . LEU A 1 190 ? -21.927 1.107 44.563 1.00 91.19 190 LEU A O 1
ATOM 1476 N N . ASN A 1 191 ? -22.839 -0.253 46.093 1.00 91.50 191 ASN A N 1
ATOM 1477 C CA . ASN A 1 191 ? -23.867 -0.799 45.204 1.00 91.50 191 ASN A CA 1
ATOM 1478 C C . ASN A 1 191 ? -24.831 0.291 44.723 1.00 91.50 191 ASN A C 1
ATOM 1480 O O . ASN A 1 191 ? -25.234 0.291 43.563 1.00 91.50 191 ASN A O 1
ATOM 1484 N N . TRP A 1 192 ? -25.197 1.227 45.602 1.00 94.19 192 TRP A N 1
ATOM 1485 C CA . TRP A 1 192 ? -26.017 2.368 45.213 1.00 94.19 192 TRP A CA 1
ATOM 1486 C C . TRP A 1 192 ? -25.287 3.258 44.200 1.00 94.19 192 TRP A C 1
ATOM 1488 O O . TRP A 1 192 ? -25.840 3.517 43.132 1.00 94.19 192 TRP A O 1
ATOM 1498 N N . LYS A 1 193 ? -24.028 3.637 44.462 1.00 93.81 193 LYS A N 1
ATOM 1499 C CA . LYS A 1 193 ? -23.195 4.367 43.490 1.00 93.81 193 LYS A CA 1
ATOM 1500 C C . LYS A 1 193 ? -23.116 3.639 42.146 1.00 93.81 193 LYS A C 1
ATOM 1502 O O . LYS A 1 193 ? -23.274 4.274 41.110 1.00 93.81 193 LYS A O 1
ATOM 1507 N N . GLU A 1 194 ? -22.908 2.325 42.162 1.00 92.75 194 GLU A N 1
ATOM 1508 C CA . GLU A 1 194 ? -22.819 1.506 40.951 1.00 92.75 194 GLU A CA 1
ATOM 1509 C C . GLU A 1 194 ? -24.144 1.482 40.178 1.00 92.75 194 GLU A C 1
ATOM 1511 O O . GLU A 1 194 ? -24.150 1.572 38.954 1.00 92.75 194 GLU A O 1
ATOM 1516 N N . SER A 1 195 ? -25.285 1.441 40.875 1.00 93.06 195 SER A N 1
ATOM 1517 C CA . SER A 1 195 ? -26.602 1.531 40.230 1.00 93.06 195 SER A CA 1
ATOM 1518 C C . SER A 1 195 ? -26.824 2.882 39.540 1.00 93.06 195 SER A C 1
ATOM 1520 O O . SER A 1 195 ? -27.304 2.923 38.408 1.00 93.06 195 SER A O 1
ATOM 1522 N N . VAL A 1 196 ? -26.400 3.977 40.179 1.00 94.19 196 VAL A N 1
ATOM 1523 C CA . VAL A 1 196 ? -26.457 5.334 39.616 1.00 94.19 196 VAL A CA 1
ATOM 1524 C C . VAL A 1 196 ? -25.522 5.445 38.414 1.00 94.19 196 VAL A C 1
ATOM 1526 O O . VAL A 1 196 ? -25.920 5.962 37.373 1.00 94.19 196 VAL A O 1
ATOM 1529 N N . LEU A 1 197 ? -24.301 4.912 38.517 1.00 95.19 197 LEU A N 1
ATOM 1530 C CA . LEU A 1 197 ? -23.351 4.872 37.407 1.00 95.19 197 LEU A CA 1
ATOM 1531 C C . LEU A 1 197 ? -23.914 4.080 36.222 1.00 95.19 197 LEU A C 1
ATOM 1533 O O . LEU A 1 197 ? -23.884 4.573 35.102 1.00 95.19 197 LEU A O 1
ATOM 1537 N N . SER A 1 198 ? -24.484 2.898 36.465 1.00 93.44 198 SER A N 1
ATOM 1538 C CA . SER A 1 198 ? -25.105 2.072 35.428 1.00 93.44 198 SER A CA 1
ATOM 1539 C C . SER A 1 198 ? -26.258 2.797 34.727 1.00 93.44 198 SER A C 1
ATOM 1541 O O . SER A 1 198 ? -26.362 2.740 33.500 1.00 93.44 198 SER A O 1
ATOM 1543 N N . GLN A 1 199 ? -27.081 3.534 35.478 1.00 93.56 199 GLN A N 1
ATOM 1544 C CA . GLN A 1 199 ? -28.132 4.367 34.902 1.00 93.56 199 GLN A CA 1
ATOM 1545 C C . GLN A 1 199 ? -27.542 5.474 34.021 1.00 93.56 199 GLN A C 1
ATOM 1547 O O . GLN A 1 199 ? -27.945 5.600 32.867 1.00 93.56 199 GLN A O 1
ATOM 1552 N N . LEU A 1 200 ? -26.561 6.230 34.520 1.00 94.62 200 LEU A N 1
ATOM 1553 C CA . LEU A 1 200 ? -25.935 7.317 33.765 1.00 94.62 200 LEU A CA 1
ATOM 1554 C C . LEU A 1 200 ? -25.199 6.812 32.513 1.00 94.62 200 LEU A C 1
ATOM 1556 O O . LEU A 1 200 ? -25.259 7.454 31.468 1.00 94.62 200 LEU A O 1
ATOM 1560 N N . GLU A 1 201 ? -24.551 5.650 32.585 1.00 93.06 201 GLU A N 1
ATOM 1561 C CA . GLU A 1 201 ? -23.924 4.991 31.434 1.00 93.06 201 GLU A CA 1
ATOM 1562 C C . GLU A 1 201 ? -24.953 4.588 30.370 1.00 93.06 201 GLU A C 1
ATOM 1564 O O . GLU A 1 201 ? -24.656 4.658 29.179 1.00 93.06 201 GLU A O 1
ATOM 1569 N N . SER A 1 202 ? -26.171 4.215 30.782 1.00 93.81 202 SER A N 1
ATOM 1570 C CA . SER A 1 202 ? -27.267 3.875 29.864 1.00 93.81 202 SER A CA 1
ATOM 1571 C C . SER A 1 202 ? -27.965 5.092 29.243 1.00 93.81 202 SER A C 1
ATOM 1573 O O . SER A 1 202 ? -28.584 4.962 28.190 1.00 93.81 202 SER A O 1
ATOM 1575 N N . THR A 1 203 ? -27.877 6.269 29.873 1.00 93.81 203 THR A N 1
ATOM 1576 C CA . THR A 1 203 ? -28.562 7.499 29.430 1.00 93.81 203 THR A CA 1
ATOM 1577 C C . THR A 1 203 ? -27.626 8.564 28.862 1.00 93.81 203 THR A C 1
ATOM 1579 O O . THR A 1 203 ? -28.090 9.644 28.486 1.00 93.81 203 THR A O 1
ATOM 1582 N N . LYS A 1 204 ? -26.313 8.309 28.817 1.00 92.62 204 LYS A N 1
ATOM 1583 C CA . LYS A 1 204 ? -25.337 9.272 28.298 1.00 92.62 204 LYS A CA 1
ATOM 1584 C C . LYS A 1 204 ? -25.588 9.579 26.811 1.00 92.62 204 LYS A C 1
ATOM 1586 O O . LYS A 1 204 ? -26.033 8.706 26.071 1.00 92.62 204 LYS A O 1
ATOM 1591 N N . PRO A 1 205 ? -25.279 10.797 26.334 1.00 93.06 205 PRO A N 1
ATOM 1592 C CA . PRO A 1 205 ? -25.489 11.149 24.931 1.00 93.06 205 PRO A CA 1
ATOM 1593 C C . PRO A 1 205 ? -24.620 10.316 23.981 1.00 93.06 205 PRO A C 1
ATOM 1595 O O . PRO A 1 205 ? -23.401 10.316 24.104 1.00 93.06 205 PRO A O 1
ATOM 1598 N N . ASP A 1 206 ? -25.209 9.692 22.963 1.00 91.00 206 ASP A N 1
ATOM 1599 C CA . ASP A 1 206 ? -24.454 8.909 21.965 1.00 91.00 206 ASP A CA 1
ATOM 1600 C C . ASP A 1 206 ? -23.803 9.765 20.867 1.00 91.00 206 ASP A C 1
ATOM 1602 O O . ASP A 1 206 ? -23.050 9.266 20.027 1.00 91.00 206 ASP A O 1
ATOM 1606 N N . LYS A 1 207 ? -24.116 11.064 20.831 1.00 90.56 207 LYS A N 1
ATOM 1607 C CA . LYS A 1 207 ? -23.662 12.002 19.800 1.00 90.56 207 LYS A CA 1
ATOM 1608 C C . LYS A 1 207 ? -23.279 13.344 20.406 1.00 90.56 207 LYS A C 1
ATOM 1610 O O . LYS A 1 207 ? -23.783 13.743 21.454 1.00 90.56 207 LYS A O 1
ATOM 1615 N N . LEU A 1 208 ? -22.398 14.048 19.700 1.00 93.31 208 LEU A N 1
ATOM 1616 C CA . LEU A 1 208 ? -22.081 15.441 19.996 1.00 93.31 208 LEU A CA 1
ATOM 1617 C C . LEU A 1 208 ? -23.301 16.343 19.750 1.00 93.31 208 LEU A C 1
ATOM 1619 O O . LEU A 1 208 ? -24.084 16.052 18.844 1.00 93.31 208 LEU A O 1
ATOM 1623 N N . PRO A 1 209 ? -23.420 17.471 20.475 1.00 95.50 209 PRO A N 1
ATOM 1624 C CA . PRO A 1 209 ? -24.359 18.532 20.130 1.00 95.50 209 PRO A CA 1
ATOM 1625 C C . PRO A 1 209 ? -24.156 19.007 18.687 1.00 95.50 209 PRO A C 1
ATOM 1627 O O . PRO A 1 209 ? -23.015 19.186 18.250 1.00 95.50 209 PRO A O 1
ATOM 1630 N N . ASP A 1 210 ? -25.253 19.277 17.975 1.00 93.94 210 ASP A N 1
ATOM 1631 C CA . ASP A 1 210 ? -25.235 19.596 16.538 1.00 93.94 210 ASP A CA 1
ATOM 1632 C C . ASP A 1 210 ? -24.292 20.753 16.189 1.00 93.94 210 ASP A C 1
ATOM 1634 O O . ASP A 1 210 ? -23.567 20.694 15.196 1.00 93.94 210 ASP A O 1
ATOM 1638 N N . ILE A 1 211 ? -24.241 21.782 17.040 1.00 94.56 211 ILE A N 1
ATOM 1639 C CA . ILE A 1 211 ? -23.351 22.935 16.858 1.00 94.56 211 ILE A CA 1
ATOM 1640 C C . ILE A 1 211 ? -21.885 22.481 16.857 1.00 94.56 211 ILE A C 1
ATOM 1642 O O . ILE A 1 211 ? -21.178 22.723 15.880 1.00 94.56 211 ILE A O 1
ATOM 1646 N N . GLN A 1 212 ? -21.444 21.746 17.884 1.00 93.62 212 GLN A N 1
ATOM 1647 C CA . GLN A 1 212 ? -20.056 21.277 17.989 1.00 93.62 212 GLN A CA 1
ATOM 1648 C C . GLN A 1 212 ? -19.690 20.306 16.861 1.00 93.62 212 GLN A C 1
ATOM 1650 O O . GLN A 1 212 ? -18.603 20.398 16.287 1.00 93.62 212 GLN A O 1
ATOM 1655 N N . LEU A 1 213 ? -20.604 19.396 16.509 1.00 94.19 213 LEU A N 1
ATOM 1656 C CA . LEU A 1 213 ? -20.399 18.470 15.398 1.00 94.19 213 LEU A CA 1
ATOM 1657 C C . LEU A 1 213 ? -20.220 19.231 14.076 1.00 94.19 213 LEU A C 1
ATOM 1659 O O . LEU A 1 213 ? -19.277 18.961 13.329 1.00 94.19 213 LEU A O 1
ATOM 1663 N N . SER A 1 214 ? -21.085 20.215 13.814 1.00 94.44 214 SER A N 1
ATOM 1664 C CA . SER A 1 214 ? -21.040 21.019 12.591 1.00 94.44 214 SER A CA 1
ATOM 1665 C C . SER A 1 214 ? -19.764 21.863 12.489 1.00 94.44 214 SER A C 1
ATOM 1667 O O . SER A 1 214 ? -19.187 21.968 11.407 1.00 94.44 214 SER A O 1
ATOM 1669 N N . GLU A 1 215 ? -19.262 22.408 13.600 1.00 97.00 215 GLU A N 1
ATOM 1670 C CA . GLU A 1 215 ? -18.014 23.177 13.636 1.00 97.00 215 GLU A CA 1
ATOM 1671 C C . GLU A 1 215 ? -16.799 22.318 13.268 1.00 97.00 215 GLU A C 1
ATOM 1673 O O . GLU A 1 215 ? -15.971 22.729 12.441 1.00 97.00 215 GLU A O 1
ATOM 1678 N N . ILE A 1 216 ? -16.706 21.109 13.839 1.00 95.19 216 ILE A N 1
ATOM 1679 C CA . ILE A 1 216 ? -15.649 20.140 13.519 1.00 95.19 216 ILE A CA 1
ATOM 1680 C C . ILE A 1 216 ? -15.727 19.778 12.032 1.00 95.19 216 ILE A C 1
ATOM 1682 O O . ILE A 1 216 ? -14.747 19.951 11.298 1.00 95.19 216 ILE A O 1
ATOM 1686 N N . GLN A 1 217 ? -16.906 19.370 11.560 1.00 94.19 217 GLN A N 1
ATOM 1687 C CA . GLN A 1 217 ? -17.111 18.960 10.170 1.00 94.19 217 GLN A CA 1
ATOM 1688 C C . GLN A 1 217 ? -16.790 20.080 9.176 1.00 94.19 217 GLN A C 1
ATOM 1690 O O . GLN A 1 217 ? -16.091 19.861 8.183 1.00 94.19 217 GLN A O 1
ATOM 1695 N N . GLN A 1 218 ? -17.226 21.314 9.442 1.00 96.75 218 GLN A N 1
ATOM 1696 C CA . GLN A 1 218 ? -16.938 22.461 8.579 1.00 96.75 218 GLN A CA 1
ATOM 1697 C C . GLN A 1 218 ? -15.446 22.791 8.518 1.00 96.75 218 GLN A C 1
ATOM 1699 O O . GLN A 1 218 ? -14.946 23.214 7.469 1.00 96.75 218 GLN A O 1
ATOM 1704 N N . ARG A 1 219 ? -14.709 22.627 9.621 1.00 96.94 219 ARG A N 1
ATOM 1705 C CA . ARG A 1 219 ? -13.260 22.851 9.640 1.00 96.94 219 ARG A CA 1
ATOM 1706 C C . ARG A 1 219 ? -12.529 21.816 8.783 1.00 96.94 219 ARG A C 1
ATOM 1708 O O . ARG A 1 219 ? -11.726 22.207 7.935 1.00 96.94 219 ARG A O 1
ATOM 1715 N N . TYR A 1 220 ? -12.839 20.527 8.937 1.00 95.56 220 TYR A N 1
ATOM 1716 C CA . TYR A 1 220 ? -12.243 19.466 8.113 1.00 95.56 220 TYR A CA 1
ATOM 1717 C C . TYR A 1 220 ? -12.687 19.546 6.649 1.00 95.56 220 TYR A C 1
ATOM 1719 O O . TYR A 1 220 ? -11.884 19.342 5.740 1.00 95.56 220 TYR A O 1
ATOM 1727 N N . LYS A 1 221 ? -13.936 19.938 6.380 1.00 95.44 221 LYS A N 1
ATOM 1728 C CA . LYS A 1 221 ? -14.402 20.240 5.020 1.00 95.44 221 LYS A CA 1
ATOM 1729 C C . LYS A 1 221 ? -13.567 21.347 4.371 1.00 95.44 221 LYS A C 1
ATOM 1731 O O . LYS A 1 221 ? -13.029 21.134 3.290 1.00 95.44 221 LYS A O 1
ATOM 1736 N N . ARG A 1 222 ? -13.363 22.484 5.050 1.00 96.50 222 ARG A N 1
ATOM 1737 C CA . ARG A 1 222 ? -12.504 23.574 4.546 1.00 96.50 222 ARG A CA 1
ATOM 1738 C C . ARG A 1 222 ? -11.077 23.106 4.253 1.00 96.50 222 ARG A C 1
ATOM 1740 O O . ARG A 1 222 ? -10.492 23.509 3.250 1.00 96.50 222 ARG A O 1
ATOM 1747 N N . GLN A 1 223 ? -10.514 22.239 5.095 1.00 95.62 223 GLN A N 1
ATOM 1748 C CA . GLN A 1 223 ? -9.196 21.650 4.843 1.00 95.62 223 GLN A CA 1
ATOM 1749 C C . GLN A 1 223 ? -9.181 20.776 3.582 1.00 95.62 223 GLN A C 1
ATOM 1751 O O . GLN A 1 223 ? -8.279 20.931 2.759 1.00 95.62 223 GLN A O 1
ATOM 1756 N N . ARG A 1 224 ? -10.175 19.897 3.395 1.00 94.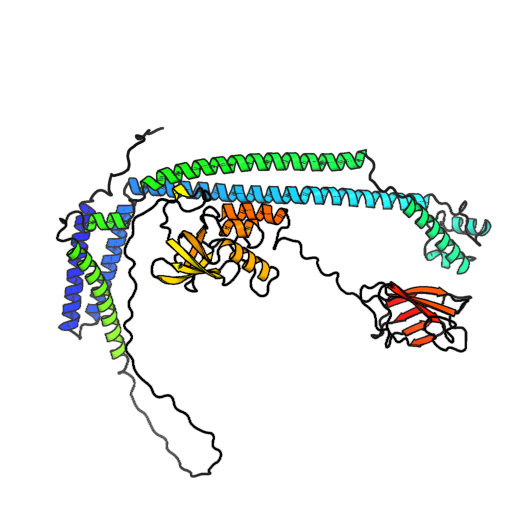25 224 ARG A N 1
ATOM 1757 C CA . ARG A 1 224 ? -10.309 19.062 2.187 1.00 94.25 224 ARG A CA 1
ATOM 1758 C C . ARG A 1 224 ? -10.470 19.898 0.924 1.00 94.25 224 ARG A C 1
ATOM 1760 O O . ARG A 1 224 ? -9.792 19.618 -0.064 1.00 94.25 224 ARG A O 1
ATOM 1767 N N . ASP A 1 225 ? -11.305 20.932 0.974 1.00 95.88 225 ASP A N 1
ATOM 1768 C CA . ASP A 1 225 ? -11.548 21.838 -0.152 1.00 95.88 225 ASP A CA 1
ATOM 1769 C C . ASP A 1 225 ? -10.235 22.541 -0.559 1.00 95.88 225 ASP A C 1
ATOM 1771 O O . ASP A 1 225 ? -9.840 22.522 -1.729 1.00 95.88 225 ASP A O 1
ATOM 1775 N N . ASN A 1 226 ? -9.480 23.055 0.419 1.00 96.56 226 ASN A N 1
ATOM 1776 C CA . ASN A 1 226 ? -8.172 23.675 0.183 1.00 96.56 226 ASN A CA 1
ATOM 1777 C C . ASN A 1 226 ? -7.145 22.687 -0.392 1.00 96.56 226 ASN A C 1
ATOM 1779 O O . ASN A 1 226 ? -6.492 22.991 -1.390 1.00 96.56 226 ASN A O 1
ATOM 1783 N N . LEU A 1 227 ? -7.016 21.495 0.201 1.00 95.50 227 LEU A N 1
ATOM 1784 C CA . LEU A 1 227 ? -6.088 20.459 -0.265 1.00 95.50 227 LEU A CA 1
ATOM 1785 C C . LEU A 1 227 ? -6.422 19.994 -1.687 1.00 95.50 227 LEU A C 1
ATOM 1787 O O . LEU A 1 227 ? -5.514 19.783 -2.492 1.00 95.50 227 LEU A O 1
ATOM 1791 N N . THR A 1 228 ? -7.708 19.865 -2.011 1.00 93.56 228 THR A N 1
ATOM 1792 C CA . THR A 1 228 ? -8.181 19.466 -3.343 1.00 93.56 228 THR A CA 1
ATOM 1793 C C . THR A 1 228 ? -7.827 20.525 -4.380 1.00 93.56 228 THR A C 1
ATOM 1795 O O . THR A 1 228 ? -7.210 20.197 -5.394 1.00 93.56 228 THR A O 1
ATOM 1798 N N . LYS A 1 229 ? -8.076 21.804 -4.075 1.00 97.25 229 LYS A N 1
ATOM 1799 C CA . LYS A 1 229 ? -7.672 22.927 -4.931 1.00 97.25 229 LYS A CA 1
ATOM 1800 C C . LYS A 1 229 ? -6.156 22.968 -5.149 1.00 97.25 229 LYS A C 1
ATOM 1802 O O . LYS A 1 229 ? -5.683 23.170 -6.268 1.00 97.25 229 LYS A O 1
ATOM 1807 N N . THR A 1 230 ? -5.365 22.741 -4.097 1.00 95.00 230 THR A N 1
ATOM 1808 C CA . THR A 1 230 ? -3.904 22.651 -4.228 1.00 95.00 230 THR A CA 1
ATOM 1809 C C . THR A 1 230 ? -3.507 21.468 -5.111 1.00 95.00 230 THR A C 1
ATOM 1811 O O . THR A 1 230 ? -2.706 21.649 -6.028 1.00 95.00 230 THR A O 1
ATOM 1814 N N . ARG A 1 231 ? -4.094 20.282 -4.911 1.00 94.94 231 ARG A N 1
ATOM 1815 C CA . ARG A 1 231 ? -3.838 19.094 -5.743 1.00 94.94 231 ARG A CA 1
ATOM 1816 C C . ARG A 1 231 ? -4.084 19.380 -7.223 1.00 94.94 231 ARG A C 1
ATOM 1818 O O . ARG A 1 231 ? -3.214 19.088 -8.037 1.00 94.94 231 ARG A O 1
ATOM 1825 N N . GLU A 1 232 ? -5.223 19.980 -7.554 1.00 94.44 232 GLU A N 1
ATOM 1826 C CA . GLU A 1 232 ? -5.589 20.344 -8.928 1.00 94.44 232 GLU A CA 1
ATOM 1827 C C . GLU A 1 232 ? -4.582 21.319 -9.543 1.00 94.44 232 GLU A C 1
ATOM 1829 O O . GLU A 1 232 ? -4.100 21.090 -10.651 1.00 94.44 232 GLU A O 1
ATOM 1834 N N . SER A 1 233 ? -4.158 22.344 -8.794 1.00 95.50 233 SER A N 1
ATOM 1835 C CA . SER A 1 233 ? -3.130 23.282 -9.266 1.00 95.50 233 SER A CA 1
ATOM 1836 C C . SER A 1 233 ? -1.787 22.599 -9.565 1.00 95.50 233 SER A C 1
ATOM 1838 O O . SER A 1 233 ? -1.113 22.935 -10.538 1.00 95.50 233 SER A O 1
ATOM 1840 N N . HIS A 1 234 ? -1.393 21.608 -8.759 1.00 94.06 234 HIS A N 1
ATOM 1841 C CA . HIS A 1 234 ? -0.174 20.837 -8.995 1.00 94.06 234 HIS A CA 1
ATOM 1842 C C . HIS A 1 234 ? -0.321 19.876 -10.176 1.00 94.06 234 HIS A C 1
ATOM 1844 O O . HIS A 1 234 ? 0.637 19.686 -10.921 1.00 94.06 234 HIS A O 1
ATOM 1850 N N . GLN A 1 235 ? -1.506 19.303 -10.374 1.00 91.50 235 GLN A N 1
ATOM 1851 C CA . GLN A 1 235 ? -1.792 18.424 -11.502 1.00 91.50 235 GLN A CA 1
ATOM 1852 C C . GLN A 1 235 ? -1.766 19.195 -12.829 1.00 91.50 235 GLN A C 1
ATOM 1854 O O . GLN A 1 235 ? -1.161 18.727 -13.788 1.00 91.50 235 GLN A O 1
ATOM 1859 N N . LEU A 1 236 ? -2.290 20.425 -12.854 1.00 94.81 236 LEU A N 1
ATOM 1860 C CA . LEU A 1 236 ? -2.149 21.333 -13.997 1.00 94.81 236 LEU A CA 1
ATOM 1861 C C . LEU A 1 236 ? -0.676 21.639 -14.309 1.00 94.81 236 LEU A C 1
ATOM 1863 O O . LEU A 1 236 ? -0.248 21.479 -15.450 1.00 94.81 236 LEU A O 1
ATOM 1867 N N . ARG A 1 237 ? 0.132 21.983 -13.292 1.00 93.38 237 ARG A N 1
ATOM 1868 C CA . ARG A 1 237 ? 1.586 22.189 -13.465 1.00 93.38 237 ARG A CA 1
ATOM 1869 C C . ARG A 1 237 ? 2.305 20.938 -13.969 1.00 93.38 237 ARG A C 1
ATOM 1871 O O . ARG A 1 237 ? 3.292 21.049 -14.691 1.00 93.38 237 ARG A O 1
ATOM 1878 N N . GLN A 1 238 ? 1.859 19.749 -13.559 1.00 91.38 238 GLN A N 1
ATOM 1879 C CA . GLN A 1 238 ? 2.421 18.486 -14.035 1.00 91.38 238 GLN A CA 1
ATOM 1880 C C . GLN A 1 238 ? 2.152 18.302 -15.532 1.00 91.38 238 GLN A C 1
ATOM 1882 O O . GLN A 1 238 ? 3.080 17.963 -16.264 1.00 91.38 238 GLN A O 1
ATOM 1887 N N . THR A 1 239 ? 0.924 18.571 -15.982 1.00 91.25 239 THR A N 1
ATOM 1888 C CA . THR A 1 239 ? 0.553 18.540 -17.404 1.00 91.25 239 THR A CA 1
ATOM 1889 C C . THR A 1 239 ? 1.351 19.564 -18.212 1.00 91.25 239 THR A C 1
ATOM 1891 O O . THR A 1 239 ? 1.912 19.218 -19.248 1.00 91.25 239 THR A O 1
ATOM 1894 N N . GLU A 1 240 ? 1.484 20.795 -17.711 1.00 94.50 240 GLU A N 1
ATOM 1895 C CA . GLU A 1 240 ? 2.284 21.853 -18.345 1.00 94.50 240 GLU A CA 1
ATOM 1896 C C . GLU A 1 240 ? 3.756 21.437 -18.502 1.00 94.50 240 GLU A C 1
ATOM 1898 O O . GLU A 1 240 ? 4.303 21.483 -19.603 1.00 94.50 240 GLU A O 1
ATOM 1903 N N . CYS A 1 241 ? 4.376 20.916 -17.436 1.00 90.81 241 CYS A N 1
ATOM 1904 C CA . CYS A 1 241 ? 5.740 20.384 -17.502 1.00 90.81 241 CYS A CA 1
ATOM 1905 C C . CYS A 1 241 ? 5.864 19.193 -18.472 1.00 90.81 241 CYS A C 1
ATOM 1907 O O . CYS A 1 241 ? 6.924 19.002 -19.065 1.00 90.81 241 CYS A O 1
ATOM 1909 N N . GLY A 1 242 ? 4.812 18.381 -18.623 1.00 88.88 242 GLY A N 1
ATOM 1910 C CA . GLY A 1 242 ? 4.762 17.285 -19.593 1.00 88.88 242 GLY A CA 1
ATOM 1911 C C . GLY A 1 242 ? 4.835 17.791 -21.034 1.00 88.88 242 GLY A C 1
ATOM 1912 O O . GLY A 1 242 ? 5.673 17.327 -21.806 1.00 88.88 242 GLY A O 1
ATOM 1913 N N . LEU A 1 243 ? 4.044 18.814 -21.367 1.00 92.69 243 LEU A N 1
ATOM 1914 C CA . LEU A 1 243 ? 4.071 19.460 -22.683 1.00 92.69 243 LEU A CA 1
ATOM 1915 C C . LEU A 1 243 ? 5.424 20.134 -22.969 1.00 92.69 243 LEU A C 1
ATOM 1917 O O . LEU A 1 243 ? 5.957 20.007 -24.077 1.00 92.69 243 LEU A O 1
ATOM 1921 N N . GLU A 1 244 ? 6.017 20.805 -21.973 1.00 93.38 244 GLU A N 1
ATOM 1922 C CA . GLU A 1 244 ? 7.380 21.352 -22.077 1.00 93.38 244 GLU A CA 1
ATOM 1923 C C . GLU A 1 244 ? 8.409 20.244 -22.353 1.00 93.38 244 GLU A C 1
ATOM 1925 O O . GLU A 1 244 ? 9.265 20.381 -23.233 1.00 93.38 244 GLU A O 1
ATOM 1930 N N . LEU A 1 245 ? 8.317 19.121 -21.630 1.00 91.50 245 LEU A N 1
ATOM 1931 C CA . LEU A 1 245 ? 9.222 17.984 -21.783 1.00 91.50 245 LEU A CA 1
ATOM 1932 C C . LEU A 1 245 ? 9.133 17.376 -23.185 1.00 91.50 245 LEU A C 1
ATOM 1934 O O . LEU A 1 245 ? 10.164 17.085 -23.794 1.00 91.50 245 LEU A O 1
ATOM 1938 N N . GLU A 1 246 ? 7.924 17.207 -23.717 1.00 90.12 246 GLU A N 1
ATOM 1939 C CA . GLU A 1 246 ? 7.716 16.730 -25.083 1.00 90.12 246 GLU A CA 1
ATOM 1940 C C . GLU A 1 246 ? 8.311 17.680 -26.123 1.00 90.12 246 GLU A C 1
ATOM 1942 O O . GLU A 1 246 ? 8.964 17.230 -27.067 1.00 90.12 246 GLU A O 1
ATOM 1947 N N . ALA A 1 247 ? 8.130 18.993 -25.955 1.00 90.00 247 ALA A N 1
ATOM 1948 C CA . ALA A 1 247 ? 8.714 19.987 -26.850 1.00 90.00 247 ALA A CA 1
ATOM 1949 C C . ALA A 1 247 ? 10.248 19.910 -26.859 1.00 90.00 247 ALA A C 1
ATOM 1951 O O . ALA A 1 247 ? 10.861 19.902 -27.932 1.00 90.00 247 ALA A O 1
ATOM 1952 N N . VAL A 1 248 ? 10.871 19.774 -25.684 1.00 91.00 248 VAL A N 1
ATOM 1953 C CA . VAL A 1 248 ? 12.324 19.589 -25.567 1.00 91.00 248 VAL A CA 1
ATOM 1954 C C . VAL A 1 248 ? 12.768 18.260 -26.181 1.00 91.00 248 VAL A C 1
ATOM 1956 O O . VAL A 1 248 ? 13.748 18.238 -26.925 1.00 91.00 248 VAL A O 1
ATOM 1959 N N . ASN A 1 249 ? 12.043 17.162 -25.952 1.00 83.75 249 ASN A N 1
ATOM 1960 C CA . ASN A 1 249 ? 12.362 15.857 -26.541 1.00 83.75 249 ASN A CA 1
ATOM 1961 C C . ASN A 1 249 ? 12.277 15.878 -28.078 1.00 83.75 249 ASN A C 1
ATOM 1963 O O . ASN A 1 249 ? 13.150 15.317 -28.741 1.00 83.75 249 ASN A O 1
ATOM 1967 N N . ARG A 1 250 ? 11.285 16.572 -28.655 1.00 86.25 250 ARG A N 1
ATOM 1968 C CA . ARG A 1 250 ? 11.174 16.781 -30.112 1.00 86.25 250 ARG A CA 1
ATOM 1969 C C . ARG A 1 250 ? 12.338 17.588 -30.683 1.00 86.25 250 ARG A C 1
ATOM 1971 O O . ARG A 1 250 ? 12.783 17.312 -31.791 1.00 86.25 250 ARG A O 1
ATOM 1978 N N . ASN A 1 251 ? 12.846 18.579 -29.954 1.00 86.44 251 ASN A N 1
ATOM 1979 C CA . ASN A 1 251 ? 14.058 19.285 -30.373 1.00 86.44 251 ASN A CA 1
ATOM 1980 C C . ASN A 1 251 ? 15.285 18.376 -30.254 1.00 86.44 251 ASN A C 1
ATOM 1982 O O . ASN A 1 251 ? 16.131 18.368 -31.144 1.00 86.44 251 ASN A O 1
ATOM 1986 N N . LEU A 1 252 ? 15.355 17.559 -29.200 1.00 84.69 252 LEU A N 1
ATOM 1987 C CA . LEU A 1 252 ? 16.476 16.659 -28.954 1.00 84.69 252 LEU A CA 1
ATOM 1988 C C . LEU A 1 252 ? 16.588 15.538 -30.004 1.00 84.69 252 LEU A C 1
ATOM 1990 O O . LEU A 1 252 ? 17.702 15.159 -30.370 1.00 84.69 252 LEU A O 1
ATOM 1994 N N . SER A 1 253 ? 15.462 15.048 -30.536 1.00 78.62 253 SER A N 1
ATOM 1995 C CA . SER A 1 253 ? 15.446 14.017 -31.587 1.00 78.62 253 SER A CA 1
ATOM 1996 C C . SER A 1 253 ? 16.101 14.479 -32.897 1.00 78.62 253 SER A C 1
ATOM 1998 O O . SER A 1 253 ? 16.670 13.661 -33.622 1.00 78.62 253 SER A O 1
ATOM 2000 N N . ARG A 1 254 ? 16.140 15.794 -33.156 1.00 83.25 254 ARG A N 1
ATOM 2001 C CA . ARG A 1 254 ? 16.865 16.391 -34.294 1.00 83.25 254 ARG A CA 1
ATOM 2002 C C . ARG A 1 254 ? 18.387 16.228 -34.186 1.00 83.25 254 ARG A C 1
ATOM 2004 O O . ARG A 1 254 ? 19.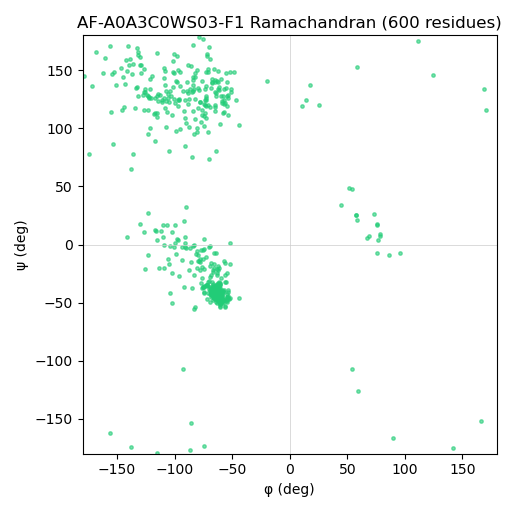082 16.357 -35.186 1.00 83.25 254 ARG A O 1
ATOM 2011 N N . PHE A 1 255 ? 18.906 15.911 -32.996 1.00 83.44 255 PHE A N 1
ATOM 2012 C CA . PHE A 1 255 ? 20.337 15.739 -32.719 1.00 83.44 255 PHE A CA 1
ATOM 2013 C C . PHE A 1 255 ? 20.763 14.269 -32.533 1.00 83.44 255 PHE A C 1
ATOM 2015 O O . PHE A 1 255 ? 21.831 13.996 -31.969 1.00 83.44 255 PHE A O 1
ATOM 2022 N N . THR A 1 256 ? 19.947 13.304 -32.965 1.00 76.12 256 THR A N 1
ATOM 2023 C CA . THR A 1 256 ? 20.239 11.855 -32.873 1.00 76.12 256 THR A CA 1
ATOM 2024 C C . THR A 1 256 ? 21.549 11.478 -33.573 1.00 76.12 256 THR A C 1
ATOM 2026 O O . THR A 1 256 ? 22.370 10.757 -33.004 1.00 76.12 256 THR A O 1
ATOM 2029 N N . GLY A 1 257 ? 21.814 12.059 -34.748 1.00 74.75 257 GLY A N 1
ATOM 2030 C CA . GLY A 1 257 ? 23.063 11.876 -35.498 1.00 74.75 257 GLY A CA 1
ATOM 2031 C C . GLY A 1 257 ? 24.281 12.627 -34.939 1.00 74.75 257 GLY A C 1
ATOM 2032 O O . GLY A 1 257 ? 25.412 12.331 -35.327 1.00 74.75 257 GLY A O 1
ATOM 2033 N N . VAL A 1 258 ? 24.082 13.566 -34.008 1.00 82.50 258 VAL A N 1
ATOM 2034 C CA . VAL A 1 258 ? 25.139 14.419 -33.442 1.00 82.50 258 VAL A CA 1
ATOM 2035 C C . VAL A 1 258 ? 25.723 13.745 -32.203 1.00 82.50 258 VAL A C 1
ATOM 2037 O O . VAL A 1 258 ? 25.286 13.978 -31.073 1.00 82.50 258 VAL A O 1
ATOM 2040 N N . ASN A 1 259 ? 26.684 12.853 -32.405 1.00 83.62 259 ASN A N 1
ATOM 2041 C CA . ASN A 1 259 ? 27.398 12.179 -31.325 1.00 83.62 259 ASN A CA 1
ATOM 2042 C C . ASN A 1 259 ? 28.899 12.083 -31.636 1.00 83.62 259 ASN A C 1
ATOM 2044 O O . ASN A 1 259 ? 29.319 12.204 -32.789 1.00 83.62 259 ASN A O 1
ATOM 2048 N N . PHE A 1 260 ? 29.704 11.885 -30.591 1.00 81.56 260 PHE A N 1
ATOM 2049 C CA . PHE A 1 260 ? 31.162 11.864 -30.708 1.00 81.56 260 PHE A CA 1
ATOM 2050 C C . PHE A 1 260 ? 31.657 10.733 -31.617 1.00 81.56 260 PHE A C 1
ATOM 2052 O O . PHE A 1 260 ? 32.601 10.928 -32.372 1.00 81.56 260 PHE A O 1
ATOM 2059 N N . ILE A 1 261 ? 30.981 9.582 -31.617 1.00 76.38 261 ILE A N 1
ATOM 2060 C CA . ILE A 1 261 ? 31.338 8.438 -32.465 1.00 76.38 261 ILE A CA 1
ATOM 2061 C C . ILE A 1 261 ? 31.158 8.768 -33.949 1.00 76.38 261 ILE A C 1
ATOM 2063 O O . ILE A 1 261 ? 32.043 8.495 -34.756 1.00 76.38 261 ILE A O 1
ATOM 2067 N N . ASN A 1 262 ? 30.051 9.411 -34.316 1.00 77.81 262 ASN A N 1
ATOM 2068 C CA . ASN A 1 262 ? 29.822 9.880 -35.678 1.00 77.81 262 ASN A CA 1
ATOM 2069 C C . ASN A 1 262 ? 30.820 10.980 -36.060 1.00 77.81 262 ASN A C 1
ATOM 2071 O O . ASN A 1 262 ? 31.320 10.974 -37.179 1.00 77.81 262 ASN A O 1
ATOM 2075 N N . TYR A 1 263 ? 31.174 11.877 -35.133 1.00 81.50 263 TYR A N 1
ATOM 2076 C CA . TYR A 1 263 ? 32.210 12.891 -35.363 1.00 81.50 263 TYR A CA 1
ATOM 2077 C C . TYR A 1 263 ? 33.574 12.253 -35.635 1.00 81.50 263 TYR A C 1
ATOM 2079 O O . TYR A 1 263 ? 34.255 12.629 -36.590 1.00 81.50 263 TYR A O 1
ATOM 2087 N N . LEU A 1 264 ? 33.942 11.258 -34.828 1.00 76.44 264 LEU A N 1
ATOM 2088 C CA . LEU A 1 264 ? 35.167 10.492 -34.981 1.00 76.44 264 LEU A CA 1
ATOM 2089 C C . LEU A 1 264 ? 35.178 9.779 -36.339 1.00 76.44 264 LEU A C 1
ATOM 2091 O O . LEU A 1 264 ? 36.124 9.935 -37.101 1.00 76.44 264 LEU A O 1
ATOM 2095 N N . ARG A 1 265 ? 34.091 9.080 -36.691 1.00 75.25 265 ARG A N 1
ATOM 2096 C CA . ARG A 1 265 ? 33.941 8.380 -37.975 1.00 75.25 265 ARG A CA 1
ATOM 2097 C C . ARG A 1 265 ? 34.099 9.330 -39.166 1.00 75.25 265 ARG A C 1
ATOM 2099 O O . ARG A 1 265 ? 34.846 9.023 -40.090 1.00 75.25 265 ARG A O 1
ATOM 2106 N N . THR A 1 266 ? 33.445 10.489 -39.140 1.00 75.00 266 THR A N 1
ATOM 2107 C CA . THR A 1 266 ? 33.534 11.471 -40.230 1.00 75.00 266 THR A CA 1
ATOM 2108 C C . THR A 1 266 ? 34.947 12.041 -40.380 1.00 75.00 266 THR A C 1
ATOM 2110 O O . THR A 1 266 ? 35.411 12.219 -41.501 1.00 75.00 266 THR A O 1
ATOM 2113 N N . ASN A 1 267 ? 35.671 12.288 -39.284 1.00 74.12 267 ASN A N 1
ATOM 2114 C CA . ASN A 1 267 ? 37.026 12.852 -39.354 1.00 74.12 267 ASN A CA 1
ATOM 2115 C C . ASN A 1 267 ? 38.124 11.802 -39.606 1.00 74.12 267 ASN A C 1
ATOM 2117 O O . ASN A 1 267 ? 39.149 12.143 -40.199 1.00 74.12 267 ASN A O 1
ATOM 2121 N N . LEU A 1 268 ? 37.898 10.542 -39.212 1.00 69.44 268 LEU A N 1
ATOM 2122 C CA . LEU A 1 268 ? 38.767 9.399 -39.516 1.00 69.44 268 LEU A CA 1
ATOM 2123 C C . LEU A 1 268 ? 38.635 8.940 -40.975 1.00 69.44 268 LEU A C 1
ATOM 2125 O O . LEU A 1 268 ? 39.640 8.622 -41.603 1.00 69.44 268 LEU A O 1
ATOM 2129 N N . PHE A 1 269 ? 37.413 8.910 -41.522 1.00 64.88 269 PHE A N 1
ATOM 2130 C CA . PHE A 1 269 ? 37.126 8.220 -42.790 1.00 64.88 269 PHE A CA 1
ATOM 2131 C C . PHE A 1 269 ? 36.506 9.105 -43.885 1.00 64.88 269 PHE A C 1
ATOM 2133 O O . PHE A 1 269 ? 36.414 8.675 -45.030 1.00 64.88 269 PHE A O 1
ATOM 2140 N N . GLY A 1 270 ? 36.102 10.345 -43.586 1.00 58.00 270 GLY A N 1
ATOM 2141 C CA . GLY A 1 270 ? 35.321 11.200 -44.498 1.00 58.00 270 GLY A CA 1
ATOM 2142 C C . GLY A 1 270 ? 36.050 11.739 -45.736 1.00 58.00 270 GLY A C 1
ATOM 2143 O O . GLY A 1 270 ? 35.428 12.426 -46.538 1.00 58.00 270 GLY A O 1
ATOM 2144 N N . GLY A 1 271 ? 37.342 11.445 -45.910 1.00 52.41 271 GLY A N 1
ATOM 2145 C CA . GLY A 1 271 ? 38.124 11.811 -47.101 1.00 52.41 271 GLY A CA 1
ATOM 2146 C C . GLY A 1 271 ? 38.518 10.628 -47.991 1.00 52.41 271 GLY A C 1
ATOM 2147 O O . GLY A 1 271 ? 39.311 10.805 -48.911 1.00 52.41 271 GLY A O 1
ATOM 2148 N N . ILE A 1 272 ? 38.032 9.419 -47.697 1.00 50.94 272 ILE A N 1
ATOM 2149 C CA . ILE A 1 272 ? 38.483 8.183 -48.337 1.00 50.94 272 ILE A CA 1
ATOM 2150 C C . ILE A 1 272 ? 37.296 7.558 -49.080 1.00 50.94 272 ILE A C 1
ATOM 2152 O O . ILE A 1 272 ? 36.333 7.111 -48.462 1.00 50.94 272 ILE A O 1
ATOM 2156 N N . ASN A 1 273 ? 37.356 7.531 -50.416 1.00 45.72 273 ASN A N 1
ATOM 2157 C CA . ASN A 1 273 ? 36.336 6.892 -51.253 1.00 45.72 273 ASN A CA 1
ATOM 2158 C C . ASN A 1 273 ? 36.128 5.418 -50.853 1.00 45.72 273 ASN A C 1
ATOM 2160 O O . ASN A 1 273 ? 37.069 4.724 -50.465 1.00 45.72 273 ASN A O 1
ATOM 2164 N N . ASN A 1 274 ? 34.886 4.948 -51.007 1.00 46.25 274 ASN A N 1
ATOM 2165 C CA . ASN A 1 274 ? 34.274 3.721 -50.464 1.00 46.25 274 ASN A CA 1
ATOM 2166 C C . ASN A 1 274 ? 35.007 2.369 -50.686 1.00 46.25 274 ASN A C 1
ATOM 2168 O O . ASN A 1 274 ? 34.494 1.337 -50.271 1.00 46.25 274 ASN A O 1
ATOM 2172 N N . ARG A 1 275 ? 36.184 2.336 -51.327 1.00 41.75 275 ARG A N 1
ATOM 2173 C CA . ARG A 1 275 ? 37.010 1.126 -51.514 1.00 41.75 275 ARG A CA 1
ATOM 2174 C C . ARG A 1 275 ? 38.089 0.913 -50.442 1.00 41.75 275 ARG A C 1
ATOM 2176 O O . ARG A 1 275 ? 38.637 -0.177 -50.376 1.00 41.75 275 ARG A O 1
ATOM 2183 N N . PHE A 1 276 ? 38.390 1.908 -49.603 1.00 43.31 276 PHE A N 1
ATOM 2184 C CA . PHE A 1 276 ? 39.449 1.819 -48.575 1.00 43.31 276 PHE A CA 1
ATOM 2185 C C . PHE A 1 276 ? 38.917 1.899 -47.125 1.00 43.31 276 PHE A C 1
ATOM 2187 O O . PHE A 1 276 ? 39.687 1.924 -46.166 1.00 43.31 276 PHE A O 1
ATOM 2194 N N . SER A 1 277 ? 37.595 1.954 -46.927 1.00 46.56 277 SER A N 1
ATOM 2195 C CA . SER A 1 277 ? 36.990 2.040 -45.587 1.00 46.56 277 SER A CA 1
ATOM 2196 C C . SER A 1 277 ? 37.137 0.738 -44.787 1.00 46.56 277 SER A C 1
ATOM 2198 O O . SER A 1 277 ? 37.302 0.794 -43.567 1.00 46.56 277 SER A O 1
ATOM 2200 N N . GLN A 1 278 ? 37.161 -0.421 -45.461 1.00 47.09 278 GLN A N 1
ATOM 2201 C CA . GLN A 1 278 ? 37.432 -1.724 -44.837 1.00 47.09 278 GLN A CA 1
ATOM 2202 C C . GLN A 1 278 ? 38.890 -1.859 -44.369 1.00 47.09 278 GLN A C 1
ATOM 2204 O O . GLN A 1 278 ? 39.129 -2.398 -43.294 1.00 47.09 278 GLN A O 1
ATOM 2209 N N . SER A 1 279 ? 39.864 -1.313 -45.105 1.00 49.56 279 SER A N 1
ATOM 2210 C CA . SER A 1 279 ? 41.283 -1.380 -44.721 1.00 49.56 279 SER A CA 1
ATOM 2211 C C . SER A 1 279 ? 41.649 -0.388 -43.613 1.00 49.56 279 SER A C 1
ATOM 2213 O O . SER A 1 279 ? 42.466 -0.707 -42.756 1.00 49.56 279 SER A O 1
ATOM 2215 N N . ALA A 1 280 ? 41.017 0.788 -43.559 1.00 49.41 280 ALA A N 1
ATOM 2216 C CA . ALA A 1 280 ? 41.278 1.778 -42.510 1.00 49.41 280 ALA A CA 1
ATOM 2217 C C . ALA A 1 280 ? 40.648 1.408 -41.148 1.00 49.41 280 ALA A C 1
ATOM 2219 O O . ALA A 1 280 ? 41.254 1.637 -40.103 1.00 49.41 280 ALA A O 1
ATOM 2220 N N . SER A 1 281 ? 39.450 0.810 -41.137 1.00 50.19 281 SER A N 1
ATOM 2221 C CA . SER A 1 281 ? 38.835 0.284 -39.904 1.00 50.19 281 SER A CA 1
ATOM 2222 C C . SER A 1 281 ? 39.542 -0.982 -39.407 1.00 50.19 281 SER A C 1
ATOM 2224 O O . SER A 1 281 ? 39.747 -1.126 -38.201 1.00 50.19 281 SER A O 1
ATOM 2226 N N . ALA A 1 282 ? 40.030 -1.822 -40.326 1.00 54.12 282 ALA A N 1
ATOM 2227 C CA . ALA A 1 282 ? 40.966 -2.894 -40.006 1.00 54.12 282 ALA A CA 1
ATOM 2228 C C . ALA A 1 282 ? 42.284 -2.352 -39.429 1.00 54.12 282 ALA A C 1
ATOM 2230 O O . ALA A 1 282 ? 42.760 -2.895 -38.445 1.00 54.12 282 ALA A O 1
ATOM 2231 N N . ALA A 1 283 ? 42.846 -1.254 -39.947 1.00 55.16 283 ALA A N 1
ATOM 2232 C CA . ALA A 1 283 ? 44.094 -0.681 -39.428 1.00 55.16 283 ALA A CA 1
ATOM 2233 C C . ALA A 1 283 ? 43.975 -0.167 -37.981 1.00 55.16 283 ALA A C 1
ATOM 2235 O O . ALA A 1 283 ? 44.880 -0.387 -37.182 1.00 55.16 283 ALA A O 1
ATOM 2236 N N . ILE A 1 284 ? 42.855 0.467 -37.613 1.00 57.78 284 ILE A N 1
ATOM 2237 C CA . ILE A 1 284 ? 42.609 0.917 -36.229 1.00 57.78 284 ILE A CA 1
ATOM 2238 C C . ILE A 1 284 ? 42.391 -0.281 -35.300 1.00 57.78 284 ILE A C 1
ATOM 2240 O O . ILE A 1 284 ? 42.950 -0.320 -34.208 1.00 57.78 284 ILE A O 1
ATOM 2244 N N . LEU A 1 285 ? 41.623 -1.282 -35.738 1.00 56.41 285 LEU A N 1
ATOM 2245 C CA . LEU A 1 285 ? 41.415 -2.512 -34.974 1.00 56.41 285 LEU A CA 1
ATOM 2246 C C . LEU A 1 285 ? 42.734 -3.284 -34.784 1.00 56.41 285 LEU A C 1
ATOM 2248 O O . LEU A 1 285 ? 43.033 -3.715 -33.678 1.00 56.41 285 LEU A O 1
ATOM 2252 N N . MET A 1 286 ? 43.560 -3.377 -35.827 1.00 59.66 286 MET A N 1
ATOM 2253 C CA . MET A 1 286 ? 44.894 -3.986 -35.792 1.00 59.66 286 MET A CA 1
ATOM 2254 C C . MET A 1 286 ? 45.885 -3.179 -34.948 1.00 59.66 286 MET A C 1
ATOM 2256 O O . MET A 1 286 ? 46.746 -3.773 -34.311 1.00 59.66 286 MET A O 1
ATOM 2260 N N . SER A 1 287 ? 45.755 -1.851 -34.896 1.00 61.62 287 SER A N 1
ATOM 2261 C CA . SER A 1 287 ? 46.548 -0.993 -34.010 1.00 61.62 287 SER A CA 1
ATOM 2262 C C . SER A 1 287 ? 46.173 -1.209 -32.542 1.00 61.62 287 SER A C 1
ATOM 2264 O O . SER A 1 287 ? 47.062 -1.413 -31.726 1.00 61.62 287 SER A O 1
ATOM 2266 N N . VAL A 1 288 ? 44.879 -1.270 -32.204 1.00 64.75 288 VAL A N 1
ATOM 2267 C CA . VAL A 1 288 ? 44.411 -1.534 -30.828 1.00 64.75 288 VAL A CA 1
ATOM 2268 C C . VAL A 1 288 ? 44.759 -2.956 -30.377 1.00 64.75 288 VAL A C 1
ATOM 2270 O O . VAL A 1 288 ? 45.240 -3.146 -29.261 1.00 64.75 288 VAL A O 1
ATOM 2273 N N . ILE A 1 289 ? 44.564 -3.952 -31.246 1.00 66.00 289 ILE A N 1
ATOM 2274 C CA . ILE A 1 289 ? 44.953 -5.346 -30.985 1.00 66.00 289 ILE A CA 1
ATOM 2275 C C . ILE A 1 289 ? 46.476 -5.458 -30.873 1.00 66.00 289 ILE A C 1
ATOM 2277 O O . ILE A 1 289 ? 46.970 -6.071 -29.933 1.00 66.00 289 ILE A O 1
ATOM 2281 N N . GLY A 1 290 ? 47.223 -4.826 -31.779 1.00 64.38 290 GLY A N 1
ATOM 2282 C CA . GLY A 1 290 ? 48.683 -4.789 -31.754 1.00 64.38 290 GLY A CA 1
ATOM 2283 C C . GLY A 1 290 ? 49.221 -4.153 -30.475 1.00 64.38 290 GLY A C 1
ATOM 2284 O O . GLY A 1 290 ? 50.108 -4.718 -29.844 1.00 64.38 290 GLY A O 1
ATOM 2285 N N . LEU A 1 291 ? 48.632 -3.042 -30.027 1.00 65.81 291 LEU A N 1
ATOM 2286 C CA . LEU A 1 291 ? 48.991 -2.386 -28.771 1.00 65.81 291 LEU A CA 1
ATOM 2287 C C . LEU A 1 291 ? 48.666 -3.277 -27.561 1.00 65.81 291 LEU A C 1
ATOM 2289 O O . LEU A 1 291 ? 49.488 -3.401 -26.660 1.00 65.81 291 LEU A O 1
ATOM 2293 N N . GLY A 1 292 ? 47.516 -3.959 -27.561 1.00 66.94 292 GLY A N 1
ATOM 2294 C CA . GLY A 1 292 ? 47.148 -4.926 -26.522 1.00 66.94 292 GLY A CA 1
ATOM 2295 C C . GLY A 1 292 ? 48.108 -6.117 -26.439 1.00 66.94 292 GLY A C 1
ATOM 2296 O O . GLY A 1 292 ? 48.528 -6.491 -25.346 1.00 66.94 292 GLY A O 1
ATOM 2297 N N . VAL A 1 293 ? 48.515 -6.667 -27.587 1.00 71.19 293 VAL A N 1
ATOM 2298 C CA . VAL A 1 293 ? 49.503 -7.756 -27.685 1.00 71.19 293 VAL A CA 1
ATOM 2299 C C . VAL A 1 293 ? 50.889 -7.292 -27.228 1.00 71.19 293 VAL A C 1
ATOM 2301 O O . VAL A 1 293 ? 51.562 -8.016 -26.498 1.00 71.19 293 VAL A O 1
ATOM 2304 N N . LEU A 1 294 ? 51.305 -6.073 -27.588 1.00 65.81 294 LEU A N 1
ATOM 2305 C CA . LEU A 1 294 ? 52.579 -5.487 -27.157 1.00 65.81 294 LEU A CA 1
ATOM 2306 C C . LEU A 1 294 ? 52.607 -5.192 -25.649 1.00 65.81 294 LEU A C 1
ATOM 2308 O O . LEU A 1 294 ? 53.622 -5.447 -25.003 1.00 65.81 294 LEU A O 1
ATOM 2312 N N . ILE A 1 295 ? 51.495 -4.722 -25.072 1.00 67.31 295 ILE A N 1
ATOM 2313 C CA . ILE A 1 295 ? 51.335 -4.554 -23.619 1.00 67.31 295 ILE A CA 1
ATOM 2314 C C . ILE A 1 295 ? 51.463 -5.916 -22.924 1.00 67.31 295 ILE A C 1
ATOM 2316 O O . ILE A 1 295 ? 52.250 -6.057 -21.991 1.00 67.31 295 ILE A O 1
ATOM 2320 N N . TYR A 1 296 ? 50.753 -6.940 -23.406 1.00 69.56 296 TYR A N 1
ATOM 2321 C CA . TYR A 1 296 ? 50.802 -8.288 -22.828 1.00 69.56 296 TYR A CA 1
ATOM 2322 C C . TYR A 1 296 ? 52.205 -8.914 -22.921 1.00 69.56 296 TYR A C 1
ATOM 2324 O O . TYR A 1 296 ? 52.687 -9.512 -21.959 1.00 69.56 296 TYR A O 1
ATOM 2332 N N . GLY A 1 297 ? 52.896 -8.718 -24.050 1.00 63.34 297 GLY A N 1
ATOM 2333 C CA . GLY A 1 297 ? 54.277 -9.159 -24.255 1.00 63.34 297 GLY A CA 1
ATOM 2334 C C . GLY A 1 297 ? 55.280 -8.449 -23.341 1.00 63.34 297 GLY A C 1
ATOM 2335 O O . GLY A 1 297 ? 56.144 -9.101 -22.759 1.00 63.34 297 GLY A O 1
ATOM 2336 N N . ALA A 1 298 ? 55.134 -7.135 -23.138 1.00 61.38 298 ALA A N 1
ATOM 2337 C CA . ALA A 1 298 ? 55.983 -6.373 -22.222 1.00 61.38 298 ALA A CA 1
ATOM 2338 C C . ALA A 1 298 ? 55.808 -6.810 -20.753 1.00 61.38 298 ALA A C 1
ATOM 2340 O O . ALA A 1 298 ? 56.795 -6.907 -20.024 1.00 61.38 298 ALA A O 1
ATOM 2341 N N . PHE A 1 299 ? 54.579 -7.135 -20.324 1.00 63.28 299 PHE A N 1
ATOM 2342 C CA . PHE A 1 299 ? 54.311 -7.670 -18.980 1.00 63.28 299 PHE A CA 1
ATOM 2343 C C . PHE A 1 299 ? 54.802 -9.118 -18.797 1.00 63.28 299 PHE A C 1
ATOM 2345 O O . PHE A 1 299 ? 55.301 -9.456 -17.722 1.00 63.28 299 PHE A O 1
ATOM 2352 N N . GLY A 1 300 ? 54.732 -9.958 -19.836 1.00 58.91 300 GLY A N 1
ATOM 2353 C CA . GLY A 1 300 ? 55.232 -11.338 -19.796 1.00 58.91 300 GLY A CA 1
ATOM 2354 C C . GLY A 1 300 ? 56.751 -11.447 -19.601 1.00 58.91 300 GLY A C 1
ATOM 2355 O O . GLY A 1 300 ? 57.216 -12.327 -18.883 1.00 58.91 300 GLY A O 1
ATOM 2356 N N . ILE A 1 301 ? 57.534 -10.516 -20.158 1.00 56.09 301 ILE A N 1
ATOM 2357 C CA . ILE A 1 301 ? 59.007 -10.513 -20.042 1.00 56.09 301 ILE A CA 1
ATOM 2358 C C . ILE A 1 301 ? 59.474 -10.201 -18.600 1.00 56.09 301 ILE A C 1
ATOM 2360 O O . ILE A 1 301 ? 60.526 -10.685 -18.169 1.00 56.09 301 ILE A O 1
ATOM 2364 N N . ILE A 1 302 ? 58.681 -9.455 -17.819 1.00 52.31 302 ILE A N 1
ATOM 2365 C CA . ILE A 1 302 ? 59.003 -9.070 -16.432 1.00 52.31 302 ILE A CA 1
ATOM 2366 C C . ILE A 1 302 ? 58.838 -10.252 -15.460 1.00 52.31 302 ILE A C 1
ATOM 2368 O O . ILE A 1 302 ? 59.662 -10.407 -14.556 1.00 52.31 302 ILE A O 1
ATOM 2372 N N . SER A 1 303 ? 57.846 -11.134 -15.656 1.00 49.31 303 SER A N 1
ATOM 2373 C CA . SER A 1 303 ? 57.632 -12.270 -14.739 1.00 49.31 303 SER A CA 1
ATOM 2374 C C . SER A 1 303 ? 58.750 -13.318 -14.819 1.00 49.31 303 SER A C 1
ATOM 2376 O O . SER A 1 303 ? 59.031 -13.996 -13.835 1.00 49.31 303 SER A O 1
ATOM 2378 N N . SER A 1 304 ? 59.440 -13.414 -15.958 1.00 48.06 304 SER A N 1
ATOM 2379 C CA . SER A 1 304 ? 60.573 -14.325 -16.168 1.00 48.06 304 SER A CA 1
ATOM 2380 C C . SER A 1 304 ? 61.907 -13.854 -15.567 1.00 48.06 304 SER A C 1
ATOM 2382 O O . SER A 1 304 ? 62.816 -14.669 -15.431 1.00 48.06 304 SER A O 1
ATOM 2384 N N . ARG A 1 305 ? 62.059 -12.579 -15.167 1.00 43.81 305 ARG A N 1
ATOM 2385 C CA . ARG A 1 305 ? 63.307 -12.065 -14.551 1.00 43.81 305 ARG A CA 1
ATOM 2386 C C . ARG A 1 305 ? 63.290 -11.991 -13.019 1.00 43.81 305 ARG A C 1
ATOM 2388 O O . ARG A 1 305 ? 64.342 -11.787 -12.423 1.00 43.81 305 ARG A O 1
ATOM 2395 N N . ALA A 1 306 ? 62.147 -12.218 -12.372 1.00 41.59 306 ALA A N 1
ATOM 2396 C CA . ALA A 1 306 ? 62.038 -12.224 -10.909 1.00 41.59 306 ALA A CA 1
ATOM 2397 C C . ALA A 1 306 ? 62.496 -13.542 -10.240 1.00 41.59 306 ALA A C 1
ATOM 2399 O O . ALA A 1 306 ? 62.557 -13.606 -9.016 1.00 41.59 306 ALA A O 1
ATOM 2400 N N . LEU A 1 307 ? 62.838 -14.588 -11.008 1.00 39.56 307 LEU A N 1
ATOM 2401 C CA . LEU A 1 307 ? 63.124 -15.931 -10.472 1.00 39.56 307 LEU A CA 1
ATOM 2402 C C . LEU A 1 307 ? 64.614 -16.279 -10.261 1.00 39.56 307 LEU A C 1
ATOM 2404 O O . LEU A 1 307 ? 64.909 -17.411 -9.894 1.00 39.56 307 LEU A O 1
ATOM 2408 N N . LEU A 1 308 ? 65.561 -15.354 -10.474 1.00 36.44 308 LEU A N 1
ATOM 2409 C CA . LEU A 1 308 ? 67.007 -15.665 -10.435 1.00 36.44 308 LEU A CA 1
ATOM 2410 C C . LEU A 1 308 ? 67.840 -14.841 -9.435 1.00 36.44 308 LEU A C 1
ATOM 2412 O O . LEU A 1 308 ? 69.042 -14.679 -9.626 1.00 36.44 308 LEU A O 1
ATOM 2416 N N . VAL A 1 309 ? 67.249 -14.349 -8.341 1.00 41.00 309 VAL A N 1
ATOM 2417 C CA . VAL A 1 309 ? 68.022 -13.765 -7.225 1.00 41.00 309 VAL A CA 1
ATOM 2418 C C . VAL A 1 309 ? 67.468 -14.248 -5.885 1.00 41.00 309 VAL A C 1
ATOM 2420 O O . VAL A 1 309 ? 66.733 -13.525 -5.226 1.00 41.00 309 VAL A O 1
ATOM 2423 N N . ALA A 1 310 ? 67.799 -15.482 -5.492 1.00 37.91 310 ALA A N 1
ATOM 2424 C CA . ALA A 1 310 ? 67.810 -15.929 -4.090 1.00 37.91 310 ALA A CA 1
ATOM 2425 C C . ALA A 1 310 ? 68.378 -17.356 -3.973 1.00 37.91 310 ALA A C 1
ATOM 2427 O O . ALA A 1 310 ? 67.638 -18.320 -3.800 1.00 37.91 310 ALA A O 1
ATOM 2428 N N . SER A 1 311 ? 69.700 -17.512 -4.040 1.00 35.44 311 SER A N 1
ATOM 2429 C CA . SER A 1 311 ? 70.352 -18.723 -3.525 1.00 35.44 311 SER A CA 1
ATOM 2430 C C . SER A 1 311 ? 71.794 -18.425 -3.112 1.00 35.44 311 SER A C 1
ATOM 2432 O O . SER A 1 311 ? 72.728 -18.585 -3.894 1.00 35.44 311 SER A O 1
ATOM 2434 N N . VAL A 1 312 ? 71.962 -17.980 -1.867 1.00 35.00 312 VAL A N 1
ATOM 2435 C CA . VAL A 1 312 ? 73.235 -18.019 -1.132 1.00 35.00 312 VAL A CA 1
ATOM 2436 C C . VAL A 1 312 ? 73.049 -19.023 0.017 1.00 35.00 312 VAL A C 1
ATOM 2438 O O . VAL A 1 312 ? 72.049 -18.901 0.725 1.00 35.00 312 VAL A O 1
ATOM 2441 N N . PRO A 1 313 ? 73.938 -20.019 0.212 1.00 47.81 313 PRO A N 1
ATOM 2442 C CA . PRO A 1 313 ? 73.779 -21.039 1.248 1.00 47.81 313 PRO A CA 1
ATOM 2443 C C . PRO A 1 313 ? 74.650 -20.774 2.490 1.00 47.81 313 PRO A C 1
ATOM 2445 O O . PRO A 1 313 ? 75.772 -20.286 2.375 1.00 47.81 313 PRO A O 1
ATOM 2448 N N . ALA A 1 314 ? 74.158 -21.177 3.666 1.00 29.36 314 ALA A N 1
ATOM 2449 C CA . ALA A 1 314 ? 74.930 -21.466 4.887 1.00 29.36 314 ALA A CA 1
ATOM 2450 C C . ALA A 1 314 ? 74.063 -22.355 5.832 1.00 29.36 314 ALA A C 1
ATOM 2452 O O . ALA A 1 314 ? 72.856 -22.438 5.611 1.00 29.36 314 ALA A O 1
ATOM 2453 N N . PRO A 1 315 ? 74.618 -23.081 6.824 1.00 41.31 315 PRO A N 1
ATOM 2454 C CA . PRO A 1 315 ? 74.843 -24.520 6.712 1.00 41.31 315 PRO A CA 1
ATOM 2455 C C . PRO A 1 315 ? 74.039 -25.407 7.689 1.00 41.31 315 PRO A C 1
ATOM 2457 O O . PRO A 1 315 ? 73.496 -24.973 8.697 1.00 41.31 315 PRO A O 1
ATOM 2460 N N . THR A 1 316 ? 74.048 -26.686 7.317 1.00 39.38 316 THR A N 1
ATOM 2461 C CA . THR A 1 316 ? 73.715 -27.970 7.959 1.00 39.38 316 THR A CA 1
ATOM 2462 C C . THR A 1 316 ? 73.674 -28.056 9.490 1.00 39.38 316 THR A C 1
ATOM 2464 O O . THR A 1 316 ? 74.631 -27.659 10.145 1.00 39.38 316 THR A O 1
ATOM 2467 N N . LEU A 1 317 ? 72.689 -28.802 10.018 1.00 30.44 317 LEU A N 1
ATOM 2468 C CA . LEU A 1 317 ? 72.882 -29.773 11.109 1.00 30.44 317 LEU A CA 1
ATOM 2469 C C . LEU A 1 317 ? 71.967 -31.007 10.937 1.00 30.44 317 LEU A C 1
ATOM 2471 O O . LEU A 1 317 ? 70.843 -30.917 10.451 1.00 30.44 317 LEU A O 1
ATOM 2475 N N . THR A 1 318 ? 72.524 -32.155 11.320 1.00 32.78 318 THR A N 1
ATOM 2476 C CA . THR A 1 318 ? 72.115 -33.552 11.077 1.00 32.78 318 THR A CA 1
ATOM 2477 C C . THR A 1 318 ? 71.389 -34.177 12.281 1.00 32.78 318 THR A C 1
ATOM 2479 O O . THR A 1 318 ? 71.580 -33.705 13.399 1.00 32.78 318 THR A O 1
ATOM 2482 N N . SER A 1 319 ? 70.687 -35.305 12.043 1.00 31.22 319 SER A N 1
ATOM 2483 C CA . SER A 1 319 ? 70.368 -36.472 12.926 1.00 31.22 319 SER A CA 1
ATOM 2484 C C . SER A 1 319 ? 68.853 -36.748 13.031 1.00 31.22 319 SER A C 1
ATOM 2486 O O . SER A 1 319 ? 68.080 -35.802 13.011 1.00 31.22 319 SER A O 1
ATOM 2488 N N . THR A 1 320 ? 68.284 -37.957 13.157 1.00 30.27 320 THR A N 1
ATOM 2489 C CA . THR A 1 320 ? 68.700 -39.374 13.083 1.00 30.27 320 THR A CA 1
ATOM 2490 C C . THR A 1 320 ? 67.405 -40.232 13.137 1.00 30.27 320 THR A C 1
ATOM 2492 O O . THR A 1 320 ? 66.514 -39.926 13.917 1.00 30.27 320 THR A O 1
ATOM 2495 N N . ILE A 1 321 ? 67.318 -41.261 12.277 1.00 34.62 321 ILE A N 1
ATOM 2496 C CA . ILE A 1 321 ? 66.676 -42.611 12.330 1.00 34.62 321 ILE A CA 1
ATOM 2497 C C . ILE A 1 321 ? 65.574 -42.932 13.389 1.00 34.62 321 ILE A C 1
ATOM 2499 O O . ILE A 1 321 ? 65.806 -42.694 14.569 1.00 34.62 321 ILE A O 1
ATOM 2503 N N . THR A 1 322 ? 64.473 -43.635 12.999 1.00 28.62 322 THR A N 1
ATOM 2504 C CA . THR A 1 322 ? 64.020 -44.982 13.522 1.00 28.62 322 THR A CA 1
ATOM 2505 C C . THR A 1 322 ? 62.602 -45.453 13.062 1.00 28.62 322 THR A C 1
ATOM 2507 O O . THR A 1 322 ? 61.599 -44.840 13.398 1.00 28.62 322 THR A O 1
ATOM 2510 N N . HIS A 1 323 ? 62.576 -46.567 12.298 1.00 35.41 323 HIS A N 1
ATOM 2511 C CA . HIS A 1 323 ? 61.727 -47.802 12.263 1.00 35.41 323 HIS A CA 1
ATOM 2512 C C . HIS A 1 323 ? 60.257 -47.864 12.789 1.00 35.41 323 HIS A C 1
ATOM 2514 O O . HIS A 1 323 ? 60.028 -47.604 13.961 1.00 35.41 323 HIS A O 1
ATOM 2520 N N . THR A 1 324 ? 59.221 -48.191 11.978 1.00 35.56 324 THR A N 1
ATOM 2521 C CA . THR A 1 324 ? 58.621 -49.506 11.515 1.00 35.56 324 THR A CA 1
ATOM 2522 C C . THR A 1 324 ? 57.189 -49.721 12.137 1.00 35.56 324 THR A C 1
ATOM 2524 O O . THR A 1 324 ? 56.747 -48.837 12.859 1.00 35.56 324 THR A O 1
ATOM 2527 N N . PRO A 1 325 ? 56.382 -50.770 11.819 1.00 53.28 325 PRO A N 1
ATOM 2528 C CA . PRO A 1 325 ? 55.138 -50.744 11.014 1.00 53.28 325 PRO A CA 1
ATOM 2529 C C . PRO A 1 325 ? 53.848 -51.117 11.804 1.00 53.28 325 PRO A C 1
ATOM 2531 O O . PRO A 1 325 ? 53.948 -51.464 12.974 1.00 53.28 325 PRO A O 1
ATOM 2534 N N . THR A 1 326 ? 52.655 -51.146 11.174 1.00 32.41 326 THR A N 1
ATOM 2535 C CA . THR A 1 326 ? 51.583 -52.181 11.351 1.00 32.41 326 THR A CA 1
ATOM 2536 C C . THR A 1 326 ? 50.370 -51.912 10.434 1.00 32.41 326 THR A C 1
ATOM 2538 O O . THR A 1 326 ? 50.038 -50.770 10.134 1.00 32.41 326 THR A O 1
ATOM 2541 N N . GLN A 1 327 ? 49.760 -53.000 9.949 1.00 35.22 327 GLN A N 1
ATOM 2542 C CA . GLN A 1 327 ? 48.744 -53.125 8.893 1.00 35.22 327 GLN A CA 1
ATOM 2543 C C . GLN A 1 327 ? 47.274 -53.161 9.403 1.00 35.22 327 GLN A C 1
ATOM 2545 O O . GLN A 1 327 ? 47.053 -53.759 10.447 1.00 35.22 327 GLN A O 1
ATOM 2550 N N . ILE A 1 328 ? 46.329 -52.624 8.586 1.00 35.88 328 ILE A N 1
ATOM 2551 C CA . ILE A 1 328 ? 45.051 -53.208 8.029 1.00 35.88 328 ILE A CA 1
ATOM 2552 C C . ILE A 1 328 ? 43.960 -53.719 9.028 1.00 35.88 328 ILE A C 1
ATOM 2554 O O . ILE A 1 328 ? 44.342 -54.164 10.101 1.00 35.88 328 ILE A O 1
ATOM 2558 N N . PRO A 1 329 ? 42.620 -53.757 8.727 1.00 53.81 329 PRO A N 1
ATOM 2559 C CA . PRO A 1 329 ? 41.889 -53.630 7.437 1.00 53.81 329 PRO A CA 1
ATOM 2560 C C . PRO A 1 329 ? 40.672 -52.669 7.408 1.00 53.81 329 PRO A C 1
ATOM 2562 O O . PRO A 1 329 ? 40.122 -52.304 8.442 1.00 53.81 329 PRO A O 1
ATOM 2565 N N . THR A 1 330 ? 40.138 -52.376 6.210 1.00 30.72 330 THR A N 1
ATOM 2566 C CA . THR A 1 330 ? 38.844 -52.929 5.711 1.00 30.72 330 THR A CA 1
ATOM 2567 C C . THR A 1 330 ? 38.362 -52.204 4.444 1.00 30.72 330 THR A C 1
ATOM 2569 O O . THR A 1 330 ? 38.389 -50.983 4.336 1.00 30.72 330 THR A O 1
ATOM 2572 N N . SER A 1 331 ? 37.948 -53.017 3.475 1.00 32.88 331 SER A N 1
ATOM 2573 C CA . SER A 1 331 ? 37.564 -52.740 2.090 1.00 32.88 331 SER A CA 1
ATOM 2574 C C . SER A 1 331 ? 36.212 -52.034 1.934 1.00 32.88 331 SER A C 1
ATOM 2576 O O . SER A 1 331 ? 35.282 -52.372 2.657 1.00 32.88 331 SER A O 1
ATOM 2578 N N . THR A 1 332 ? 36.035 -51.198 0.899 1.00 33.12 332 THR A N 1
ATOM 2579 C CA . THR A 1 332 ? 34.762 -51.089 0.146 1.00 33.12 332 THR A CA 1
ATOM 2580 C C . THR A 1 332 ? 34.997 -50.569 -1.286 1.00 33.12 332 THR A C 1
ATOM 2582 O O . THR A 1 332 ? 35.449 -49.453 -1.505 1.00 33.12 332 THR A O 1
ATOM 2585 N N . VAL A 1 333 ? 34.711 -51.478 -2.220 1.00 34.66 333 VAL A N 1
ATOM 2586 C CA . VAL A 1 333 ? 34.296 -51.431 -3.637 1.00 34.66 333 VAL A CA 1
ATOM 2587 C C . VAL A 1 333 ? 34.404 -50.136 -4.474 1.00 34.66 333 VAL A C 1
ATOM 2589 O O . VAL A 1 333 ? 33.781 -49.111 -4.224 1.00 34.66 333 VAL A O 1
ATOM 2592 N N . THR A 1 334 ? 35.120 -50.327 -5.584 1.00 34.41 334 THR A N 1
ATOM 2593 C CA . THR A 1 334 ? 35.313 -49.573 -6.833 1.00 34.41 334 THR A CA 1
ATOM 2594 C C . THR A 1 334 ? 34.060 -49.439 -7.712 1.00 34.41 334 THR A C 1
ATOM 2596 O O . THR A 1 334 ? 33.424 -50.457 -7.944 1.00 34.41 334 THR A O 1
ATOM 2599 N N . VAL A 1 335 ? 33.829 -48.275 -8.353 1.00 33.81 335 VAL A N 1
ATOM 2600 C CA . VAL A 1 335 ? 33.614 -48.177 -9.823 1.00 33.81 335 VAL A CA 1
ATOM 2601 C C . VAL A 1 335 ? 34.086 -46.808 -10.358 1.00 33.81 335 VAL A C 1
ATOM 2603 O O . VAL A 1 335 ? 33.874 -45.767 -9.747 1.00 33.81 335 VAL A O 1
ATOM 2606 N N . SER A 1 336 ? 34.762 -46.867 -11.503 1.00 38.31 336 SER A N 1
ATOM 2607 C CA . SER A 1 336 ? 35.388 -45.815 -12.320 1.00 38.31 336 SER A CA 1
ATOM 2608 C C . SER A 1 336 ? 34.387 -44.904 -13.060 1.00 38.31 336 SER A C 1
ATOM 2610 O O . SER A 1 336 ? 33.276 -45.346 -13.350 1.00 38.31 336 SER A O 1
ATOM 2612 N N . PRO A 1 337 ? 34.816 -43.712 -13.522 1.00 44.78 337 PRO A N 1
ATOM 2613 C CA . PRO A 1 337 ? 34.365 -43.218 -14.818 1.00 44.78 337 PRO A CA 1
ATOM 2614 C C . PRO A 1 337 ? 35.535 -43.056 -15.798 1.00 44.78 337 PRO A C 1
ATOM 2616 O O . PRO A 1 337 ? 36.537 -42.392 -15.528 1.00 44.78 337 PRO A O 1
ATOM 2619 N N . SER A 1 338 ? 35.364 -43.687 -16.959 1.00 34.28 338 SER A N 1
ATOM 2620 C CA . SER A 1 338 ? 36.192 -43.559 -18.154 1.00 34.28 338 SER A CA 1
ATOM 2621 C C . SER A 1 338 ? 35.765 -42.325 -18.952 1.00 34.28 338 SER A C 1
ATOM 2623 O O . SER A 1 338 ? 34.579 -42.081 -19.173 1.00 34.28 338 SER A O 1
ATOM 2625 N N . SER A 1 339 ? 36.753 -41.545 -19.375 1.00 34.59 339 SER A N 1
ATOM 2626 C CA . SER A 1 339 ? 36.642 -40.403 -20.272 1.00 34.59 339 SER A CA 1
ATOM 2627 C C . SER A 1 339 ? 36.396 -40.861 -21.713 1.00 34.59 339 SER A C 1
ATOM 2629 O O . SER A 1 339 ? 37.192 -41.597 -22.289 1.00 34.59 339 SER A O 1
ATOM 2631 N N . THR A 1 340 ? 35.320 -40.371 -22.330 1.00 33.00 340 THR A N 1
ATOM 2632 C CA . THR A 1 340 ? 35.136 -40.416 -23.788 1.00 33.00 340 THR A CA 1
ATOM 2633 C C . THR A 1 340 ? 34.940 -38.998 -24.306 1.00 33.00 340 THR A C 1
ATOM 2635 O O . THR A 1 340 ? 34.117 -38.235 -23.807 1.00 33.00 340 THR A O 1
ATOM 2638 N N . ILE A 1 341 ? 35.761 -38.651 -25.290 1.00 42.22 341 ILE A N 1
ATOM 2639 C CA . ILE A 1 341 ? 35.834 -37.361 -25.966 1.00 42.22 341 ILE A CA 1
ATOM 2640 C C . ILE A 1 341 ? 34.844 -37.415 -27.134 1.00 42.22 341 ILE A C 1
ATOM 2642 O O . ILE A 1 341 ? 34.871 -38.364 -27.916 1.00 42.22 341 ILE A O 1
ATOM 2646 N N . THR A 1 342 ? 33.975 -36.418 -27.292 1.00 29.94 342 THR A N 1
ATOM 2647 C CA . THR A 1 342 ? 33.217 -36.226 -28.539 1.00 29.94 342 THR A CA 1
ATOM 2648 C C . THR A 1 342 ? 33.049 -34.738 -28.817 1.00 29.94 342 THR A C 1
ATOM 2650 O O . THR A 1 342 ? 32.469 -33.990 -28.033 1.00 29.94 342 THR A O 1
ATOM 2653 N N . SER A 1 343 ? 33.599 -34.318 -29.952 1.00 36.12 343 SER A N 1
ATOM 2654 C CA . SER A 1 343 ? 33.524 -32.976 -30.518 1.00 36.12 343 SER A CA 1
ATOM 2655 C C . SER A 1 343 ? 32.079 -32.647 -30.896 1.00 36.12 343 SER A C 1
ATOM 2657 O O . SER A 1 343 ? 31.512 -33.312 -31.760 1.00 36.12 343 SER A O 1
ATOM 2659 N N . THR A 1 344 ? 31.485 -31.616 -30.292 1.00 34.22 344 THR A N 1
ATOM 2660 C CA . THR A 1 344 ? 30.181 -31.086 -30.725 1.00 34.22 344 THR A CA 1
ATOM 2661 C C . THR A 1 344 ? 30.379 -29.703 -31.333 1.00 34.22 344 THR A C 1
ATOM 2663 O O . THR A 1 344 ? 30.950 -28.810 -30.712 1.00 34.22 344 THR A O 1
ATOM 2666 N N . ILE A 1 345 ? 29.942 -29.559 -32.581 1.00 39.84 345 ILE A N 1
ATOM 2667 C CA . ILE A 1 345 ? 29.973 -28.325 -33.365 1.00 39.84 345 ILE A CA 1
ATOM 2668 C C . ILE A 1 345 ? 28.888 -27.395 -32.811 1.00 39.84 345 ILE A C 1
ATOM 2670 O O . ILE A 1 345 ? 27.699 -27.685 -32.930 1.00 39.84 345 ILE A O 1
ATOM 2674 N N . THR A 1 346 ? 29.287 -26.278 -32.207 1.00 33.66 346 THR A N 1
ATOM 2675 C CA . THR A 1 346 ? 28.365 -25.236 -31.739 1.00 33.66 346 THR A CA 1
ATOM 2676 C C . THR A 1 346 ? 27.951 -24.360 -32.920 1.00 33.66 346 THR A C 1
ATOM 2678 O O . THR A 1 346 ? 28.700 -23.481 -33.343 1.00 33.66 346 THR A O 1
ATOM 2681 N N . LEU A 1 347 ? 26.758 -24.594 -33.470 1.00 32.91 347 LEU A N 1
ATOM 2682 C CA . LEU A 1 347 ? 26.125 -23.672 -34.414 1.00 32.91 347 LEU A CA 1
ATOM 2683 C C . LEU A 1 347 ? 25.423 -22.560 -33.627 1.00 32.91 347 LEU A C 1
ATOM 2685 O O . LEU A 1 347 ? 24.394 -22.778 -32.995 1.00 32.91 347 LEU A O 1
ATOM 2689 N N . THR A 1 348 ? 25.991 -21.358 -33.665 1.00 39.03 348 THR A N 1
ATOM 2690 C CA . THR A 1 348 ? 25.327 -20.124 -33.231 1.00 39.03 348 THR A CA 1
ATOM 2691 C C . THR A 1 348 ? 24.237 -19.762 -34.250 1.00 39.03 348 THR A C 1
ATOM 2693 O O . THR A 1 348 ? 24.576 -19.539 -35.416 1.00 39.03 348 THR A O 1
ATOM 2696 N N . PRO A 1 349 ? 22.944 -19.672 -33.883 1.00 39.22 349 PRO A N 1
ATOM 2697 C CA . PRO A 1 349 ? 21.924 -19.247 -34.828 1.00 39.22 349 PRO A CA 1
ATOM 2698 C C . PRO A 1 349 ? 22.005 -17.729 -35.020 1.00 39.22 349 PRO A C 1
ATOM 2700 O O . PRO A 1 349 ? 21.702 -16.942 -34.126 1.00 39.22 349 PRO A O 1
ATOM 2703 N N . SER A 1 350 ? 22.420 -17.315 -36.215 1.00 36.47 350 SER A N 1
ATOM 2704 C CA . SER A 1 350 ? 22.228 -15.958 -36.720 1.00 36.47 350 SER A CA 1
ATOM 2705 C C . SER A 1 350 ? 20.897 -15.930 -37.473 1.00 36.47 350 SER A C 1
ATOM 2707 O O . SER A 1 350 ? 20.783 -16.524 -38.542 1.00 36.47 350 SER A O 1
ATOM 2709 N N . ILE A 1 351 ? 19.878 -15.278 -36.908 1.00 40.78 351 ILE A N 1
ATOM 2710 C CA . ILE A 1 351 ? 18.531 -15.226 -37.494 1.00 40.78 351 ILE A CA 1
ATOM 2711 C C . ILE A 1 351 ? 18.496 -14.198 -38.639 1.00 40.78 351 ILE A C 1
ATOM 2713 O O . ILE A 1 351 ? 18.812 -13.018 -38.465 1.00 40.78 351 ILE A O 1
ATOM 2717 N N . THR A 1 352 ? 18.113 -14.679 -39.821 1.00 32.66 352 THR A N 1
ATOM 2718 C CA . THR A 1 352 ? 17.857 -13.930 -41.059 1.00 32.66 352 THR A CA 1
ATOM 2719 C C . THR A 1 352 ? 16.623 -13.030 -40.920 1.00 32.66 352 THR A C 1
ATOM 2721 O O . THR A 1 352 ? 15.619 -13.421 -40.333 1.00 32.66 352 THR A O 1
ATOM 2724 N N . ARG A 1 353 ? 16.692 -11.805 -41.461 1.00 37.22 353 ARG A N 1
ATOM 2725 C CA . ARG A 1 353 ? 15.616 -10.800 -41.403 1.00 37.22 353 ARG A CA 1
ATOM 2726 C C . ARG A 1 353 ? 14.443 -11.160 -42.329 1.00 37.22 353 ARG A C 1
ATOM 2728 O O . ARG A 1 353 ? 14.638 -11.251 -43.538 1.00 37.22 353 ARG A O 1
ATOM 2735 N N . THR A 1 354 ? 13.243 -11.231 -41.760 1.00 40.69 354 THR A N 1
ATOM 2736 C CA . THR A 1 354 ? 11.933 -11.334 -42.440 1.00 40.69 354 THR A CA 1
ATOM 2737 C C . THR A 1 354 ? 11.185 -9.993 -42.261 1.00 40.69 354 THR A C 1
ATOM 2739 O O . THR A 1 354 ? 11.406 -9.332 -41.242 1.00 40.69 354 THR A O 1
ATOM 2742 N N . PRO A 1 355 ? 10.416 -9.497 -43.257 1.00 39.50 355 PRO A N 1
ATOM 2743 C CA . PRO A 1 355 ? 10.067 -8.079 -43.372 1.00 39.50 355 PRO A CA 1
ATOM 2744 C C . PRO A 1 355 ? 9.066 -7.583 -42.319 1.00 39.50 355 PRO A C 1
ATOM 2746 O O . PRO A 1 355 ? 8.184 -8.306 -41.871 1.00 39.50 355 PRO A O 1
ATOM 2749 N N . THR A 1 356 ? 9.236 -6.307 -41.967 1.00 44.09 356 THR A N 1
ATOM 2750 C CA . THR A 1 356 ? 8.467 -5.517 -41.001 1.00 44.09 356 THR A CA 1
ATOM 2751 C C . THR A 1 356 ? 6.987 -5.409 -41.384 1.00 44.09 356 THR A C 1
ATOM 2753 O O . THR A 1 356 ? 6.636 -4.603 -42.245 1.00 44.09 356 THR A O 1
ATOM 2756 N N . GLU A 1 357 ? 6.115 -6.157 -40.709 1.00 45.03 357 GLU A N 1
ATOM 2757 C CA . GLU A 1 357 ? 4.730 -5.716 -40.500 1.00 45.03 357 GLU A CA 1
ATOM 2758 C C . GLU A 1 357 ? 4.680 -4.759 -39.299 1.00 45.03 357 GLU A C 1
ATOM 2760 O O . GLU A 1 357 ? 5.493 -4.846 -38.381 1.00 45.03 357 GLU A O 1
ATOM 2765 N N . ASP A 1 358 ? 3.772 -3.788 -39.350 1.00 45.91 358 ASP A N 1
ATOM 2766 C CA . ASP A 1 358 ? 3.597 -2.703 -38.382 1.00 45.91 358 ASP A CA 1
ATOM 2767 C C . ASP A 1 358 ? 2.511 -3.081 -37.352 1.00 45.91 358 ASP A C 1
ATOM 2769 O O . ASP A 1 358 ? 1.454 -3.601 -37.707 1.00 45.91 358 ASP A O 1
ATOM 2773 N N . LEU A 1 359 ? 2.757 -2.810 -36.065 1.00 50.09 359 LEU A N 1
ATOM 2774 C CA . LEU A 1 359 ? 1.839 -3.098 -34.948 1.00 50.09 359 LEU A CA 1
ATOM 2775 C C . LEU A 1 359 ? 0.572 -2.219 -34.949 1.00 50.09 359 LEU A C 1
ATOM 2777 O O . LEU A 1 359 ? -0.297 -2.406 -34.093 1.00 50.09 359 LEU A O 1
ATOM 2781 N N . SER A 1 360 ? 0.435 -1.289 -35.901 1.00 47.09 360 SER A N 1
ATOM 2782 C CA . SER A 1 360 ? -0.734 -0.408 -36.056 1.00 47.09 360 SER A CA 1
ATOM 2783 C C . SER A 1 360 ? -2.074 -1.141 -36.220 1.00 47.09 360 SER A C 1
ATOM 2785 O O . SER A 1 360 ? -3.123 -0.530 -36.021 1.00 47.09 360 SER A O 1
ATOM 2787 N N . PHE A 1 361 ? -2.070 -2.449 -36.501 1.00 39.88 361 PHE A N 1
ATOM 2788 C CA . PHE A 1 361 ? -3.287 -3.240 -36.704 1.00 39.88 361 PHE A CA 1
ATOM 2789 C C . PHE A 1 361 ? -3.997 -3.695 -35.412 1.00 39.88 361 PHE A C 1
ATOM 2791 O O . PHE A 1 361 ? -5.185 -4.012 -35.448 1.00 39.88 361 PHE A O 1
ATOM 2798 N N . TYR A 1 362 ? -3.314 -3.729 -34.261 1.00 48.09 362 TYR A N 1
ATOM 2799 C CA . TYR A 1 362 ? -3.833 -4.44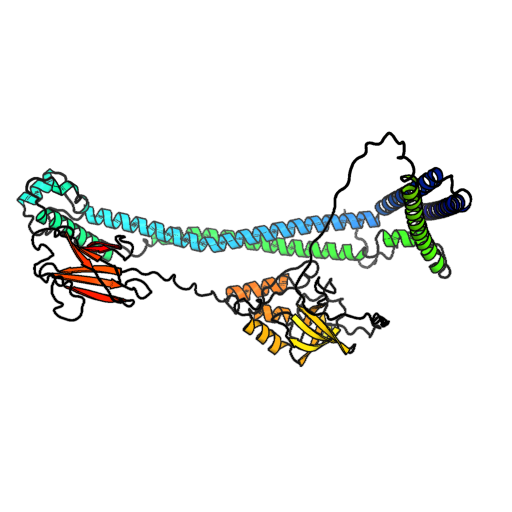5 -33.084 1.00 48.09 362 TYR A CA 1
ATOM 2800 C C . TYR A 1 362 ? -4.500 -3.564 -32.006 1.00 48.09 362 TYR A C 1
ATOM 2802 O O . TYR A 1 362 ? -5.020 -4.109 -31.034 1.00 48.09 362 TYR A O 1
ATOM 2810 N N . ASN A 1 363 ? -4.543 -2.226 -32.157 1.00 52.88 363 ASN A N 1
ATOM 2811 C CA . ASN A 1 363 ? -5.130 -1.286 -31.168 1.00 52.88 363 ASN A CA 1
ATOM 2812 C C . ASN A 1 363 ? -4.720 -1.596 -29.709 1.00 52.88 363 ASN A C 1
ATOM 2814 O O . ASN A 1 363 ? -5.499 -1.446 -28.766 1.00 52.88 363 ASN A O 1
ATOM 2818 N N . VAL A 1 364 ? -3.494 -2.083 -29.514 1.00 58.19 364 VAL A N 1
ATOM 2819 C CA . VAL A 1 364 ? -3.012 -2.528 -28.206 1.00 58.19 364 VAL A CA 1
ATOM 2820 C C . VAL A 1 364 ? -2.338 -1.349 -27.518 1.00 58.19 364 VAL A C 1
ATOM 2822 O O . VAL A 1 364 ? -1.446 -0.746 -28.100 1.00 58.19 364 VAL A O 1
ATOM 2825 N N . SER A 1 365 ? -2.810 -1.034 -26.308 1.00 62.75 365 SER A N 1
ATOM 2826 C CA . SER A 1 365 ? -2.298 -0.075 -25.311 1.00 62.75 365 SER A CA 1
ATOM 2827 C C . SER A 1 365 ? -1.180 0.887 -25.765 1.00 62.75 365 SER A C 1
ATOM 2829 O O . SER A 1 365 ? -0.053 0.464 -26.023 1.00 62.75 365 SER A O 1
ATOM 2831 N N . ASP A 1 366 ? -1.447 2.200 -25.714 1.00 78.44 366 ASP A N 1
ATOM 2832 C CA . ASP A 1 366 ? -0.555 3.295 -26.159 1.00 78.44 366 ASP A CA 1
ATOM 2833 C C . ASP A 1 366 ? 0.879 3.279 -25.593 1.00 78.44 366 ASP A C 1
ATOM 2835 O O . ASP A 1 366 ? 1.759 3.961 -26.123 1.00 78.44 366 ASP A O 1
ATOM 2839 N N . CYS A 1 367 ? 1.117 2.527 -24.515 1.00 88.88 367 CYS A N 1
ATOM 2840 C CA . CYS A 1 367 ? 2.406 2.429 -23.835 1.00 88.88 367 CYS A CA 1
ATOM 2841 C C . CYS A 1 367 ? 3.421 1.498 -24.514 1.00 88.88 367 CYS A C 1
ATOM 2843 O O . CYS A 1 367 ? 4.600 1.537 -24.162 1.00 88.88 367 CYS A O 1
ATOM 2845 N N . LEU A 1 368 ? 2.996 0.649 -25.457 1.00 88.31 368 LEU A N 1
ATOM 2846 C CA . LEU A 1 368 ? 3.911 -0.282 -26.113 1.00 88.31 368 LEU A CA 1
ATOM 2847 C C . LEU A 1 368 ? 4.934 0.464 -26.993 1.00 88.31 368 LEU A C 1
ATOM 2849 O O . LEU A 1 368 ? 4.585 1.446 -27.660 1.00 88.31 368 LEU A O 1
ATOM 2853 N N . PRO A 1 369 ? 6.198 0.005 -27.052 1.00 84.88 369 PRO A N 1
ATOM 2854 C CA . PRO A 1 369 ? 7.204 0.642 -27.892 1.00 84.88 369 PRO A CA 1
ATOM 2855 C C . PRO A 1 369 ? 6.847 0.521 -29.386 1.00 84.88 369 PRO A C 1
ATOM 2857 O O . PRO A 1 369 ? 6.853 -0.565 -29.960 1.00 84.88 369 PRO A O 1
ATOM 2860 N N . LYS A 1 370 ? 6.577 1.654 -30.047 1.00 69.31 370 LYS A N 1
ATOM 2861 C CA . LYS A 1 370 ? 6.085 1.699 -31.443 1.00 69.31 370 LYS A CA 1
ATOM 2862 C C . LYS A 1 370 ? 7.129 1.344 -32.516 1.00 69.31 370 LYS A C 1
ATOM 2864 O O . LYS A 1 370 ? 6.770 1.166 -33.669 1.00 69.31 370 LYS A O 1
ATOM 2869 N N . ASN A 1 371 ? 8.409 1.242 -32.147 1.00 65.69 371 ASN A N 1
ATOM 2870 C CA . ASN A 1 371 ? 9.521 0.963 -33.069 1.00 65.69 371 ASN A CA 1
ATOM 2871 C C . ASN A 1 371 ? 10.235 -0.367 -32.771 1.00 65.69 371 ASN A C 1
ATOM 2873 O O . ASN A 1 371 ? 11.342 -0.584 -33.271 1.00 65.69 371 ASN A O 1
ATOM 2877 N N . THR A 1 372 ? 9.659 -1.232 -31.932 1.00 65.00 372 THR A N 1
ATOM 2878 C CA . THR A 1 372 ? 10.287 -2.517 -31.611 1.00 65.00 372 THR A CA 1
ATOM 2879 C C . THR A 1 372 ? 9.779 -3.610 -32.541 1.00 65.00 372 THR A C 1
ATOM 2881 O O . THR A 1 372 ? 8.578 -3.761 -32.746 1.00 65.00 372 THR A O 1
ATOM 2884 N N . LEU A 1 373 ? 10.715 -4.385 -33.095 1.00 73.56 373 LEU A N 1
ATOM 2885 C CA . LEU A 1 373 ? 10.408 -5.624 -33.803 1.00 73.56 373 LEU A CA 1
ATOM 2886 C C . LEU A 1 373 ? 9.637 -6.561 -32.867 1.00 73.56 373 LEU A C 1
ATOM 2888 O O . LEU A 1 373 ? 10.035 -6.752 -31.714 1.00 73.56 373 LEU A O 1
ATOM 2892 N N . PHE A 1 374 ? 8.558 -7.147 -33.371 1.00 85.69 374 PHE A N 1
ATOM 2893 C CA . PHE A 1 374 ? 7.829 -8.192 -32.668 1.00 85.69 374 PHE A CA 1
ATOM 2894 C C . PHE A 1 374 ? 8.186 -9.569 -33.218 1.00 85.69 374 PHE A C 1
ATOM 2896 O O . PHE A 1 374 ? 8.655 -9.710 -34.346 1.00 85.69 374 PHE A O 1
ATOM 2903 N N . GLN A 1 375 ? 7.955 -10.589 -32.402 1.00 91.94 375 GLN A N 1
ATOM 2904 C CA . GLN A 1 375 ? 8.116 -11.991 -32.773 1.00 91.94 375 GLN A CA 1
ATOM 2905 C C . GLN A 1 375 ? 6.780 -12.700 -32.586 1.00 91.94 375 GLN A C 1
ATOM 2907 O O . GLN A 1 375 ? 6.062 -12.415 -31.627 1.00 91.94 375 GLN A O 1
ATOM 2912 N N . LYS A 1 376 ? 6.451 -13.627 -33.483 1.00 94.19 376 LYS A N 1
ATOM 2913 C CA . LYS A 1 376 ? 5.309 -14.524 -33.308 1.00 94.19 376 LYS A CA 1
ATOM 2914 C C . LYS A 1 376 ? 5.781 -15.853 -32.735 1.00 94.19 376 LYS A C 1
ATOM 2916 O O . LYS A 1 376 ? 6.917 -16.281 -32.949 1.00 94.19 376 LYS A O 1
ATOM 2921 N N . GLY A 1 377 ? 4.905 -16.494 -31.980 1.00 94.94 377 GLY A N 1
ATOM 2922 C CA . GLY A 1 377 ? 5.161 -17.821 -31.446 1.00 94.94 377 GLY A CA 1
ATOM 2923 C C . GLY A 1 377 ? 3.913 -18.448 -30.853 1.00 94.94 377 GLY A C 1
ATOM 2924 O O . GLY A 1 377 ? 2.916 -17.773 -30.613 1.00 94.94 377 GLY A O 1
ATOM 2925 N N . THR A 1 378 ? 3.970 -19.752 -30.610 1.00 97.44 378 THR A N 1
ATOM 2926 C CA . THR A 1 378 ? 2.888 -20.503 -29.963 1.00 97.44 378 THR A CA 1
ATOM 2927 C C . THR A 1 378 ? 3.297 -20.884 -28.551 1.00 97.44 378 THR A C 1
ATOM 2929 O O . THR A 1 378 ? 4.390 -21.415 -28.340 1.00 97.44 378 THR A O 1
ATOM 2932 N N . VAL A 1 379 ? 2.426 -20.640 -27.571 1.00 97.62 379 VAL A N 1
ATOM 2933 C CA . VAL A 1 379 ? 2.700 -21.054 -26.190 1.00 97.62 379 VAL A CA 1
ATOM 2934 C C . VAL A 1 379 ? 2.525 -22.558 -26.048 1.00 97.62 379 VAL A C 1
ATOM 2936 O O . VAL A 1 379 ? 1.433 -23.079 -26.266 1.00 97.62 379 VAL A O 1
ATOM 2939 N N . VAL A 1 380 ? 3.592 -23.236 -25.629 1.00 97.25 380 VAL A N 1
ATOM 2940 C CA . VAL A 1 380 ? 3.620 -24.697 -25.460 1.00 97.25 380 VAL A CA 1
ATOM 2941 C C . VAL A 1 380 ? 3.493 -25.130 -24.001 1.00 97.25 380 VAL A C 1
ATOM 2943 O O . VAL A 1 380 ? 3.051 -26.243 -23.733 1.00 97.25 380 VAL A O 1
ATOM 2946 N N . GLN A 1 381 ? 3.861 -24.269 -23.046 1.00 95.88 381 GLN A N 1
ATOM 2947 C CA . GLN A 1 381 ? 3.780 -24.584 -21.619 1.00 95.88 381 GLN A CA 1
ATOM 2948 C C . GLN A 1 381 ? 3.647 -23.319 -20.766 1.00 95.88 381 GLN A C 1
ATOM 2950 O O . GLN A 1 381 ? 4.246 -22.287 -21.070 1.00 95.88 381 GLN A O 1
ATOM 2955 N N . ILE A 1 382 ? 2.916 -23.429 -19.655 1.00 97.62 382 ILE A N 1
ATOM 2956 C CA . ILE A 1 382 ? 2.867 -22.414 -18.595 1.00 97.62 382 ILE A CA 1
ATOM 2957 C C . ILE A 1 382 ? 3.795 -22.837 -17.462 1.00 97.62 382 ILE A C 1
ATOM 2959 O O . ILE A 1 382 ? 3.621 -23.917 -16.888 1.00 97.62 382 ILE A O 1
ATOM 2963 N N . VAL A 1 383 ? 4.771 -21.993 -17.133 1.00 93.94 383 VAL A N 1
ATOM 2964 C CA . VAL A 1 383 ? 5.676 -22.244 -16.007 1.00 93.94 383 VAL A CA 1
ATOM 2965 C C . VAL A 1 383 ? 4.997 -21.790 -14.714 1.00 93.94 383 VAL A C 1
ATOM 2967 O O . VAL A 1 383 ? 4.785 -22.606 -13.813 1.00 93.94 383 VAL A O 1
ATOM 2970 N N . ASP A 1 384 ? 4.548 -20.537 -14.676 1.00 93.81 384 ASP A N 1
ATOM 2971 C CA . ASP A 1 384 ? 3.881 -19.880 -13.545 1.00 93.81 384 ASP A CA 1
ATOM 2972 C C . ASP A 1 384 ? 2.996 -18.705 -14.038 1.00 93.81 384 ASP A C 1
ATOM 2974 O O . ASP A 1 384 ? 2.590 -18.664 -15.207 1.00 93.81 384 ASP A O 1
ATOM 2978 N N . GLY A 1 385 ? 2.618 -17.788 -13.141 1.00 93.19 385 GLY A N 1
ATOM 2979 C CA . GLY A 1 385 ? 1.703 -16.683 -13.438 1.00 93.19 385 GLY A CA 1
ATOM 2980 C C . GLY A 1 385 ? 2.251 -15.616 -14.393 1.00 93.19 385 GLY A C 1
ATOM 2981 O O . GLY A 1 385 ? 1.454 -14.875 -14.961 1.00 93.19 385 GLY A O 1
ATOM 2982 N N . ASP A 1 386 ? 3.564 -15.557 -14.627 1.00 96.69 386 ASP A N 1
ATOM 2983 C CA . ASP A 1 386 ? 4.192 -14.533 -15.476 1.00 96.69 386 ASP A CA 1
ATOM 2984 C C . ASP A 1 386 ? 5.348 -15.052 -16.356 1.00 96.69 386 ASP A C 1
ATOM 2986 O O . ASP A 1 386 ? 6.025 -14.275 -17.044 1.00 96.69 386 ASP A O 1
ATOM 2990 N N . THR A 1 387 ? 5.558 -16.370 -16.361 1.00 97.00 387 THR A N 1
ATOM 2991 C CA . THR A 1 387 ? 6.565 -17.063 -17.160 1.00 97.00 387 THR A CA 1
ATOM 2992 C C . THR A 1 387 ? 5.934 -18.185 -17.990 1.00 97.00 387 THR A C 1
ATOM 2994 O O . THR A 1 387 ? 5.207 -19.052 -17.495 1.00 97.00 387 THR A O 1
ATOM 2997 N N . ILE A 1 388 ? 6.267 -18.218 -19.282 1.00 98.06 388 ILE A N 1
ATOM 2998 C CA . ILE A 1 388 ? 5.775 -19.213 -20.250 1.00 98.06 388 ILE A CA 1
ATOM 2999 C C . ILE A 1 388 ? 6.917 -19.803 -21.081 1.00 98.06 388 ILE A C 1
ATOM 3001 O O . ILE A 1 388 ? 8.000 -19.224 -21.159 1.00 98.06 388 ILE A O 1
ATOM 3005 N N . GLN A 1 389 ? 6.671 -20.940 -21.732 1.00 97.44 389 GLN A N 1
ATOM 3006 C CA . GLN A 1 389 ? 7.515 -21.442 -22.815 1.00 97.44 389 GLN A CA 1
ATOM 3007 C C . GLN A 1 389 ? 6.821 -21.248 -24.159 1.00 97.44 389 GLN A C 1
ATOM 3009 O O . GLN A 1 389 ? 5.664 -21.640 -24.335 1.00 97.44 389 GLN A O 1
ATOM 3014 N N . VAL A 1 390 ? 7.542 -20.663 -25.109 1.00 97.88 390 VAL A N 1
ATOM 3015 C CA . VAL A 1 390 ? 7.026 -20.295 -26.427 1.00 97.88 390 VAL A CA 1
ATOM 3016 C C . VAL A 1 390 ? 7.883 -20.941 -27.494 1.00 97.88 390 VAL A C 1
ATOM 3018 O O . VAL A 1 390 ? 9.103 -20.787 -27.482 1.00 97.88 390 VAL A O 1
ATOM 3021 N N . ARG A 1 391 ? 7.240 -21.629 -28.434 1.00 97.50 391 ARG A N 1
ATOM 3022 C CA . ARG A 1 391 ? 7.879 -22.055 -29.674 1.00 97.50 391 ARG A CA 1
ATOM 3023 C C . ARG A 1 391 ? 7.815 -20.909 -30.676 1.00 97.50 391 ARG A C 1
ATOM 3025 O O . ARG A 1 391 ? 6.713 -20.510 -31.057 1.00 97.50 391 ARG A O 1
ATOM 3032 N N . LEU A 1 392 ? 8.967 -20.366 -31.054 1.00 93.62 392 LEU A N 1
ATOM 3033 C CA . LEU A 1 392 ? 9.060 -19.300 -32.053 1.00 93.62 392 LEU A CA 1
ATOM 3034 C C . LEU A 1 392 ? 9.071 -19.885 -33.473 1.00 93.62 392 LEU A C 1
ATOM 3036 O O . LEU A 1 392 ? 9.151 -21.099 -33.666 1.00 93.62 392 LEU A O 1
ATOM 3040 N N . GLU A 1 393 ? 8.973 -19.013 -34.476 1.00 89.56 393 GLU A N 1
ATOM 3041 C CA . GLU A 1 393 ? 8.970 -19.391 -35.900 1.00 89.56 393 GLU A CA 1
ATOM 3042 C C . GLU A 1 393 ? 10.257 -20.098 -36.358 1.00 89.56 393 GLU A C 1
ATOM 3044 O O . GLU A 1 393 ? 10.246 -20.815 -37.354 1.00 89.56 393 GLU A O 1
ATOM 3049 N N . ASP A 1 394 ? 11.356 -19.945 -35.617 1.00 85.56 394 ASP A N 1
ATOM 3050 C CA . ASP A 1 394 ? 12.614 -20.657 -35.863 1.00 85.56 394 ASP A CA 1
ATOM 3051 C C . ASP A 1 394 ? 12.570 -22.142 -35.442 1.00 85.56 394 ASP A C 1
ATOM 3053 O O . ASP A 1 394 ? 13.533 -22.877 -35.657 1.00 85.56 394 ASP A O 1
ATOM 3057 N N . GLY A 1 395 ? 11.458 -22.588 -34.848 1.00 87.06 395 GLY A N 1
ATOM 3058 C CA . GLY A 1 395 ? 11.235 -23.952 -34.372 1.00 87.06 395 GLY A CA 1
ATOM 3059 C C . GLY A 1 395 ? 11.744 -24.218 -32.952 1.00 87.06 395 GLY A C 1
ATOM 3060 O O . GLY A 1 395 ? 11.412 -25.259 -32.378 1.00 87.06 395 GLY A O 1
ATOM 3061 N N . ASN A 1 396 ? 12.487 -23.285 -32.351 1.00 92.12 396 ASN A N 1
ATOM 3062 C CA . ASN A 1 396 ? 13.048 -23.436 -31.012 1.00 92.12 396 ASN A CA 1
ATOM 3063 C C . ASN A 1 396 ? 12.051 -23.004 -29.934 1.00 92.12 396 ASN A C 1
ATOM 3065 O O . ASN A 1 396 ? 11.157 -22.185 -30.156 1.00 92.12 396 ASN A O 1
ATOM 3069 N N . THR A 1 397 ? 12.207 -23.572 -28.737 1.00 94.94 397 THR A N 1
ATOM 3070 C CA . THR A 1 397 ? 11.382 -23.233 -27.571 1.00 94.94 397 THR A CA 1
ATOM 3071 C C . THR A 1 397 ? 12.179 -22.377 -26.596 1.00 94.94 397 THR A C 1
ATOM 3073 O O . THR A 1 397 ? 13.249 -22.781 -26.148 1.00 94.94 397 THR A O 1
ATOM 3076 N N . TYR A 1 398 ? 11.634 -21.216 -26.239 1.00 95.62 398 TYR A N 1
ATOM 3077 C CA . TYR A 1 398 ? 12.254 -20.250 -25.336 1.00 95.62 398 TYR A CA 1
ATOM 3078 C C . TYR A 1 398 ? 11.390 -20.014 -24.102 1.00 95.62 398 TYR A C 1
ATOM 3080 O O . TYR A 1 398 ? 10.161 -19.967 -24.192 1.00 95.62 398 TYR A O 1
ATOM 3088 N N . ARG A 1 399 ? 12.031 -19.802 -22.947 1.00 96.94 399 ARG A N 1
ATOM 3089 C CA . ARG A 1 399 ? 11.353 -19.267 -21.760 1.00 96.94 399 ARG A CA 1
ATOM 3090 C C . ARG A 1 399 ? 11.189 -17.760 -21.910 1.00 96.94 399 ARG A C 1
ATOM 3092 O O . ARG A 1 399 ? 12.150 -17.068 -22.232 1.00 96.94 399 ARG A O 1
ATOM 3099 N N . VAL A 1 400 ? 9.990 -17.260 -21.639 1.00 98.12 400 VAL A N 1
ATOM 3100 C CA . VAL A 1 400 ? 9.638 -15.839 -21.713 1.00 98.12 400 VAL A CA 1
ATOM 3101 C C . VAL A 1 400 ? 9.125 -15.386 -20.349 1.00 98.12 400 VAL A C 1
ATOM 3103 O O . VAL A 1 400 ? 8.189 -15.995 -19.835 1.00 98.12 400 VAL A O 1
ATOM 3106 N N . ARG A 1 401 ? 9.718 -14.325 -19.788 1.00 98.00 401 ARG A N 1
ATOM 3107 C CA . ARG A 1 401 ? 9.286 -13.643 -18.557 1.00 98.00 401 ARG A CA 1
ATOM 3108 C C . ARG A 1 401 ? 8.600 -12.327 -18.921 1.00 98.00 401 ARG A C 1
ATOM 3110 O O . ARG A 1 401 ? 9.099 -11.551 -19.742 1.00 98.00 401 ARG A O 1
ATOM 3117 N N . TYR A 1 402 ? 7.436 -12.090 -18.329 1.00 98.19 402 TYR A N 1
ATOM 3118 C CA . TYR A 1 402 ? 6.614 -10.926 -18.649 1.00 98.19 402 TYR A CA 1
ATOM 3119 C C . TYR A 1 402 ? 7.218 -9.643 -18.085 1.00 98.19 402 TYR A C 1
ATOM 3121 O O . TYR A 1 402 ? 7.473 -9.531 -16.891 1.00 98.19 402 TYR A O 1
ATOM 3129 N N . ILE A 1 403 ? 7.416 -8.643 -18.942 1.00 97.75 403 ILE A N 1
ATOM 3130 C CA . ILE A 1 403 ? 7.933 -7.342 -18.508 1.00 97.75 403 ILE A CA 1
ATOM 3131 C C . ILE A 1 403 ? 6.897 -6.620 -17.637 1.00 97.75 403 ILE A C 1
ATOM 3133 O O . ILE A 1 403 ? 5.721 -6.514 -17.999 1.00 97.75 403 ILE A O 1
ATOM 3137 N N . GLY A 1 404 ? 7.372 -6.061 -16.525 1.00 95.94 404 GLY A N 1
ATOM 3138 C CA . GLY A 1 404 ? 6.654 -5.078 -15.715 1.00 95.94 404 GLY A CA 1
ATOM 3139 C C . GLY A 1 404 ? 5.576 -5.637 -14.781 1.00 95.94 404 GLY A C 1
ATOM 3140 O O . GLY A 1 404 ? 4.803 -4.864 -14.210 1.00 95.94 404 GLY A O 1
ATOM 3141 N N . VAL A 1 405 ? 5.499 -6.962 -14.645 1.00 97.06 405 VAL A N 1
ATOM 3142 C CA . VAL A 1 405 ? 4.527 -7.648 -13.787 1.00 97.06 405 VAL A CA 1
ATOM 3143 C C . VAL A 1 405 ? 5.192 -8.781 -13.015 1.00 97.06 405 VAL A C 1
ATOM 3145 O O . VAL A 1 405 ? 6.108 -9.414 -13.535 1.00 97.06 405 VAL A O 1
ATOM 3148 N N . ASP A 1 406 ? 4.726 -9.041 -11.801 1.00 96.44 406 ASP A N 1
ATOM 3149 C CA . ASP A 1 406 ? 5.212 -10.105 -10.923 1.00 96.44 406 ASP A CA 1
ATOM 3150 C C . ASP A 1 406 ? 4.031 -10.866 -10.317 1.00 96.44 406 ASP A C 1
ATOM 3152 O O . ASP A 1 406 ? 3.172 -10.285 -9.646 1.00 96.44 406 ASP A O 1
ATOM 3156 N N . ALA A 1 407 ? 3.926 -12.153 -10.629 1.00 95.62 407 ALA A N 1
ATOM 3157 C CA . ALA A 1 407 ? 2.887 -13.026 -10.105 1.00 95.62 407 ALA A CA 1
ATOM 3158 C C . ALA A 1 407 ? 3.334 -13.670 -8.778 1.00 95.62 407 ALA A C 1
ATOM 3160 O O . ALA A 1 407 ? 4.528 -13.831 -8.540 1.00 95.62 407 ALA A O 1
ATOM 3161 N N . PRO A 1 408 ? 2.399 -14.075 -7.895 1.00 92.12 408 PRO A N 1
ATOM 3162 C CA . PRO A 1 408 ? 2.757 -14.787 -6.672 1.00 92.12 408 PRO A CA 1
ATOM 3163 C C . PRO A 1 408 ? 3.589 -16.037 -6.973 1.00 92.12 408 PRO A C 1
ATOM 3165 O O . PRO A 1 408 ? 3.225 -16.810 -7.853 1.00 92.12 408 PRO A O 1
ATOM 3168 N N . GLU A 1 409 ? 4.663 -16.249 -6.215 1.00 88.25 409 GLU A N 1
ATOM 3169 C CA . GLU A 1 409 ? 5.490 -17.463 -6.265 1.00 88.25 409 GLU A CA 1
ATOM 3170 C C . GLU A 1 409 ? 4.775 -18.682 -5.658 1.00 88.25 409 GLU A C 1
ATOM 3172 O O . GLU A 1 409 ? 3.820 -18.524 -4.903 1.00 88.25 409 GLU A O 1
ATOM 3177 N N . SER A 1 410 ? 5.252 -19.905 -5.926 1.00 83.56 410 SER A N 1
ATOM 3178 C CA . SER A 1 410 ? 4.558 -21.163 -5.549 1.00 83.56 410 SER A CA 1
ATOM 3179 C C . SER A 1 410 ? 4.188 -21.332 -4.069 1.00 83.56 410 SER A C 1
ATOM 3181 O O . SER A 1 410 ? 3.229 -22.031 -3.748 1.00 83.56 410 SER A O 1
ATOM 3183 N N . GLU A 1 411 ? 4.902 -20.655 -3.173 1.00 80.38 411 GLU A N 1
ATOM 3184 C CA . GLU A 1 411 ? 4.669 -20.676 -1.724 1.00 80.38 411 GLU A CA 1
ATOM 3185 C C . GLU A 1 411 ? 3.714 -19.566 -1.246 1.00 80.38 411 GLU A C 1
ATOM 3187 O O . GLU A 1 411 ? 3.417 -19.448 -0.055 1.00 80.38 411 GLU A O 1
ATOM 3192 N N . ARG A 1 412 ? 3.251 -18.701 -2.154 1.00 82.56 412 ARG A N 1
ATOM 3193 C CA . ARG A 1 412 ? 2.406 -17.546 -1.849 1.00 82.56 412 ARG A CA 1
ATOM 3194 C C . ARG A 1 412 ? 0.933 -17.842 -2.165 1.00 82.56 412 ARG A C 1
ATOM 3196 O O . ARG A 1 412 ? 0.631 -18.549 -3.130 1.00 82.56 412 ARG A O 1
ATOM 3203 N N . PRO A 1 413 ? -0.009 -17.255 -1.401 1.00 85.19 413 PRO A N 1
ATOM 3204 C CA . PRO A 1 413 ? -1.421 -17.257 -1.773 1.00 85.19 413 PRO A CA 1
ATOM 3205 C C . PRO A 1 413 ? -1.625 -16.744 -3.203 1.00 85.19 413 PRO A C 1
ATOM 3207 O O . PRO A 1 413 ? -0.888 -15.865 -3.648 1.00 85.19 413 PRO A O 1
ATOM 3210 N N . TYR A 1 414 ? -2.649 -17.256 -3.888 1.00 90.19 414 TYR A N 1
ATOM 3211 C CA . TYR A 1 414 ? -2.993 -16.934 -5.279 1.00 90.19 414 TYR A CA 1
ATOM 3212 C C . TYR A 1 414 ? -2.018 -17.433 -6.363 1.00 90.19 414 TYR A C 1
ATOM 3214 O O . TYR A 1 414 ? -2.219 -17.105 -7.534 1.00 90.19 414 TYR A O 1
ATOM 3222 N N . TYR A 1 415 ? -0.997 -18.240 -6.043 1.00 91.50 415 TYR A N 1
ATOM 3223 C CA . TYR A 1 415 ? -0.122 -18.845 -7.063 1.00 91.50 415 TYR A CA 1
ATOM 3224 C C . TYR A 1 415 ? -0.907 -19.655 -8.104 1.00 91.50 415 TYR A C 1
ATOM 3226 O O . TYR A 1 415 ? -0.783 -19.429 -9.311 1.00 91.50 415 TYR A O 1
ATOM 3234 N N . THR A 1 416 ? -1.734 -20.596 -7.641 1.00 91.75 416 THR A N 1
ATOM 3235 C CA . THR A 1 416 ? -2.471 -21.526 -8.506 1.00 91.75 416 THR A CA 1
ATOM 3236 C C . THR A 1 416 ? -3.451 -20.779 -9.404 1.00 91.75 416 THR A C 1
ATOM 3238 O O . THR A 1 416 ? -3.537 -21.047 -10.602 1.00 91.75 416 THR A O 1
ATOM 3241 N N . GLU A 1 417 ? -4.154 -19.803 -8.840 1.00 94.25 417 GLU A N 1
ATOM 3242 C CA . GLU A 1 417 ? -5.114 -18.947 -9.520 1.00 94.25 417 GLU A CA 1
ATOM 3243 C C . GLU A 1 417 ? -4.425 -18.072 -10.567 1.00 94.25 417 GLU A C 1
ATOM 3245 O O . GLU A 1 417 ? -4.908 -17.978 -11.695 1.00 94.25 417 GLU A O 1
ATOM 3250 N N . SER A 1 418 ? -3.261 -17.508 -10.240 1.00 94.62 418 SER A N 1
ATOM 3251 C CA . SER A 1 418 ? -2.494 -16.664 -11.162 1.00 94.62 418 SER A CA 1
ATOM 3252 C C . SER A 1 418 ? -1.921 -17.470 -12.325 1.00 94.62 418 SER A C 1
ATOM 3254 O O . SER A 1 418 ? -2.052 -17.078 -13.487 1.00 94.62 418 SER A O 1
ATOM 3256 N N . LYS A 1 419 ? -1.372 -18.659 -12.045 1.00 96.25 419 LYS A N 1
ATOM 3257 C CA . LYS A 1 419 ? -0.918 -19.606 -13.073 1.00 96.25 419 LYS A CA 1
ATOM 3258 C C . LYS A 1 419 ? -2.067 -20.052 -13.976 1.00 96.25 419 LYS A C 1
ATOM 3260 O O . LYS A 1 419 ? -1.896 -20.130 -15.195 1.00 96.25 419 LYS A O 1
ATOM 3265 N N . LYS A 1 420 ? -3.243 -20.323 -13.401 1.00 95.88 420 LYS A N 1
ATOM 3266 C CA . LYS A 1 420 ? -4.439 -20.688 -14.164 1.00 95.88 420 LYS A CA 1
ATOM 3267 C C . LYS A 1 420 ? -4.913 -19.530 -15.045 1.00 95.88 420 LYS A C 1
ATOM 3269 O O . LYS A 1 420 ? -5.161 -19.753 -16.223 1.00 95.88 420 LYS A O 1
ATOM 3274 N N . ALA A 1 421 ? -4.989 -18.311 -14.516 1.00 95.56 421 ALA A N 1
ATOM 3275 C CA . ALA A 1 421 ? -5.399 -17.137 -15.282 1.00 95.56 421 ALA A CA 1
ATOM 3276 C C . ALA A 1 421 ? -4.469 -16.885 -16.476 1.00 95.56 421 ALA A C 1
ATOM 3278 O O . ALA A 1 421 ? -4.941 -16.672 -17.593 1.00 95.56 421 ALA A O 1
ATOM 3279 N N . ASN A 1 422 ? -3.153 -16.998 -16.269 1.00 97.69 422 ASN A N 1
ATOM 3280 C CA . ASN A 1 422 ? -2.186 -16.923 -17.358 1.00 97.69 422 ASN A CA 1
ATOM 3281 C C . ASN A 1 422 ? -2.429 -18.036 -18.394 1.00 97.69 422 ASN A C 1
ATOM 3283 O O . ASN A 1 422 ? -2.550 -17.770 -19.588 1.00 97.69 422 ASN A O 1
ATOM 3287 N N . SER A 1 423 ? -2.605 -19.280 -17.936 1.00 97.00 423 SER A N 1
ATOM 3288 C CA . SER A 1 423 ? -2.920 -20.428 -18.796 1.00 97.00 423 SER A CA 1
ATOM 3289 C C . SER A 1 423 ? -4.159 -20.207 -19.664 1.00 97.00 423 SER A C 1
ATOM 3291 O O . SER A 1 423 ? -4.082 -20.366 -20.883 1.00 97.00 423 SER A O 1
ATOM 3293 N N . ASP A 1 424 ? -5.264 -19.766 -19.063 1.00 96.88 424 ASP A N 1
ATOM 3294 C CA . ASP A 1 424 ? -6.524 -19.497 -19.758 1.00 96.88 424 ASP A CA 1
ATOM 3295 C C . ASP A 1 424 ? -6.348 -18.410 -20.839 1.00 96.88 424 ASP A C 1
ATOM 3297 O O . ASP A 1 424 ? -6.974 -18.462 -21.909 1.00 96.88 424 ASP A O 1
ATOM 3301 N N . LEU A 1 425 ? -5.466 -17.432 -20.596 1.00 95.19 425 LEU A N 1
ATOM 3302 C CA . LEU A 1 425 ? -5.170 -16.354 -21.536 1.00 95.19 425 LEU A CA 1
ATOM 3303 C C . LEU A 1 425 ? -4.308 -16.814 -22.712 1.00 95.19 425 LEU A C 1
ATOM 3305 O O . LEU A 1 425 ? -4.630 -16.428 -23.840 1.00 95.19 425 LEU A O 1
ATOM 3309 N N . VAL A 1 426 ? -3.278 -17.640 -22.499 1.00 97.81 426 VAL A N 1
ATOM 3310 C CA . VAL A 1 426 ? -2.202 -17.810 -23.498 1.00 97.81 426 VAL A CA 1
ATOM 3311 C C . VAL A 1 426 ? -1.912 -19.245 -23.946 1.00 97.81 426 VAL A C 1
ATOM 3313 O O . VAL A 1 426 ? -1.343 -19.417 -25.022 1.00 97.81 426 VAL A O 1
ATOM 3316 N N . LEU A 1 427 ? -2.281 -20.279 -23.181 1.00 96.88 427 LEU A N 1
ATOM 3317 C CA . LEU A 1 427 ? -1.884 -21.663 -23.480 1.00 96.88 427 LEU A CA 1
ATOM 3318 C C . LEU A 1 427 ? -2.439 -22.136 -24.834 1.00 96.88 427 LEU A C 1
ATOM 3320 O O . LEU A 1 427 ? -3.625 -21.961 -25.116 1.00 96.88 427 LEU A O 1
ATOM 3324 N N . ASN A 1 428 ? -1.585 -22.769 -25.649 1.00 94.88 428 ASN A N 1
ATOM 3325 C CA . ASN A 1 428 ? -1.897 -23.277 -26.992 1.00 94.88 428 ASN A CA 1
ATOM 3326 C C . ASN A 1 428 ? -2.398 -22.207 -27.978 1.00 94.88 428 ASN A C 1
ATOM 3328 O O . ASN A 1 428 ? -3.051 -22.534 -28.970 1.00 94.88 428 ASN A O 1
ATOM 3332 N N . LYS A 1 429 ? -2.112 -20.927 -27.719 1.00 95.06 429 LYS A N 1
ATOM 3333 C CA . LYS A 1 429 ? -2.465 -19.819 -28.612 1.00 95.06 429 LYS A CA 1
ATOM 3334 C C . LYS A 1 429 ? -1.218 -19.243 -29.267 1.00 95.06 429 LYS A C 1
ATOM 3336 O O . LYS A 1 429 ? -0.123 -19.277 -28.701 1.00 95.06 429 LYS A O 1
ATOM 3341 N N . GLU A 1 430 ? -1.421 -18.693 -30.457 1.00 96.38 430 GLU A N 1
ATOM 3342 C CA . GLU A 1 430 ? -0.443 -17.831 -31.107 1.00 96.38 430 GLU A CA 1
ATOM 3343 C C . GLU A 1 430 ? -0.420 -16.468 -30.407 1.00 96.38 430 GLU A C 1
ATOM 3345 O O . GLU A 1 430 ? -1.468 -15.883 -30.104 1.00 96.38 430 GLU A O 1
ATOM 3350 N N . ILE A 1 431 ? 0.786 -15.983 -30.135 1.00 96.44 431 ILE A N 1
ATOM 3351 C CA . ILE A 1 431 ? 1.040 -14.737 -29.427 1.00 96.44 431 ILE A CA 1
ATOM 3352 C C . ILE A 1 431 ? 2.035 -13.871 -30.186 1.00 96.44 431 ILE A C 1
ATOM 3354 O O . ILE A 1 431 ? 2.889 -14.359 -30.926 1.00 96.44 431 ILE A O 1
ATOM 3358 N N . ILE A 1 432 ? 1.937 -12.571 -29.939 1.00 94.94 432 ILE A N 1
ATOM 3359 C CA . ILE A 1 432 ? 2.903 -11.568 -30.360 1.00 94.94 432 ILE A CA 1
ATOM 3360 C C . ILE A 1 432 ? 3.731 -11.186 -29.136 1.00 94.94 432 ILE A C 1
ATOM 3362 O O . ILE A 1 432 ? 3.202 -10.842 -28.076 1.00 94.94 432 ILE A O 1
ATOM 3366 N N . LEU A 1 433 ? 5.044 -11.256 -29.300 1.00 95.56 433 LEU A N 1
ATOM 3367 C CA . LEU A 1 433 ? 6.043 -10.918 -28.304 1.00 95.56 433 LEU A CA 1
ATOM 3368 C C . LEU A 1 433 ? 6.718 -9.612 -28.705 1.00 95.56 433 LEU A C 1
ATOM 3370 O O . LEU A 1 433 ? 7.384 -9.546 -29.738 1.00 95.56 433 LEU A O 1
ATOM 3374 N N . VAL A 1 434 ? 6.577 -8.586 -27.872 1.00 94.25 434 VAL A N 1
ATOM 3375 C CA . VAL A 1 434 ? 7.189 -7.272 -28.098 1.00 94.25 434 VAL A CA 1
ATOM 3376 C C . VAL A 1 434 ? 8.282 -7.058 -27.065 1.00 94.25 434 VAL A C 1
ATOM 3378 O O . VAL A 1 434 ? 8.043 -7.156 -25.862 1.00 94.25 434 VAL A O 1
ATOM 3381 N N . LYS A 1 435 ? 9.498 -6.780 -27.527 1.00 93.94 435 LYS A N 1
ATOM 3382 C CA . LYS A 1 435 ? 10.609 -6.420 -26.644 1.00 93.94 435 LYS A CA 1
ATOM 3383 C C . LYS A 1 435 ? 10.520 -4.948 -26.234 1.00 93.94 435 LYS A C 1
ATOM 3385 O O . LYS A 1 435 ? 10.033 -4.114 -26.996 1.00 93.94 435 LYS A O 1
ATOM 3390 N N . ASP A 1 436 ? 11.023 -4.631 -25.047 1.00 92.56 436 ASP A N 1
ATOM 3391 C CA . ASP A 1 436 ? 11.353 -3.254 -24.681 1.00 92.56 436 ASP A CA 1
ATOM 3392 C C . ASP A 1 436 ? 12.833 -2.973 -25.002 1.00 92.56 436 ASP A C 1
ATOM 3394 O O . ASP A 1 436 ? 13.202 -2.912 -26.181 1.00 92.56 436 ASP A O 1
ATOM 3398 N N . VAL A 1 437 ? 13.704 -2.882 -23.994 1.00 92.38 437 VAL A N 1
ATOM 3399 C CA . VAL A 1 437 ? 15.128 -2.574 -24.170 1.00 92.38 437 VAL A CA 1
ATOM 3400 C C . VAL A 1 437 ? 15.981 -3.838 -24.061 1.00 92.38 437 VAL A C 1
ATOM 3402 O O . VAL A 1 437 ? 16.801 -4.105 -24.945 1.00 92.38 437 VAL A O 1
ATOM 3405 N N . SER A 1 438 ? 15.787 -4.617 -22.999 1.00 92.31 438 SER A N 1
ATOM 3406 C CA . SER A 1 438 ? 16.595 -5.792 -22.669 1.00 92.31 438 SER A CA 1
ATOM 3407 C C . SER A 1 438 ? 16.119 -7.035 -23.420 1.00 92.31 438 SER A C 1
ATOM 3409 O O . SER A 1 438 ? 14.928 -7.225 -23.660 1.00 92.31 438 SER A O 1
ATOM 3411 N N . GLU A 1 439 ? 17.057 -7.898 -23.814 1.00 92.69 439 GLU A N 1
ATOM 3412 C CA . GLU A 1 439 ? 16.744 -9.132 -24.544 1.00 92.69 439 GLU A CA 1
ATOM 3413 C C . GLU A 1 439 ? 16.336 -10.259 -23.594 1.00 92.69 439 GLU A C 1
ATOM 3415 O O . GLU A 1 439 ? 15.243 -10.817 -23.726 1.00 92.69 439 GLU A O 1
ATOM 3420 N N . THR A 1 440 ? 17.211 -10.542 -22.631 1.00 93.06 440 THR A N 1
ATOM 3421 C CA . THR A 1 440 ? 17.062 -11.568 -21.604 1.00 93.06 440 THR A CA 1
ATOM 3422 C C . THR A 1 440 ? 17.331 -10.997 -20.218 1.00 93.06 440 THR A C 1
ATOM 3424 O O . THR A 1 440 ? 17.959 -9.945 -20.073 1.00 93.06 440 THR A O 1
ATOM 3427 N N . ASP A 1 441 ? 16.856 -11.701 -19.196 1.00 89.19 441 ASP A N 1
ATOM 3428 C CA . ASP A 1 441 ? 17.305 -11.498 -17.823 1.00 89.19 441 ASP A CA 1
ATOM 3429 C C . ASP A 1 441 ? 18.559 -12.330 -17.493 1.00 89.19 441 ASP A C 1
ATOM 3431 O O . ASP A 1 441 ? 19.108 -13.041 -18.334 1.00 89.19 441 ASP A O 1
ATOM 3435 N N . GLN A 1 442 ? 19.010 -12.258 -16.238 1.00 86.75 442 GLN A N 1
ATOM 3436 C CA . GLN A 1 442 ? 20.163 -13.013 -15.726 1.00 86.75 442 GLN A CA 1
ATOM 3437 C C . GLN A 1 442 ? 19.982 -14.545 -15.719 1.00 86.75 442 GLN A C 1
ATOM 3439 O O . GLN A 1 442 ? 20.923 -15.263 -15.391 1.00 86.75 442 GLN A O 1
ATOM 3444 N N . PHE A 1 443 ? 18.781 -15.044 -16.024 1.00 82.88 443 PHE A N 1
ATOM 3445 C CA . PHE A 1 443 ? 18.442 -16.467 -16.087 1.00 82.88 443 PHE A CA 1
ATOM 3446 C C . PHE A 1 443 ? 18.182 -16.929 -17.530 1.00 82.88 443 PHE A C 1
ATOM 3448 O O . PHE A 1 443 ? 17.544 -17.963 -17.737 1.00 82.88 443 PHE A O 1
ATOM 3455 N N . ASP A 1 444 ? 18.624 -16.144 -18.519 1.00 90.44 444 ASP A N 1
ATOM 3456 C CA . ASP A 1 444 ? 18.444 -16.386 -19.953 1.00 90.44 444 ASP A CA 1
ATOM 3457 C C . ASP A 1 444 ? 16.973 -16.522 -20.394 1.00 90.44 444 ASP A C 1
ATOM 3459 O O . ASP A 1 444 ? 16.661 -17.128 -21.423 1.00 90.44 444 ASP A O 1
ATOM 3463 N N . ARG A 1 445 ? 16.031 -15.930 -19.644 1.00 95.81 445 ARG A N 1
ATOM 3464 C CA . ARG A 1 445 ? 14.623 -15.842 -20.061 1.00 95.81 445 ARG A CA 1
ATOM 3465 C C . ARG A 1 445 ? 14.436 -14.605 -20.922 1.00 95.81 445 ARG A C 1
ATOM 3467 O O . ARG A 1 445 ? 14.863 -13.521 -20.536 1.00 95.81 445 ARG A O 1
ATOM 3474 N N . LEU A 1 446 ? 13.747 -14.737 -22.053 1.00 96.44 446 LEU A N 1
ATOM 3475 C CA . LEU A 1 446 ? 13.405 -13.599 -22.903 1.00 96.44 446 LEU A CA 1
ATOM 3476 C C . LEU A 1 446 ? 12.458 -12.649 -22.165 1.00 96.44 446 LEU A C 1
ATOM 3478 O O . LEU A 1 446 ? 11.423 -13.074 -21.651 1.00 96.44 446 LEU A O 1
ATOM 3482 N N . LEU A 1 447 ? 12.772 -11.358 -22.172 1.00 96.94 447 LEU A N 1
ATOM 3483 C CA . LEU A 1 447 ? 11.928 -10.321 -21.584 1.00 96.94 447 LEU A CA 1
ATOM 3484 C C . LEU A 1 447 ? 10.984 -9.766 -22.648 1.00 96.94 447 LEU A C 1
ATOM 3486 O O . LEU A 1 447 ? 11.438 -9.193 -23.643 1.00 96.94 447 LEU A O 1
ATOM 3490 N N . ARG A 1 448 ? 9.670 -9.971 -22.483 1.00 97.56 448 ARG A N 1
ATOM 3491 C CA . ARG A 1 448 ? 8.660 -9.538 -23.467 1.00 97.56 448 ARG A CA 1
ATOM 3492 C C . ARG A 1 448 ? 7.377 -8.997 -22.836 1.00 97.56 448 ARG A C 1
ATOM 3494 O O . ARG A 1 448 ? 6.922 -9.455 -21.788 1.00 97.56 448 ARG A O 1
ATOM 3501 N N . TYR A 1 449 ? 6.751 -8.061 -23.539 1.00 96.94 449 TYR A N 1
ATOM 3502 C CA . TYR A 1 449 ? 5.314 -7.8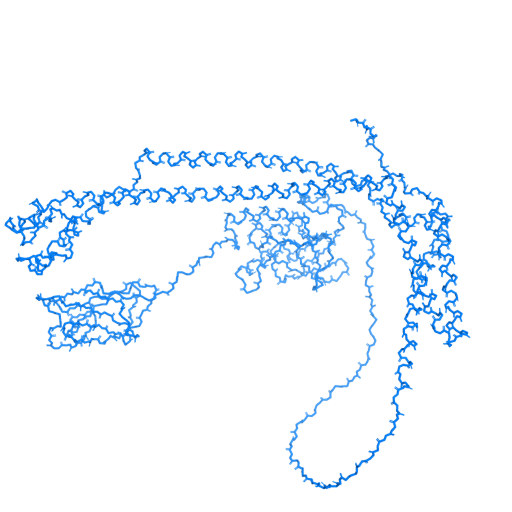15 -23.474 1.00 96.94 449 TYR A CA 1
ATOM 3503 C C . TYR A 1 449 ? 4.597 -8.852 -24.340 1.00 96.94 449 TYR A C 1
ATOM 3505 O O . TYR A 1 449 ? 5.026 -9.118 -25.466 1.00 96.94 449 TYR A O 1
ATOM 3513 N N . VAL A 1 450 ? 3.518 -9.435 -23.822 1.00 97.19 450 VAL A N 1
ATOM 3514 C CA . VAL A 1 450 ? 2.804 -10.535 -24.476 1.00 97.19 450 VAL A CA 1
ATOM 3515 C C . VAL A 1 450 ? 1.410 -10.101 -24.888 1.00 97.19 450 VAL A C 1
ATOM 3517 O O . VAL A 1 450 ? 0.643 -9.556 -24.091 1.00 97.19 450 VAL A O 1
ATOM 3520 N N . ILE A 1 451 ? 1.080 -10.355 -26.149 1.00 94.75 451 ILE A N 1
ATOM 3521 C CA . ILE A 1 451 ? -0.193 -9.977 -26.749 1.00 94.75 451 ILE A CA 1
ATOM 3522 C C . ILE A 1 451 ? -0.807 -11.214 -27.393 1.00 94.75 451 ILE A C 1
ATOM 3524 O O . ILE A 1 451 ? -0.162 -11.896 -28.186 1.00 94.75 451 ILE A O 1
ATOM 3528 N N . VAL A 1 452 ? -2.066 -11.498 -27.071 1.00 93.50 452 VAL A N 1
ATOM 3529 C CA . VAL A 1 452 ? -2.844 -12.565 -27.712 1.00 93.50 452 VAL A CA 1
ATOM 3530 C C . VAL A 1 452 ? -4.020 -11.905 -28.411 1.00 93.50 452 VAL A C 1
ATOM 3532 O O . VAL A 1 452 ? -4.909 -11.369 -27.745 1.00 93.50 452 VAL A O 1
ATOM 3535 N N . LYS A 1 453 ? -4.056 -11.943 -29.746 1.00 87.88 453 LYS A N 1
ATOM 3536 C CA . LYS A 1 453 ? -5.040 -11.186 -30.541 1.00 87.88 453 LYS A CA 1
ATOM 3537 C C . LYS A 1 453 ? -4.993 -9.694 -30.162 1.00 87.88 453 LYS A C 1
ATOM 3539 O O . LYS A 1 453 ? -4.003 -9.040 -30.459 1.00 87.88 453 LYS A O 1
ATOM 3544 N N . ASN A 1 454 ? -6.003 -9.189 -29.449 1.00 84.38 454 ASN A N 1
ATOM 3545 C CA . ASN A 1 454 ? -6.088 -7.795 -28.990 1.00 84.38 454 ASN A CA 1
ATOM 3546 C C . ASN A 1 454 ? -5.968 -7.658 -27.457 1.00 84.38 454 ASN A C 1
ATOM 3548 O O . ASN A 1 454 ? -6.268 -6.604 -26.903 1.00 84.38 454 ASN A O 1
ATOM 3552 N N . ILE A 1 455 ? -5.578 -8.723 -26.750 1.00 90.94 455 ILE A N 1
ATOM 3553 C CA . ILE A 1 455 ? -5.427 -8.722 -25.290 1.00 90.94 455 ILE A CA 1
ATOM 3554 C C . ILE A 1 455 ? -3.956 -8.490 -24.953 1.00 90.94 455 ILE A C 1
ATOM 3556 O O . ILE A 1 455 ? -3.105 -9.309 -25.300 1.00 90.94 455 ILE A O 1
ATOM 3560 N N . PHE A 1 456 ? -3.668 -7.405 -24.231 1.00 94.44 456 PHE A N 1
ATOM 3561 C CA . PHE A 1 456 ? -2.362 -7.184 -23.614 1.00 94.44 456 PHE A CA 1
ATOM 3562 C C . PHE A 1 456 ? -2.268 -7.980 -22.308 1.00 94.44 456 PHE A C 1
ATOM 3564 O O . PHE A 1 456 ? -2.750 -7.537 -21.266 1.00 94.44 456 PHE A O 1
ATOM 3571 N N . VAL A 1 457 ? -1.662 -9.166 -22.369 1.00 97.31 457 VAL A N 1
ATOM 3572 C CA . VAL A 1 457 ? -1.709 -10.174 -21.296 1.00 97.31 457 VAL A CA 1
ATOM 3573 C C . VAL A 1 457 ? -1.120 -9.642 -19.992 1.00 97.31 457 VAL A C 1
ATOM 3575 O O . VAL A 1 457 ? -1.747 -9.791 -18.947 1.00 97.31 457 VAL A O 1
ATOM 3578 N N . ASN A 1 458 ? 0.030 -8.961 -20.048 1.00 97.06 458 ASN A N 1
ATOM 3579 C CA . ASN A 1 458 ? 0.666 -8.369 -18.866 1.00 97.06 458 ASN A CA 1
ATOM 3580 C C . ASN A 1 458 ? -0.313 -7.441 -18.122 1.00 97.06 458 ASN A C 1
ATOM 3582 O O . ASN A 1 458 ? -0.490 -7.547 -16.911 1.00 97.06 458 ASN A O 1
ATOM 3586 N N . LEU A 1 459 ? -0.990 -6.554 -18.860 1.00 94.69 459 LEU A N 1
ATOM 3587 C CA . LEU A 1 459 ? -1.949 -5.612 -18.285 1.00 94.69 459 LEU A CA 1
ATOM 3588 C C . LEU A 1 459 ? -3.185 -6.325 -17.733 1.00 94.69 459 LEU A C 1
ATOM 3590 O O . LEU A 1 459 ? -3.676 -5.956 -16.668 1.00 94.69 459 LEU A O 1
ATOM 3594 N N . GLU A 1 460 ? -3.684 -7.333 -18.450 1.00 95.75 460 GLU A N 1
ATOM 3595 C CA . GLU A 1 460 ? -4.883 -8.066 -18.050 1.00 95.75 460 GLU A CA 1
ATOM 3596 C C . GLU A 1 460 ? -4.652 -8.850 -16.750 1.00 95.75 460 GLU A C 1
ATOM 3598 O O . GLU A 1 460 ? -5.506 -8.817 -15.867 1.00 95.75 460 GLU A O 1
ATOM 3603 N N . LEU A 1 461 ? -3.472 -9.449 -16.557 1.00 97.00 461 LEU A N 1
ATOM 3604 C CA . LEU A 1 461 ? -3.117 -10.121 -15.300 1.00 97.00 461 LEU A CA 1
ATOM 3605 C C . LEU A 1 461 ? -3.118 -9.159 -14.102 1.00 97.00 461 LEU A C 1
ATOM 3607 O O . LEU A 1 461 ? -3.669 -9.486 -13.049 1.00 97.00 461 LEU A O 1
ATOM 3611 N N . VAL A 1 462 ? -2.576 -7.947 -14.266 1.00 96.31 462 VAL A N 1
ATOM 3612 C CA . VAL A 1 462 ? -2.622 -6.906 -13.220 1.00 96.31 462 VAL A CA 1
ATOM 3613 C C . VAL A 1 462 ? -4.060 -6.459 -12.965 1.00 96.31 462 VAL A C 1
ATOM 3615 O O . VAL A 1 462 ? -4.483 -6.336 -11.817 1.00 96.31 462 VAL A O 1
ATOM 3618 N N . LYS A 1 463 ? -4.840 -6.252 -14.029 1.00 93.56 463 LYS A N 1
ATOM 3619 C CA . LYS A 1 463 ? -6.245 -5.836 -13.955 1.00 93.56 463 LYS A CA 1
ATOM 3620 C C . LYS A 1 463 ? -7.109 -6.849 -13.207 1.00 93.56 463 LYS A C 1
ATOM 3622 O O . LYS A 1 463 ? -7.933 -6.441 -12.392 1.00 93.56 463 LYS A O 1
ATOM 3627 N N . MET A 1 464 ? -6.888 -8.140 -13.446 1.00 91.31 464 MET A N 1
ATOM 3628 C CA . MET A 1 464 ? -7.573 -9.250 -12.777 1.00 91.31 464 MET A CA 1
ATOM 3629 C C . MET A 1 464 ? -7.049 -9.528 -11.358 1.00 91.31 464 MET A C 1
ATOM 3631 O O . MET A 1 464 ? -7.609 -10.369 -10.663 1.00 91.31 464 MET A O 1
ATOM 3635 N N . GLY A 1 465 ? -5.997 -8.834 -10.911 1.00 95.19 465 GLY A N 1
ATOM 3636 C CA . GLY A 1 465 ? -5.416 -9.026 -9.582 1.00 95.19 465 GLY A CA 1
ATOM 3637 C C . GLY A 1 465 ? -4.617 -10.322 -9.438 1.00 95.19 465 GLY A C 1
ATOM 3638 O O . GLY A 1 465 ? -4.501 -10.828 -8.329 1.00 95.19 465 GLY A O 1
ATOM 3639 N N . PHE A 1 466 ? -4.077 -10.859 -10.532 1.00 96.50 466 PHE A N 1
ATOM 3640 C CA . PHE A 1 466 ? -3.235 -12.064 -10.544 1.00 96.50 466 PHE A CA 1
ATOM 3641 C C . PHE A 1 466 ? -1.740 -11.763 -10.709 1.00 96.50 466 PHE A C 1
ATOM 3643 O O . PHE A 1 466 ? -0.910 -12.665 -10.693 1.00 96.50 466 PHE A O 1
ATOM 3650 N N . ALA A 1 467 ? -1.382 -10.488 -10.848 1.00 96.50 467 ALA A N 1
ATOM 3651 C CA . ALA A 1 467 ? -0.004 -10.028 -10.803 1.00 96.50 467 ALA A CA 1
ATOM 3652 C C . ALA A 1 467 ? 0.077 -8.627 -10.184 1.00 96.50 467 ALA A C 1
ATOM 3654 O O . ALA A 1 467 ? -0.860 -7.826 -10.271 1.00 96.50 467 ALA A O 1
ATOM 3655 N N . VAL A 1 468 ? 1.215 -8.330 -9.570 1.00 96.56 468 VAL A N 1
ATOM 3656 C CA . VAL A 1 468 ? 1.613 -7.004 -9.104 1.00 96.56 468 VAL A CA 1
ATOM 3657 C C . VAL A 1 468 ? 2.351 -6.301 -10.241 1.00 96.56 468 VAL A C 1
ATOM 3659 O O . VAL A 1 468 ? 3.145 -6.903 -10.950 1.00 96.56 468 VAL A O 1
ATOM 3662 N N . ALA A 1 469 ? 2.102 -5.013 -10.427 1.00 95.88 469 ALA A N 1
ATOM 3663 C CA . ALA A 1 469 ? 2.904 -4.152 -11.277 1.00 95.88 469 ALA A CA 1
ATOM 3664 C C . ALA A 1 469 ? 4.251 -3.870 -10.603 1.00 95.88 469 ALA A C 1
ATOM 3666 O O . ALA A 1 469 ? 4.298 -3.237 -9.542 1.00 95.88 469 ALA A O 1
ATOM 3667 N N . GLU A 1 470 ? 5.338 -4.271 -11.253 1.00 92.75 470 GLU A N 1
ATOM 3668 C CA . GLU A 1 470 ? 6.696 -4.054 -10.766 1.00 92.75 470 GLU A CA 1
ATOM 3669 C C . GLU A 1 470 ? 7.562 -3.421 -11.855 1.00 92.75 470 GLU A C 1
ATOM 3671 O O . GLU A 1 470 ? 7.313 -3.587 -13.043 1.00 92.75 470 GLU A O 1
ATOM 3676 N N . THR A 1 471 ? 8.529 -2.588 -11.481 1.00 91.50 471 THR A N 1
ATOM 3677 C CA . THR A 1 471 ? 9.270 -1.761 -12.444 1.00 91.50 471 THR A CA 1
ATOM 3678 C C . THR A 1 471 ? 10.759 -2.028 -12.340 1.00 91.50 471 THR A C 1
ATOM 3680 O O . THR A 1 471 ? 11.385 -1.676 -11.343 1.00 91.50 471 THR A O 1
ATOM 3683 N N . TYR A 1 472 ? 11.326 -2.564 -13.419 1.00 88.31 472 TYR A N 1
ATOM 3684 C CA . TYR A 1 472 ? 12.739 -2.904 -13.529 1.00 88.31 472 TYR A CA 1
ATOM 3685 C C . TYR A 1 472 ? 13.371 -2.143 -14.706 1.00 88.31 472 TYR A C 1
ATOM 3687 O O . TYR A 1 472 ? 13.184 -2.531 -15.857 1.00 88.31 472 TYR A O 1
ATOM 3695 N N . PRO A 1 473 ? 14.095 -1.030 -14.467 1.00 90.12 473 PRO A N 1
ATOM 3696 C CA . PRO A 1 473 ? 14.821 -0.334 -15.527 1.00 90.12 473 PRO A CA 1
ATOM 3697 C C . PRO A 1 473 ? 15.865 -1.242 -16.201 1.00 90.12 473 PRO A C 1
ATOM 3699 O O . PRO A 1 473 ? 16.550 -1.977 -15.491 1.00 90.12 473 PRO A O 1
ATOM 3702 N N . PRO A 1 474 ? 16.060 -1.150 -17.530 1.00 92.94 474 PRO A N 1
ATOM 3703 C CA . PRO A 1 474 ? 15.516 -0.137 -18.443 1.00 92.94 474 PRO A CA 1
ATOM 3704 C C . PRO A 1 474 ? 14.116 -0.432 -19.026 1.00 92.94 474 PRO A C 1
ATOM 3706 O O . PRO A 1 474 ? 13.586 0.430 -19.726 1.00 92.94 474 PRO A O 1
ATOM 3709 N N . ASP A 1 475 ? 13.512 -1.587 -18.736 1.00 94.38 475 ASP A N 1
ATOM 3710 C CA . ASP A 1 475 ? 12.268 -2.077 -19.355 1.00 94.38 475 ASP A CA 1
ATOM 3711 C C . ASP A 1 475 ? 11.012 -1.511 -18.670 1.00 94.38 475 ASP A C 1
ATOM 3713 O O . ASP A 1 475 ? 10.350 -2.159 -17.856 1.00 94.38 475 ASP A O 1
ATOM 3717 N N . VAL A 1 476 ? 10.715 -0.240 -18.954 1.00 95.25 476 VAL A N 1
ATOM 3718 C CA . VAL A 1 476 ? 9.705 0.546 -18.222 1.00 95.25 476 VAL A CA 1
ATOM 3719 C C . VAL A 1 476 ? 8.648 1.200 -19.113 1.00 95.25 476 VAL A C 1
ATOM 3721 O O . VAL A 1 476 ? 7.885 2.030 -18.615 1.00 95.25 476 VAL A O 1
ATOM 3724 N N . ALA A 1 477 ? 8.565 0.851 -20.403 1.00 93.50 477 ALA A N 1
ATOM 3725 C CA . ALA A 1 477 ? 7.659 1.510 -21.352 1.00 93.50 477 ALA A CA 1
ATOM 3726 C C . ALA A 1 477 ? 6.188 1.542 -20.883 1.00 93.50 477 ALA A C 1
ATOM 3728 O O . ALA A 1 477 ? 5.531 2.577 -20.989 1.00 93.50 477 ALA A O 1
ATOM 3729 N N . CYS A 1 478 ? 5.694 0.451 -20.285 1.00 94.00 478 CYS A N 1
ATOM 3730 C CA . CYS A 1 478 ? 4.320 0.340 -19.778 1.00 94.00 478 CYS A CA 1
ATOM 3731 C C . CYS A 1 478 ? 4.170 0.491 -18.252 1.00 94.00 478 CYS A C 1
ATOM 3733 O O . CYS A 1 478 ? 3.083 0.256 -17.719 1.00 94.00 478 CYS A O 1
ATOM 3735 N N . ALA A 1 479 ? 5.217 0.920 -17.537 1.00 93.75 479 ALA A N 1
ATOM 3736 C CA . ALA A 1 479 ? 5.218 0.968 -16.070 1.00 93.75 479 ALA A CA 1
ATOM 3737 C C . ALA A 1 479 ? 4.103 1.859 -15.484 1.00 93.75 479 ALA A C 1
ATOM 3739 O O . ALA A 1 479 ? 3.414 1.460 -14.542 1.00 93.75 479 ALA A O 1
ATOM 3740 N N . ASP A 1 480 ? 3.874 3.046 -16.059 1.00 89.19 480 ASP A N 1
ATOM 3741 C CA . ASP A 1 480 ? 2.815 3.956 -15.595 1.00 89.19 480 ASP A CA 1
ATOM 3742 C C . ASP A 1 480 ? 1.410 3.367 -15.834 1.00 89.19 480 ASP A C 1
ATOM 3744 O O . ASP A 1 480 ? 0.531 3.498 -14.978 1.00 89.19 480 ASP A O 1
ATOM 3748 N N . THR A 1 481 ? 1.205 2.661 -16.952 1.00 90.88 481 THR A N 1
ATOM 3749 C CA . THR A 1 481 ? -0.061 1.982 -17.274 1.00 90.88 481 THR A CA 1
ATOM 3750 C C . THR A 1 481 ? -0.350 0.852 -16.287 1.00 90.88 481 THR A C 1
ATOM 3752 O O . THR A 1 481 ? -1.455 0.787 -15.741 1.00 90.88 481 THR A O 1
ATOM 3755 N N . PHE A 1 482 ? 0.641 0.003 -15.994 1.00 94.81 482 PHE A N 1
ATOM 3756 C CA . PHE A 1 482 ? 0.496 -1.062 -14.998 1.00 94.81 482 PHE A CA 1
ATOM 3757 C C . PHE A 1 482 ? 0.225 -0.494 -13.602 1.00 94.81 482 PHE A C 1
ATOM 3759 O O . PHE A 1 482 ? -0.687 -0.953 -12.915 1.00 94.81 482 PHE A O 1
ATOM 3766 N N . SER A 1 483 ? 0.946 0.560 -13.203 1.00 92.06 483 SER A N 1
ATOM 3767 C CA . SER A 1 483 ? 0.739 1.220 -11.910 1.00 92.06 483 SER A CA 1
ATOM 3768 C C . SER A 1 483 ? -0.670 1.810 -11.775 1.00 92.06 483 SER A C 1
ATOM 3770 O O . SER A 1 483 ? -1.306 1.671 -10.727 1.00 92.06 483 SER A O 1
ATOM 3772 N N . ALA A 1 484 ? -1.188 2.448 -12.829 1.00 82.81 484 ALA A N 1
ATOM 3773 C CA . ALA A 1 484 ? -2.531 3.020 -12.831 1.00 82.81 484 ALA A CA 1
ATOM 3774 C C . ALA A 1 484 ? -3.612 1.946 -12.648 1.00 82.81 484 ALA A C 1
ATOM 3776 O O . ALA A 1 484 ? -4.470 2.098 -11.777 1.00 82.81 484 ALA A O 1
ATOM 3777 N N . ILE A 1 485 ? -3.538 0.851 -13.411 1.00 86.88 485 ILE A N 1
ATOM 3778 C CA . ILE A 1 485 ? -4.497 -0.254 -13.308 1.00 86.88 485 ILE A CA 1
ATOM 3779 C C . ILE A 1 485 ? -4.390 -0.967 -11.964 1.00 86.88 485 ILE A C 1
ATOM 3781 O O . ILE A 1 485 ? -5.413 -1.171 -11.315 1.00 86.88 485 ILE A O 1
ATOM 3785 N N . GLN A 1 486 ? -3.178 -1.240 -11.477 1.00 93.81 486 GLN A N 1
ATOM 3786 C CA . GLN A 1 486 ? -2.989 -1.823 -10.150 1.00 93.81 486 GLN A CA 1
ATOM 3787 C C . GLN A 1 486 ? -3.684 -1.005 -9.057 1.00 93.81 486 GLN A C 1
ATOM 3789 O O . GLN A 1 486 ? -4.299 -1.582 -8.166 1.00 93.81 486 GLN A O 1
ATOM 3794 N N . ASN A 1 487 ? -3.605 0.329 -9.097 1.00 85.31 487 ASN A N 1
ATOM 3795 C CA . ASN A 1 487 ? -4.258 1.166 -8.086 1.00 85.31 487 ASN A CA 1
ATOM 3796 C C . ASN A 1 487 ? -5.785 0.988 -8.085 1.00 85.31 487 ASN A C 1
ATOM 3798 O O . ASN A 1 487 ? -6.393 0.990 -7.014 1.00 85.31 487 ASN A O 1
ATOM 3802 N N . VAL A 1 488 ? -6.395 0.801 -9.260 1.00 80.31 488 VAL A N 1
ATOM 3803 C CA . VAL A 1 488 ? -7.832 0.519 -9.399 1.00 80.31 488 VAL A CA 1
ATOM 3804 C C . VAL A 1 488 ? -8.162 -0.877 -8.865 1.00 80.31 488 VAL A C 1
ATOM 3806 O O . VAL A 1 488 ? -9.057 -1.016 -8.029 1.00 80.31 488 VAL A O 1
ATOM 3809 N N . THR A 1 489 ? -7.411 -1.897 -9.286 1.00 79.00 489 THR A N 1
ATOM 3810 C CA . THR A 1 489 ? -7.595 -3.294 -8.859 1.00 79.00 489 THR A CA 1
ATOM 3811 C C . THR A 1 489 ? -7.410 -3.454 -7.349 1.00 79.00 489 THR A C 1
ATOM 3813 O O . THR A 1 489 ? -8.209 -4.115 -6.687 1.00 79.00 489 THR A O 1
ATOM 3816 N N . ARG A 1 490 ? -6.410 -2.774 -6.779 1.00 86.94 490 ARG A N 1
ATOM 3817 C CA . ARG A 1 490 ? -6.137 -2.751 -5.339 1.00 86.94 490 ARG A CA 1
ATOM 3818 C C . ARG A 1 490 ? -7.236 -2.053 -4.550 1.00 86.94 490 ARG A C 1
ATOM 3820 O O . ARG A 1 490 ? -7.668 -2.579 -3.532 1.00 86.94 490 ARG A O 1
ATOM 3827 N N . GLY A 1 491 ? -7.700 -0.891 -5.015 1.00 74.00 491 GLY A N 1
ATOM 3828 C CA . GLY A 1 491 ? -8.817 -0.175 -4.387 1.00 74.00 491 GLY A CA 1
ATOM 3829 C C . GLY A 1 491 ? -10.130 -0.961 -4.424 1.00 74.00 491 GLY A C 1
ATOM 3830 O O . GLY A 1 491 ? -10.962 -0.795 -3.541 1.00 74.00 491 GLY A O 1
ATOM 3831 N N . SER A 1 492 ? -10.274 -1.848 -5.410 1.00 77.31 492 SER A N 1
ATOM 3832 C CA . SER A 1 492 ? -11.428 -2.738 -5.571 1.00 77.31 492 SER A CA 1
ATOM 3833 C C . SER A 1 492 ? -11.257 -4.092 -4.871 1.00 77.31 492 SER A C 1
ATOM 3835 O O . SER A 1 492 ? -12.141 -4.932 -4.981 1.00 77.31 492 SER A O 1
ATOM 3837 N N . GLN A 1 493 ? -10.131 -4.313 -4.176 1.00 85.19 493 GLN A N 1
ATOM 3838 C CA . GLN A 1 493 ? -9.817 -5.549 -3.450 1.00 85.19 493 GLN A CA 1
ATOM 3839 C C . GLN A 1 493 ? -9.984 -6.813 -4.313 1.00 85.19 493 GLN A C 1
ATOM 3841 O O . GLN A 1 493 ? -10.642 -7.761 -3.908 1.00 85.19 493 GLN A O 1
ATOM 3846 N N . ILE A 1 494 ? -9.419 -6.821 -5.522 1.00 83.00 494 ILE A N 1
ATOM 3847 C CA . ILE A 1 494 ? -9.529 -7.948 -6.465 1.00 83.00 494 ILE A CA 1
ATOM 3848 C C . ILE A 1 494 ? -8.282 -8.845 -6.378 1.00 83.00 494 ILE A C 1
ATOM 3850 O O . ILE A 1 494 ? -7.160 -8.343 -6.298 1.00 83.00 494 ILE A O 1
ATOM 3854 N N . GLY A 1 495 ? -8.466 -10.168 -6.444 1.00 89.81 495 GLY A N 1
ATOM 3855 C CA . GLY A 1 495 ? -7.378 -11.154 -6.506 1.00 89.81 495 GLY A CA 1
ATOM 3856 C C . GLY A 1 495 ? -6.440 -11.073 -5.299 1.00 89.81 495 GLY A C 1
ATOM 3857 O O . GLY A 1 495 ? -6.898 -11.060 -4.158 1.00 89.81 495 GLY A O 1
ATOM 3858 N N . ILE A 1 496 ? -5.134 -10.937 -5.543 1.00 90.06 496 ILE A N 1
ATOM 3859 C CA . ILE A 1 496 ? -4.093 -10.785 -4.507 1.00 90.06 496 ILE A CA 1
ATOM 3860 C C . ILE A 1 496 ? -4.321 -9.600 -3.553 1.00 90.06 496 ILE A C 1
ATOM 3862 O O . ILE A 1 496 ? -3.682 -9.521 -2.506 1.00 90.06 496 ILE A O 1
ATOM 3866 N N . TRP A 1 497 ? -5.199 -8.657 -3.914 1.00 89.00 497 TRP A N 1
ATOM 3867 C CA . TRP A 1 497 ? -5.526 -7.480 -3.107 1.00 89.00 497 TRP A CA 1
ATOM 3868 C C . TRP A 1 497 ? -6.739 -7.670 -2.196 1.00 89.00 497 TRP A C 1
ATOM 3870 O O . TRP A 1 497 ? -7.079 -6.746 -1.451 1.00 89.00 497 TRP A O 1
ATOM 3880 N N . ILE A 1 498 ? -7.397 -8.832 -2.243 1.00 85.25 498 ILE A N 1
ATOM 3881 C CA . ILE A 1 498 ? -8.396 -9.205 -1.241 1.00 85.25 498 ILE A CA 1
ATOM 3882 C C . ILE A 1 498 ? -7.690 -9.196 0.114 1.00 85.25 498 ILE A C 1
ATOM 3884 O O . ILE A 1 498 ? -6.669 -9.861 0.291 1.00 85.25 498 ILE A O 1
ATOM 3888 N N . ALA A 1 499 ? -8.212 -8.414 1.063 1.00 68.75 499 ALA A N 1
ATOM 3889 C CA . ALA A 1 499 ? -7.673 -8.394 2.413 1.00 68.75 499 ALA A CA 1
ATOM 3890 C C . ALA A 1 499 ? -7.728 -9.821 2.967 1.00 68.75 499 ALA A C 1
ATOM 3892 O O . ALA A 1 499 ? -8.810 -10.383 3.144 1.00 68.75 499 ALA A O 1
ATOM 3893 N N . THR A 1 500 ? -6.563 -10.417 3.210 1.00 60.69 500 THR A N 1
ATOM 3894 C CA . THR A 1 500 ? -6.472 -11.659 3.966 1.00 60.69 500 THR A CA 1
ATOM 3895 C C . THR A 1 500 ? -7.130 -11.393 5.309 1.00 60.69 500 THR A C 1
ATOM 3897 O O . THR A 1 500 ? -6.725 -10.474 6.022 1.00 60.69 500 THR A O 1
ATOM 3900 N N . GLN A 1 501 ? -8.177 -12.152 5.640 1.00 44.16 501 GLN A N 1
ATOM 3901 C CA . GLN A 1 501 ? -8.702 -12.133 6.997 1.00 44.16 501 GLN A CA 1
ATOM 3902 C C . GLN A 1 501 ? -7.542 -12.530 7.903 1.00 44.16 501 GLN A C 1
ATOM 3904 O O . GLN A 1 501 ? -7.023 -13.642 7.794 1.00 44.16 501 GLN A O 1
ATOM 3909 N N . THR A 1 502 ? -7.075 -11.596 8.729 1.00 44.38 502 THR A N 1
ATOM 3910 C CA . THR A 1 502 ? -6.161 -11.920 9.816 1.00 44.38 502 THR A CA 1
ATOM 3911 C C . THR A 1 502 ? -6.858 -13.011 10.622 1.00 44.38 502 THR A C 1
ATOM 3913 O O . THR A 1 502 ? -7.975 -12.754 11.079 1.00 44.38 502 THR A O 1
ATOM 3916 N N . PRO A 1 503 ? -6.295 -14.226 10.757 1.00 47.97 503 PRO A N 1
ATOM 3917 C CA . PRO A 1 503 ? -6.884 -15.199 11.659 1.00 47.97 503 PRO A CA 1
ATOM 3918 C C . PRO A 1 503 ? -6.944 -14.539 13.036 1.00 47.97 503 PRO A C 1
ATOM 3920 O O . PRO A 1 503 ? -5.926 -14.051 13.533 1.00 47.97 503 PRO A O 1
ATOM 3923 N N . GLU A 1 504 ? -8.154 -14.442 13.588 1.00 55.53 504 GLU A N 1
ATOM 3924 C CA . GLU A 1 504 ? -8.383 -13.982 14.957 1.00 55.53 504 GLU A CA 1
ATOM 3925 C C . GLU A 1 504 ? -7.382 -14.708 15.869 1.00 55.53 504 GLU A C 1
ATOM 3927 O O . GLU A 1 504 ? -7.301 -15.942 15.807 1.00 55.53 504 GLU A O 1
ATOM 3932 N N . PRO A 1 505 ? -6.557 -13.986 16.650 1.00 63.78 505 PRO A N 1
ATOM 3933 C CA . PRO A 1 505 ? -5.539 -14.614 17.476 1.00 63.78 505 PRO A CA 1
ATOM 3934 C C . PRO A 1 505 ? -6.208 -15.616 18.412 1.00 63.78 505 PRO A C 1
ATOM 3936 O O . PRO A 1 505 ? -7.126 -15.270 19.152 1.00 63.78 505 PRO A O 1
ATOM 3939 N N . SER A 1 506 ? -5.767 -16.871 18.374 1.00 73.62 506 SER A N 1
ATOM 3940 C CA . SER A 1 506 ? -6.276 -17.907 19.266 1.00 73.62 506 SER A CA 1
ATOM 3941 C C . SER A 1 506 ? -5.819 -17.628 20.701 1.00 73.62 506 SER A C 1
ATOM 3943 O O . SER A 1 506 ? -4.614 -17.625 20.962 1.00 73.62 506 SER A O 1
ATOM 3945 N N . PHE A 1 507 ? -6.744 -17.416 21.635 1.00 80.38 507 PHE A N 1
ATOM 3946 C CA . PHE A 1 507 ? -6.467 -17.223 23.054 1.00 80.38 507 PHE A CA 1
ATOM 3947 C C . PHE A 1 507 ? -7.411 -18.064 23.924 1.00 80.38 507 PHE A C 1
ATOM 3949 O O . PHE A 1 507 ? -8.625 -18.119 23.716 1.00 80.38 507 PHE A O 1
ATOM 3956 N N . ALA A 1 508 ? -6.832 -18.724 24.926 1.00 82.56 508 ALA A N 1
ATOM 3957 C CA . ALA A 1 508 ? -7.561 -19.395 25.992 1.00 82.56 508 ALA A CA 1
ATOM 3958 C C . ALA A 1 508 ? -7.838 -18.390 27.114 1.00 82.56 508 ALA A C 1
ATOM 3960 O O . ALA A 1 508 ? -6.905 -17.790 27.648 1.00 82.56 508 ALA A O 1
ATOM 3961 N N . GLN A 1 509 ? -9.101 -18.224 27.505 1.00 89.62 509 GLN A N 1
ATOM 3962 C CA . GLN A 1 509 ? -9.456 -17.400 28.656 1.00 89.62 509 GLN A CA 1
ATOM 3963 C C . GLN A 1 509 ? -10.660 -18.004 29.366 1.00 89.62 509 GLN A C 1
ATOM 3965 O O . GLN A 1 509 ? -11.757 -18.061 28.819 1.00 89.62 509 GLN A O 1
ATOM 3970 N N . VAL A 1 510 ? -10.457 -18.441 30.605 1.00 93.88 510 VAL A N 1
ATOM 3971 C CA . VAL A 1 510 ? -11.520 -18.973 31.459 1.00 93.88 510 VAL A CA 1
ATOM 3972 C C . VAL A 1 510 ? -11.677 -18.044 32.649 1.00 93.88 510 VAL A C 1
ATOM 3974 O O . VAL A 1 510 ? -10.698 -17.713 33.315 1.00 93.88 510 VAL A O 1
ATOM 3977 N N . VAL A 1 511 ? -12.908 -17.607 32.901 1.00 95.56 511 VAL A N 1
ATOM 3978 C CA . VAL A 1 511 ? -13.225 -16.641 33.958 1.00 95.56 511 VAL A CA 1
ATOM 3979 C C . VAL A 1 511 ? -14.308 -17.167 34.885 1.00 95.56 511 VAL A C 1
ATOM 3981 O O . VAL A 1 511 ? -15.186 -17.919 34.461 1.00 95.56 511 VAL A O 1
ATOM 3984 N N . ILE A 1 512 ? -14.273 -16.734 36.144 1.00 94.81 512 ILE A N 1
ATOM 3985 C CA . ILE A 1 512 ? -15.349 -16.955 37.105 1.00 94.81 512 ILE A CA 1
ATOM 3986 C C . ILE A 1 512 ? -16.484 -15.982 36.778 1.00 94.81 512 ILE A C 1
ATOM 3988 O O . ILE A 1 512 ? -16.334 -14.763 36.886 1.00 94.81 512 ILE A O 1
ATOM 3992 N N . ILE A 1 513 ? -17.641 -16.510 36.380 1.00 94.38 513 ILE A N 1
ATOM 3993 C CA . ILE A 1 513 ? -18.808 -15.690 36.037 1.00 94.38 513 ILE A CA 1
ATOM 3994 C C . ILE A 1 513 ? -19.780 -15.542 37.206 1.00 94.38 513 ILE A C 1
ATOM 3996 O O . ILE A 1 513 ? -20.455 -14.515 37.297 1.00 94.38 513 ILE A O 1
ATOM 4000 N N . SER A 1 514 ? -19.833 -16.499 38.133 1.00 91.25 514 SER A N 1
ATOM 4001 C CA . SER A 1 514 ? -20.677 -16.410 39.327 1.00 91.25 514 SER A CA 1
ATOM 4002 C C . SER A 1 514 ? -20.096 -17.231 40.482 1.00 91.25 514 SER A C 1
ATOM 4004 O O . SER A 1 514 ? -19.455 -18.255 40.260 1.00 91.25 514 SER A O 1
ATOM 4006 N N . VAL A 1 515 ? -20.327 -16.768 41.711 1.00 89.81 515 VAL A N 1
ATOM 4007 C CA . VAL A 1 515 ? -20.040 -17.498 42.953 1.00 89.81 515 VAL A CA 1
ATOM 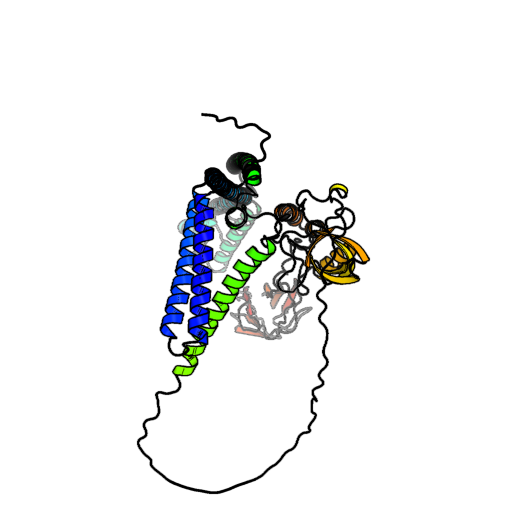4008 C C . VAL A 1 515 ? -21.337 -17.503 43.749 1.00 89.81 515 VAL A C 1
ATOM 4010 O O . VAL A 1 515 ? -21.838 -16.440 44.121 1.00 89.81 515 VAL A O 1
ATOM 4013 N N . ASN A 1 516 ? -21.911 -18.681 43.976 1.00 87.19 516 ASN A N 1
ATOM 4014 C CA . ASN A 1 516 ? -23.113 -18.847 44.778 1.00 87.19 516 ASN A CA 1
ATOM 4015 C C . ASN A 1 516 ? -22.739 -19.487 46.114 1.00 87.19 516 ASN A C 1
ATOM 4017 O O . ASN A 1 516 ? -22.525 -20.693 46.202 1.00 87.19 516 ASN A O 1
ATOM 4021 N N . LYS A 1 517 ? -22.660 -18.651 47.151 1.00 85.62 517 LYS A N 1
ATOM 4022 C CA . LYS A 1 517 ? -22.206 -19.059 48.483 1.00 85.62 517 LYS A CA 1
ATOM 4023 C C . LYS A 1 517 ? -23.225 -19.946 49.199 1.00 85.62 517 LYS A C 1
ATOM 4025 O O . LYS A 1 517 ? -22.854 -20.962 49.765 1.00 85.62 517 LYS A O 1
ATOM 4030 N N . SER A 1 518 ? -24.518 -19.620 49.108 1.00 80.75 518 SER A N 1
ATOM 4031 C CA . SER A 1 518 ? -25.565 -20.385 49.801 1.00 80.75 518 SER A CA 1
ATOM 4032 C C . SER A 1 518 ? -25.792 -21.763 49.186 1.00 80.75 518 SER A C 1
ATOM 4034 O O . SER A 1 518 ? -26.127 -22.700 49.905 1.00 80.75 518 SER A O 1
ATOM 4036 N N . ALA A 1 519 ? -25.608 -21.886 47.869 1.00 83.19 519 ALA A N 1
ATOM 4037 C CA . ALA A 1 519 ? -25.711 -23.150 47.142 1.00 83.19 519 ALA A CA 1
ATOM 4038 C C . ALA A 1 519 ? -24.352 -23.841 46.904 1.00 83.19 519 ALA A C 1
ATOM 4040 O O . ALA A 1 519 ? -24.316 -24.872 46.237 1.00 83.19 519 ALA A O 1
ATOM 4041 N N . GLU A 1 520 ? -23.257 -23.286 47.435 1.00 86.00 520 GLU A N 1
ATOM 4042 C CA . GLU A 1 520 ? -21.908 -23.869 47.430 1.00 86.00 520 GLU A CA 1
ATOM 4043 C C . GLU A 1 520 ? -21.392 -24.274 46.033 1.00 86.00 520 GLU A C 1
ATOM 4045 O O . GLU A 1 520 ? -20.874 -25.379 45.830 1.00 86.00 520 GLU A O 1
ATOM 4050 N N . TYR A 1 521 ? -21.521 -23.379 45.046 1.00 89.56 521 TYR A N 1
ATOM 4051 C CA . TYR A 1 521 ? -20.957 -23.595 43.710 1.00 89.56 521 TYR A CA 1
ATOM 4052 C C . TYR A 1 521 ? -20.385 -22.326 43.068 1.00 89.56 521 TYR A C 1
ATOM 4054 O O . TYR A 1 521 ? -20.773 -21.199 43.380 1.00 89.56 521 TYR A O 1
ATOM 4062 N N . VAL A 1 522 ? -19.498 -22.527 42.094 1.00 91.69 522 VAL A N 1
ATOM 4063 C CA . VAL A 1 522 ? -18.908 -21.489 41.242 1.00 91.69 522 VAL A CA 1
ATOM 4064 C C . VAL A 1 522 ? -19.130 -21.845 39.782 1.00 91.69 522 VAL A C 1
ATOM 4066 O O . VAL A 1 522 ? -18.831 -22.960 39.366 1.00 91.69 522 VAL A O 1
ATOM 4069 N N . ASP A 1 523 ? -19.623 -20.902 38.985 1.00 93.75 523 ASP A N 1
ATOM 4070 C CA . ASP A 1 523 ? -19.703 -21.075 37.535 1.00 93.75 523 ASP A CA 1
ATOM 4071 C C . ASP A 1 523 ? -18.482 -20.423 36.876 1.00 93.75 523 ASP A C 1
ATOM 4073 O O . ASP A 1 523 ? -18.232 -19.223 37.041 1.00 93.75 523 ASP A O 1
ATOM 4077 N N . ILE A 1 524 ? -17.744 -21.206 36.090 1.00 95.00 524 ILE A N 1
ATOM 4078 C CA . ILE A 1 524 ? -16.661 -20.725 35.227 1.00 95.00 524 ILE A CA 1
ATOM 4079 C C . ILE A 1 524 ? -17.087 -20.794 33.762 1.00 95.00 524 ILE A C 1
ATOM 4081 O O . ILE A 1 524 ? -17.875 -21.655 33.376 1.00 95.00 524 ILE A O 1
ATOM 4085 N N . LYS A 1 525 ? -16.581 -19.890 32.925 1.00 95.56 525 LYS A N 1
ATOM 4086 C CA . LYS A 1 525 ? -16.891 -19.857 31.491 1.00 95.56 525 LYS A CA 1
ATOM 4087 C C . LYS A 1 525 ? -15.629 -19.698 30.666 1.00 95.56 525 LYS A C 1
ATOM 4089 O O . LYS A 1 525 ? -14.809 -18.834 30.973 1.00 95.56 525 LYS A O 1
ATOM 4094 N N . ASN A 1 526 ? -15.517 -20.478 29.595 1.00 95.19 526 ASN A N 1
ATOM 4095 C CA . ASN A 1 526 ? -14.520 -20.231 28.562 1.00 95.19 526 ASN A CA 1
ATOM 4096 C C . ASN A 1 526 ? -14.992 -19.070 27.674 1.00 95.19 526 ASN A C 1
ATOM 4098 O O . ASN A 1 526 ? -15.933 -19.214 26.893 1.00 95.19 526 ASN A O 1
ATOM 4102 N N . VAL A 1 527 ? -14.374 -17.904 27.849 1.00 93.12 527 VAL A N 1
ATOM 4103 C CA . VAL A 1 527 ? -14.609 -16.682 27.062 1.00 93.12 527 VAL A CA 1
ATOM 4104 C C . VAL A 1 527 ? -13.544 -16.476 25.980 1.00 93.12 527 VAL A C 1
ATOM 4106 O O . VAL A 1 527 ? -13.598 -15.481 25.262 1.00 93.12 527 VAL A O 1
ATOM 4109 N N . GLY A 1 528 ? -12.588 -17.404 25.870 1.00 89.81 528 GLY A N 1
ATOM 4110 C CA . GLY A 1 528 ? -11.632 -17.466 24.772 1.00 89.81 528 GLY A CA 1
ATOM 4111 C C . GLY A 1 528 ? -12.253 -17.981 23.476 1.00 89.81 528 GLY A C 1
ATOM 4112 O O . GLY A 1 528 ? -13.459 -18.205 23.388 1.00 89.81 528 GLY A O 1
ATOM 4113 N N . ASN A 1 529 ? -11.413 -18.195 22.467 1.00 89.50 529 ASN A N 1
ATOM 4114 C CA . ASN A 1 529 ? -11.815 -18.708 21.150 1.00 89.50 529 ASN A CA 1
ATOM 4115 C C . ASN A 1 529 ? -11.198 -20.081 20.818 1.00 89.50 529 ASN A C 1
ATOM 4117 O O . ASN A 1 529 ? -11.310 -20.545 19.685 1.00 89.50 529 ASN A O 1
ATOM 4121 N N . ILE A 1 530 ? -10.590 -20.740 21.811 1.00 92.25 530 ILE A N 1
ATOM 4122 C CA . ILE A 1 530 ? -10.155 -22.140 21.747 1.00 92.25 530 ILE A CA 1
ATOM 4123 C C . ILE A 1 530 ? -10.652 -22.928 22.957 1.00 92.25 530 ILE A C 1
ATOM 4125 O O . ILE A 1 530 ? -10.876 -22.369 24.034 1.00 92.25 530 ILE A O 1
ATOM 4129 N N . ASP A 1 531 ? -10.801 -24.237 22.783 1.00 93.31 531 ASP A N 1
ATOM 4130 C CA . ASP A 1 531 ? -11.127 -25.156 23.870 1.00 93.31 531 ASP A CA 1
ATOM 4131 C C . ASP A 1 531 ? -9.985 -25.204 24.893 1.00 93.31 531 ASP A C 1
ATOM 4133 O O . ASP A 1 531 ? -8.806 -25.204 24.532 1.00 93.31 531 ASP A O 1
ATOM 4137 N N . VAL A 1 532 ? -10.328 -25.245 26.184 1.00 93.94 532 VAL A N 1
ATOM 4138 C CA . VAL A 1 532 ? -9.341 -25.188 27.272 1.00 93.94 532 VAL A CA 1
ATOM 4139 C C . VAL A 1 532 ? -9.335 -26.495 28.049 1.00 93.94 532 VAL A C 1
ATOM 4141 O O . VAL A 1 532 ? -10.358 -26.915 28.586 1.00 93.94 532 VAL A O 1
ATOM 4144 N N . ASN A 1 533 ? -8.165 -27.128 28.134 1.00 93.94 533 ASN A N 1
ATOM 4145 C CA . ASN A 1 533 ? -7.929 -28.244 29.043 1.00 93.94 533 ASN A CA 1
ATOM 4146 C C . ASN A 1 533 ? -7.707 -27.702 30.464 1.00 93.94 533 ASN A C 1
ATOM 4148 O O . ASN A 1 533 ? -6.817 -26.880 30.688 1.00 93.94 533 ASN A O 1
ATOM 4152 N N . LEU A 1 534 ? -8.536 -28.157 31.400 1.00 92.69 534 LEU A N 1
ATOM 4153 C CA . LEU A 1 534 ? -8.531 -27.763 32.806 1.00 92.69 534 LEU A CA 1
ATOM 4154 C C . LEU A 1 534 ? -7.645 -28.664 33.680 1.00 92.69 534 LEU A C 1
ATOM 4156 O O . LEU A 1 534 ? -7.662 -28.520 34.897 1.00 92.69 534 LEU A O 1
ATOM 4160 N N . GLY A 1 535 ? -6.880 -29.591 33.096 1.00 91.62 535 GLY A N 1
ATOM 4161 C CA . GLY A 1 535 ? -5.889 -30.383 33.826 1.00 91.62 535 GLY A CA 1
ATOM 4162 C C . GLY A 1 535 ? -4.925 -29.482 34.598 1.00 91.62 535 GLY A C 1
ATOM 4163 O O . GLY A 1 535 ? -4.386 -28.530 34.040 1.00 91.62 535 GLY A O 1
ATOM 4164 N N . ASP A 1 536 ? -4.763 -29.763 35.890 1.00 88.38 536 ASP A N 1
ATOM 4165 C CA . ASP A 1 536 ? -3.939 -29.007 36.846 1.00 88.38 536 ASP A CA 1
ATOM 4166 C C . ASP A 1 536 ? -4.422 -27.585 37.175 1.00 88.38 536 ASP A C 1
ATOM 4168 O O . ASP A 1 536 ? -3.769 -26.867 37.938 1.00 88.38 536 ASP A O 1
ATOM 4172 N N . TRP A 1 537 ? -5.591 -27.175 36.677 1.00 94.06 537 TRP A N 1
ATOM 4173 C CA . TRP A 1 537 ? -6.224 -25.935 37.120 1.00 94.06 537 TRP A CA 1
ATOM 4174 C C . TRP A 1 537 ? -6.753 -26.083 38.540 1.00 94.06 537 TRP A C 1
ATOM 4176 O O . TRP A 1 537 ? -7.152 -27.169 38.969 1.00 94.06 537 TRP A O 1
ATOM 4186 N N . LYS A 1 538 ? -6.791 -24.972 39.275 1.00 93.19 538 LYS A N 1
ATOM 4187 C CA . LYS A 1 538 ? -7.237 -24.959 40.669 1.00 93.19 538 LYS A CA 1
ATOM 4188 C C . LYS A 1 538 ? -8.236 -23.846 40.906 1.00 93.19 538 LYS A C 1
ATOM 4190 O O . LYS A 1 538 ? -7.950 -22.686 40.625 1.00 93.19 538 LYS A O 1
ATOM 4195 N N . LEU A 1 539 ? -9.375 -24.198 41.485 1.00 91.31 539 LEU A N 1
ATOM 4196 C CA . LEU A 1 539 ? -10.288 -23.238 42.091 1.00 91.31 539 LEU A CA 1
ATOM 4197 C C . LEU A 1 539 ? -10.015 -23.198 43.596 1.00 91.31 539 LEU A C 1
ATOM 4199 O O . LEU A 1 539 ? -10.029 -24.236 44.254 1.00 91.31 539 LEU A O 1
ATOM 4203 N N . VAL A 1 540 ? -9.737 -22.021 44.139 1.00 90.31 540 VAL A N 1
ATOM 4204 C CA . VAL A 1 540 ? -9.330 -21.831 45.535 1.00 90.31 540 VAL A CA 1
ATOM 4205 C C . VAL A 1 540 ? -10.315 -20.900 46.233 1.00 90.31 540 VAL A C 1
ATOM 4207 O O . VAL A 1 540 ? -10.664 -19.851 45.692 1.00 90.31 540 VAL A O 1
ATOM 4210 N N . SER A 1 541 ? -10.747 -21.283 47.435 1.00 85.25 541 SER A N 1
ATOM 4211 C CA . SER A 1 541 ? -11.351 -20.359 48.403 1.00 85.25 541 SER A CA 1
ATOM 4212 C C . SER A 1 541 ? -10.227 -19.755 49.243 1.00 85.25 541 SER A C 1
ATOM 4214 O O . SER A 1 541 ? -9.459 -20.479 49.881 1.00 85.25 541 SER A O 1
ATOM 4216 N N . GLU A 1 542 ? -10.095 -18.429 49.233 1.00 81.50 542 GLU A N 1
ATOM 4217 C CA . GLU A 1 542 ? -9.024 -17.755 49.973 1.00 81.50 542 GLU A CA 1
ATOM 4218 C C . GLU A 1 542 ? -9.233 -17.782 51.486 1.00 81.50 542 GLU A C 1
ATOM 4220 O O . GLU A 1 542 ? -8.257 -17.851 52.235 1.00 81.50 542 GLU A O 1
ATOM 4225 N N . LYS A 1 543 ? -10.480 -17.701 51.965 1.00 74.38 543 LYS A N 1
ATOM 4226 C CA . LYS A 1 543 ? -10.751 -17.716 53.409 1.00 74.38 543 LYS A CA 1
ATOM 4227 C C . LYS A 1 543 ? -10.837 -19.119 53.965 1.00 74.38 543 LYS A C 1
ATOM 4229 O O . LYS A 1 543 ? -10.377 -19.345 55.082 1.00 74.38 543 LYS A O 1
ATOM 4234 N N . GLY A 1 544 ? -11.418 -20.039 53.207 1.00 66.62 544 GLY A N 1
ATOM 4235 C CA . GLY A 1 544 ? -11.504 -21.431 53.609 1.00 66.62 544 GLY A CA 1
ATOM 4236 C C . GLY A 1 544 ? -10.177 -22.184 53.440 1.00 66.62 544 GLY A C 1
ATOM 4237 O O . GLY A 1 544 ? -9.962 -23.202 54.098 1.00 66.62 544 GLY A O 1
ATOM 4238 N N . ASN A 1 545 ? -9.253 -21.662 52.621 1.00 70.50 545 ASN A N 1
ATOM 4239 C CA . ASN A 1 545 ? -7.955 -22.269 52.306 1.00 70.50 545 ASN A CA 1
ATOM 4240 C C . ASN A 1 545 ? -8.077 -23.689 51.712 1.00 70.50 545 ASN A C 1
ATOM 4242 O O . ASN A 1 545 ? -7.164 -24.508 51.830 1.00 70.50 545 ASN A O 1
ATOM 4246 N N . GLN A 1 546 ? -9.210 -24.002 51.075 1.00 81.00 546 GLN A N 1
ATOM 4247 C CA . GLN A 1 546 ? -9.393 -25.245 50.330 1.00 81.00 546 GLN A CA 1
ATOM 4248 C C . GLN A 1 546 ? -9.181 -25.011 48.834 1.00 81.00 546 GLN A C 1
ATOM 4250 O O . GLN A 1 546 ? -9.598 -23.999 48.266 1.00 81.00 546 GLN A O 1
ATOM 4255 N N . SER A 1 547 ? -8.534 -25.980 48.188 1.00 87.44 547 SER A N 1
ATOM 4256 C CA . SER A 1 547 ? -8.223 -25.961 46.761 1.00 87.44 547 SER A CA 1
ATOM 4257 C C . SER A 1 547 ? -8.866 -27.157 46.072 1.00 87.44 547 SER A C 1
ATOM 4259 O O . SER A 1 547 ? -8.668 -28.301 46.476 1.00 87.44 547 SER A O 1
ATOM 4261 N N . CYS A 1 548 ? -9.641 -26.879 45.032 1.00 89.00 548 CYS A N 1
ATOM 4262 C CA . CYS A 1 548 ? -10.275 -27.859 44.172 1.00 89.00 548 CYS A CA 1
ATOM 4263 C C . CYS A 1 548 ? -9.495 -27.983 42.865 1.00 89.00 548 CYS A C 1
ATOM 4265 O O . CYS A 1 548 ? -9.489 -27.055 42.053 1.00 89.00 548 CYS A O 1
ATOM 4267 N N . SER A 1 549 ? -8.847 -29.129 42.665 1.00 91.25 549 SER A N 1
ATOM 4268 C CA . SER A 1 549 ? -8.199 -29.462 41.396 1.00 91.25 549 SER A CA 1
ATOM 4269 C C . SER A 1 549 ? -9.254 -29.790 40.348 1.00 91.25 549 SER A C 1
ATOM 4271 O O . SER A 1 549 ? -10.122 -30.632 40.585 1.00 91.25 549 SER A O 1
ATOM 4273 N N . LEU A 1 550 ? -9.167 -29.139 39.194 1.00 91.44 550 LEU A N 1
ATOM 4274 C CA . LEU A 1 550 ? -10.057 -29.336 38.058 1.00 91.44 550 LEU A CA 1
ATOM 4275 C C . LEU A 1 550 ? -9.420 -30.286 37.036 1.00 91.44 550 LEU A C 1
ATOM 4277 O O . LEU A 1 550 ? -8.218 -30.551 37.052 1.00 91.44 550 LEU A O 1
ATOM 4281 N N . SER A 1 551 ? -10.252 -30.832 36.155 1.00 89.19 551 SER A N 1
ATOM 4282 C CA . SER A 1 551 ? -9.823 -31.675 35.040 1.00 89.19 551 SER A CA 1
ATOM 4283 C C . SER A 1 551 ? -10.867 -31.651 33.919 1.00 89.19 551 SER A C 1
ATOM 4285 O O . SER A 1 551 ? -11.959 -31.102 34.080 1.00 89.19 551 SER A O 1
ATOM 4287 N N . GLY A 1 552 ? -10.526 -32.229 32.766 1.00 88.56 552 GLY A N 1
ATOM 4288 C CA . GLY A 1 552 ? -11.390 -32.258 31.584 1.00 88.56 552 GLY A CA 1
ATOM 4289 C C . GLY A 1 552 ? -11.189 -31.057 30.660 1.00 88.56 552 GLY A C 1
ATOM 4290 O O . GLY A 1 552 ? -10.209 -30.323 30.767 1.00 88.56 552 GLY A O 1
ATOM 4291 N N . THR A 1 553 ? -12.109 -30.867 29.718 1.00 91.75 553 THR A N 1
ATOM 4292 C CA . THR A 1 553 ? -12.034 -29.805 28.706 1.00 91.75 553 THR A CA 1
ATOM 4293 C C . THR A 1 553 ? -13.304 -28.971 28.736 1.00 91.75 553 THR A C 1
ATOM 4295 O O . THR A 1 553 ? -14.403 -29.520 28.761 1.00 91.75 553 THR A O 1
ATOM 4298 N N . ILE A 1 554 ? -13.156 -27.647 28.722 1.00 92.88 554 ILE A N 1
ATOM 4299 C CA . ILE A 1 554 ? -14.268 -26.707 28.578 1.00 92.88 554 ILE A CA 1
ATOM 4300 C C . ILE A 1 554 ? -14.238 -26.105 27.171 1.00 92.88 554 ILE A C 1
ATOM 4302 O O . ILE A 1 554 ? -13.296 -25.397 26.798 1.00 92.88 554 ILE A O 1
ATOM 4306 N N . ASN A 1 555 ? -15.261 -26.407 26.366 1.00 94.31 555 ASN A N 1
ATOM 4307 C CA . ASN A 1 555 ? -15.344 -25.869 25.011 1.00 94.31 555 ASN A CA 1
ATOM 4308 C C . ASN A 1 555 ? -15.625 -24.361 25.017 1.00 94.31 555 ASN A C 1
ATOM 4310 O O . ASN A 1 555 ? -16.128 -23.807 26.001 1.00 94.31 555 ASN A O 1
ATOM 4314 N N . VAL A 1 556 ? -15.308 -23.691 23.911 1.00 92.56 556 VAL A N 1
ATOM 4315 C CA . VAL A 1 556 ? -15.570 -22.254 23.724 1.00 92.56 556 VAL A CA 1
ATOM 4316 C C . VAL A 1 556 ? -17.025 -21.898 24.042 1.00 92.56 556 VAL A C 1
ATOM 4318 O O . VAL A 1 556 ? -17.962 -22.540 23.571 1.00 92.56 556 VAL A O 1
ATOM 4321 N N . GLY A 1 557 ? -17.227 -20.857 24.854 1.00 89.12 557 GLY A N 1
ATOM 4322 C CA . GLY A 1 557 ? -18.550 -20.347 25.216 1.00 89.12 557 GLY A CA 1
ATOM 4323 C C . GLY A 1 557 ? -19.317 -21.193 26.237 1.00 89.12 557 GLY A C 1
ATOM 4324 O O . GLY A 1 557 ? -20.357 -20.738 26.720 1.00 89.12 557 GLY A O 1
ATOM 4325 N N . VAL A 1 558 ? -18.813 -22.373 26.608 1.00 94.00 558 VAL A N 1
ATOM 4326 C CA . VAL A 1 558 ? -19.448 -23.251 27.596 1.00 94.00 558 VAL A CA 1
ATOM 4327 C C . VAL A 1 558 ? -19.216 -22.720 29.007 1.00 94.00 558 VAL A C 1
ATOM 4329 O O . VAL A 1 558 ? -18.134 -22.236 29.350 1.00 94.00 558 VAL A O 1
ATOM 4332 N N . THR A 1 559 ? -20.257 -22.827 29.832 1.00 93.94 559 THR A N 1
ATOM 4333 C CA . THR A 1 559 ? -20.198 -22.600 31.276 1.00 93.94 559 THR A CA 1
ATOM 4334 C C . THR A 1 559 ? -20.132 -23.942 31.994 1.00 93.94 559 THR A C 1
ATOM 4336 O O . THR A 1 559 ? -21.000 -24.790 31.801 1.00 93.94 559 THR A O 1
ATOM 4339 N N . LEU A 1 560 ? -19.120 -24.117 32.841 1.00 92.56 560 LEU A N 1
ATOM 4340 C CA . LEU A 1 560 ? -18.967 -25.269 33.720 1.00 92.56 560 LEU A CA 1
ATOM 4341 C C . LEU A 1 560 ? -19.261 -24.847 35.160 1.00 92.56 560 LEU A C 1
ATOM 4343 O O . LEU A 1 560 ? -18.619 -23.942 35.694 1.00 92.56 560 LEU A O 1
ATOM 4347 N N . ARG A 1 561 ? -20.215 -25.531 35.790 1.00 93.25 561 ARG A N 1
ATOM 4348 C CA . ARG A 1 561 ? -20.499 -25.390 37.218 1.00 93.25 561 ARG A CA 1
ATOM 4349 C C . ARG A 1 561 ? -19.559 -26.263 38.034 1.00 93.25 561 ARG A C 1
ATOM 4351 O O . ARG A 1 561 ? -19.431 -27.450 37.746 1.00 93.25 561 ARG A O 1
ATOM 4358 N N . ILE A 1 562 ? -18.960 -25.692 39.068 1.00 90.94 562 ILE A N 1
ATOM 4359 C CA . ILE A 1 562 ? -18.076 -26.361 40.018 1.00 90.94 562 ILE A CA 1
ATOM 4360 C C . ILE A 1 562 ? -18.748 -26.338 41.390 1.00 90.94 562 ILE A C 1
ATOM 4362 O O . ILE A 1 562 ? -18.872 -25.286 42.008 1.00 90.94 562 ILE A O 1
ATOM 4366 N N . TRP A 1 563 ? -19.194 -27.497 41.856 1.00 88.56 563 TRP A N 1
ATOM 4367 C CA . TRP A 1 563 ? -19.780 -27.701 43.176 1.00 88.56 563 TRP A CA 1
ATOM 4368 C C . TRP A 1 563 ? -18.673 -27.910 44.210 1.00 88.56 563 TRP A C 1
ATOM 4370 O O . TRP A 1 563 ? -17.748 -28.681 43.962 1.00 88.56 563 TRP A O 1
ATOM 4380 N N . ALA A 1 564 ? -18.780 -27.292 45.387 1.00 83.75 564 ALA A N 1
ATOM 4381 C CA . ALA A 1 564 ? -17.865 -27.577 46.492 1.00 83.75 564 ALA A CA 1
ATOM 4382 C C . ALA A 1 564 ? -17.975 -29.038 46.963 1.00 83.75 564 ALA A C 1
ATOM 4384 O O . ALA A 1 564 ? -16.966 -29.697 47.195 1.00 83.75 564 ALA A O 1
ATOM 4385 N N . GLY A 1 565 ? -19.193 -29.565 47.072 1.00 80.06 565 GLY A N 1
ATOM 4386 C CA . GLY A 1 565 ? -19.437 -30.954 47.459 1.00 80.06 565 GLY A CA 1
ATOM 4387 C C . GLY A 1 565 ? -19.392 -31.940 46.290 1.00 80.06 565 GLY A C 1
ATOM 4388 O O . GLY A 1 565 ? -18.748 -31.721 45.261 1.00 80.06 565 GLY A O 1
ATOM 4389 N N . THR A 1 566 ? -20.109 -33.052 46.437 1.00 79.38 566 THR A N 1
ATOM 4390 C CA . THR A 1 566 ? -20.444 -33.929 45.307 1.00 79.38 566 THR A CA 1
ATOM 4391 C C . THR A 1 566 ? -21.312 -33.161 44.309 1.00 79.38 566 THR A C 1
ATOM 4393 O O . THR A 1 566 ? -22.189 -32.397 44.713 1.00 79.38 566 THR A O 1
ATOM 4396 N N . ALA A 1 567 ? -21.087 -33.353 43.008 1.00 75.44 567 ALA A N 1
ATOM 4397 C CA . ALA A 1 567 ? -21.881 -32.683 41.984 1.00 75.44 567 ALA A CA 1
ATOM 4398 C C . ALA A 1 567 ? -23.373 -33.039 42.129 1.00 75.44 567 ALA A C 1
ATOM 4400 O O . ALA A 1 567 ? -23.745 -34.208 42.059 1.00 75.44 567 ALA A O 1
ATOM 4401 N N . GLN A 1 568 ? -24.230 -32.031 42.316 1.00 68.06 568 GLN A N 1
ATOM 4402 C CA . GLN A 1 568 ? -25.685 -32.201 42.472 1.00 68.06 568 GLN A CA 1
ATOM 4403 C C . GLN A 1 568 ? -26.443 -32.107 41.127 1.00 68.06 568 GLN A C 1
ATOM 4405 O O . GLN A 1 568 ? -27.638 -31.825 41.091 1.00 68.06 568 GLN A O 1
ATOM 4410 N N . GLY A 1 569 ? -25.746 -32.311 40.002 1.00 71.62 569 GLY A N 1
ATOM 4411 C CA . GLY A 1 569 ? -26.271 -32.180 38.640 1.00 71.62 569 GLY A CA 1
ATOM 4412 C C . GLY A 1 569 ? -25.149 -32.151 37.597 1.00 71.62 569 GLY A C 1
ATOM 4413 O O . GLY A 1 569 ? -24.069 -32.688 37.835 1.00 71.62 569 GLY A O 1
ATOM 4414 N N . ALA A 1 570 ? -25.378 -31.495 36.454 1.00 70.38 570 ALA A N 1
ATOM 4415 C CA . ALA A 1 570 ? -24.317 -31.240 35.478 1.00 70.38 570 ALA A CA 1
ATOM 4416 C C . ALA A 1 570 ? -23.237 -30.325 36.087 1.00 70.38 570 ALA A C 1
ATOM 4418 O O . ALA A 1 570 ? -23.554 -29.286 36.674 1.00 70.38 570 ALA A O 1
ATOM 4419 N N . GLY A 1 571 ? -21.969 -30.714 35.961 1.00 79.56 571 GLY A N 1
ATOM 4420 C CA . GLY A 1 571 ? -20.842 -29.952 36.492 1.00 79.56 571 GLY A CA 1
ATOM 4421 C C . GLY A 1 571 ? -19.740 -30.825 37.083 1.00 79.56 571 GLY A C 1
ATOM 4422 O O . GLY A 1 571 ? -19.780 -32.050 37.009 1.00 79.56 571 GLY A O 1
ATOM 4423 N N . TYR A 1 572 ? -18.753 -30.164 37.673 1.00 85.12 572 TYR A N 1
ATOM 4424 C CA . TYR A 1 572 ? -17.624 -30.769 38.368 1.00 85.12 572 TYR A CA 1
ATOM 4425 C C . TYR A 1 572 ? -17.852 -30.695 39.879 1.00 85.12 572 TYR A C 1
ATOM 4427 O O . TYR A 1 572 ? -18.289 -29.660 40.373 1.00 85.12 572 TYR A O 1
ATOM 4435 N N . GLY A 1 573 ? -17.590 -31.769 40.620 1.00 86.44 573 GLY A N 1
ATOM 4436 C CA . GLY A 1 573 ? -17.703 -31.782 42.081 1.00 86.44 573 GLY A CA 1
ATOM 4437 C C . GLY A 1 573 ? -16.329 -31.857 42.729 1.00 86.44 573 GLY A C 1
ATOM 4438 O O . GLY A 1 573 ? -15.566 -32.767 42.420 1.00 86.44 573 GLY A O 1
ATOM 4439 N N . CYS A 1 574 ? -16.026 -30.934 43.636 1.00 85.62 574 CYS A N 1
ATOM 4440 C CA . CYS A 1 574 ? -14.759 -30.905 44.368 1.00 85.62 574 CYS A CA 1
ATOM 4441 C C . CYS A 1 574 ? -14.706 -31.921 45.520 1.00 85.62 574 CYS A C 1
ATOM 4443 O O . CYS A 1 574 ? -13.626 -32.226 46.019 1.00 85.62 574 CYS A O 1
ATOM 4445 N N . GLY A 1 575 ? -15.859 -32.470 45.926 1.00 81.69 575 GLY A N 1
ATOM 4446 C CA . GLY A 1 575 ? -15.939 -33.563 46.898 1.00 81.69 575 GLY A CA 1
ATOM 4447 C C . GLY A 1 575 ? -15.707 -33.150 48.353 1.00 81.69 575 GLY A C 1
ATOM 4448 O O . GLY A 1 575 ? -15.444 -34.009 49.192 1.00 81.69 575 GLY A O 1
ATOM 4449 N N . PHE A 1 576 ? -15.807 -31.862 48.680 1.00 81.06 576 PHE A N 1
ATOM 4450 C CA . PHE A 1 576 ? -15.682 -31.400 50.057 1.00 81.06 576 PHE A CA 1
ATOM 4451 C C . PHE A 1 576 ? -16.916 -31.778 50.891 1.00 81.06 576 PHE A C 1
ATOM 4453 O O . PHE A 1 576 ? -18.056 -31.631 50.455 1.00 81.06 576 PHE A O 1
ATOM 4460 N N . GLY A 1 577 ? -16.691 -32.259 52.117 1.00 68.69 577 GLY A N 1
ATOM 4461 C CA . GLY A 1 577 ? -17.758 -32.652 53.050 1.00 68.69 577 GLY A CA 1
ATOM 4462 C C . GLY A 1 577 ? -18.352 -31.501 53.872 1.00 68.69 577 GLY A C 1
ATOM 4463 O O . GLY A 1 577 ? -19.245 -31.730 54.683 1.00 68.69 577 GLY A O 1
ATOM 4464 N N . THR A 1 578 ? -17.851 -30.277 53.698 1.00 70.62 578 THR A N 1
ATOM 4465 C CA . THR A 1 578 ? -18.250 -29.076 54.446 1.00 70.62 578 THR A CA 1
ATOM 4466 C C . THR A 1 578 ? -18.417 -27.890 53.501 1.00 70.62 578 THR A C 1
ATOM 4468 O O . THR A 1 578 ? -17.770 -27.852 52.457 1.00 70.62 578 THR A O 1
ATOM 4471 N N . SER A 1 579 ? -19.237 -26.910 53.893 1.00 71.62 579 SER A N 1
ATOM 4472 C CA . SER A 1 579 ? -19.336 -25.606 53.221 1.00 71.62 579 SER A CA 1
ATOM 4473 C C . SER A 1 579 ? -17.964 -24.964 53.030 1.00 71.62 579 SER A C 1
ATOM 4475 O O . SER A 1 579 ? -17.157 -24.943 53.964 1.00 71.62 579 SER A O 1
ATOM 4477 N N . ILE A 1 580 ? -17.714 -24.453 51.826 1.00 72.88 580 ILE A N 1
ATOM 4478 C CA . ILE A 1 580 ? -16.427 -23.880 51.425 1.00 72.88 580 ILE A CA 1
ATOM 4479 C C . ILE A 1 580 ? -16.506 -22.363 51.409 1.00 72.88 580 ILE A C 1
ATOM 4481 O O . ILE A 1 580 ? -15.595 -21.717 51.921 1.00 72.88 580 ILE A O 1
ATOM 4485 N N . TRP A 1 581 ? -17.604 -21.795 50.901 1.00 76.81 581 TRP A N 1
ATOM 4486 C CA . TRP A 1 581 ? -17.768 -20.346 50.853 1.00 76.81 581 TRP A CA 1
ATOM 4487 C C . TRP A 1 581 ? -18.562 -19.815 52.042 1.00 76.81 581 TRP A C 1
ATOM 4489 O O . TRP A 1 581 ? -19.696 -20.204 52.310 1.00 76.81 581 TRP A O 1
ATOM 4499 N N . ASN A 1 582 ? -17.981 -18.853 52.757 1.00 68.75 582 ASN A N 1
ATOM 4500 C CA . ASN A 1 582 ? -18.629 -18.268 53.928 1.00 68.75 582 ASN A CA 1
ATOM 4501 C C . ASN A 1 582 ? -19.785 -17.324 53.534 1.00 68.75 582 ASN A C 1
ATOM 4503 O O . ASN A 1 582 ? -19.577 -16.291 52.896 1.00 68.75 582 ASN A O 1
ATOM 4507 N N . ASN A 1 583 ? -21.003 -17.635 53.987 1.00 71.88 583 ASN A N 1
ATOM 4508 C CA . ASN A 1 583 ? -22.215 -16.847 53.728 1.00 71.88 583 ASN A CA 1
ATOM 4509 C C . ASN A 1 583 ? -22.257 -15.476 54.433 1.00 71.88 583 ASN A C 1
ATOM 4511 O O . ASN A 1 583 ? -23.016 -14.600 54.021 1.00 71.88 583 ASN A O 1
ATOM 4515 N N . SER A 1 584 ? -21.443 -15.276 55.471 1.00 62.78 584 SER A N 1
ATOM 4516 C CA . SER A 1 584 ? -21.456 -14.083 56.330 1.00 62.78 584 SER A CA 1
ATOM 4517 C C . SER A 1 584 ? -20.276 -13.135 56.086 1.00 62.78 584 SER A C 1
ATOM 4519 O O . SER A 1 584 ? -20.302 -11.992 56.545 1.00 62.78 584 SER A O 1
ATOM 4521 N N . GLU A 1 585 ? -19.247 -13.569 55.350 1.00 67.38 585 GLU A N 1
ATOM 4522 C CA . GLU A 1 585 ? -18.049 -12.775 55.051 1.00 67.38 585 GLU A CA 1
ATOM 4523 C C . GLU A 1 585 ? -17.682 -12.793 53.555 1.00 67.38 585 GLU A C 1
ATOM 4525 O O . GLU A 1 585 ? -18.199 -13.569 52.748 1.00 67.38 585 GLU A O 1
ATOM 4530 N N . SER A 1 586 ? -16.794 -11.881 53.147 1.00 72.75 586 SER A N 1
ATOM 4531 C CA . SER A 1 586 ? -16.228 -11.911 51.797 1.00 72.75 586 SER A CA 1
ATOM 4532 C C . SER A 1 586 ? -15.208 -13.041 51.711 1.00 72.75 586 SER A C 1
ATOM 4534 O O . SER A 1 586 ? -14.139 -12.941 52.310 1.00 72.75 586 SER A O 1
ATOM 4536 N N . ASP A 1 587 ? -15.546 -14.079 50.955 1.00 73.56 587 ASP A N 1
ATOM 4537 C CA . ASP A 1 587 ? -14.666 -15.190 50.617 1.00 73.56 587 ASP A CA 1
ATOM 4538 C C . ASP A 1 587 ? -14.581 -15.301 49.089 1.00 73.56 587 ASP A C 1
ATOM 4540 O O . ASP A 1 587 ? -15.514 -15.828 48.474 1.00 73.56 587 ASP A O 1
ATOM 4544 N N . PRO A 1 588 ? -13.550 -14.696 48.471 1.00 84.00 588 PRO A N 1
ATOM 4545 C CA . PRO A 1 588 ? -13.380 -14.718 47.029 1.00 84.00 588 PRO A CA 1
ATOM 4546 C C . PRO A 1 588 ? -13.057 -16.122 46.525 1.00 84.00 588 PRO A C 1
ATOM 4548 O O . PRO A 1 588 ? -12.237 -16.838 47.104 1.00 84.00 588 PRO A O 1
ATOM 4551 N N . ALA A 1 589 ? -13.657 -16.482 45.397 1.00 89.62 589 ALA A N 1
ATOM 4552 C CA . ALA A 1 589 ? -13.201 -17.611 44.607 1.00 89.62 589 ALA A CA 1
ATOM 4553 C C . ALA A 1 589 ? -12.084 -17.133 43.673 1.00 89.62 589 ALA A C 1
ATOM 4555 O O . ALA A 1 589 ? -12.238 -16.129 42.972 1.00 89.62 589 ALA A O 1
ATOM 4556 N N . VAL A 1 590 ? -10.969 -17.858 43.645 1.00 92.75 590 VAL A N 1
ATOM 4557 C CA . VAL A 1 590 ? -9.810 -17.542 42.804 1.00 92.75 590 VAL A CA 1
ATOM 4558 C C . VAL A 1 590 ? -9.495 -18.733 41.913 1.00 92.75 590 VAL A C 1
ATOM 4560 O O . VAL A 1 590 ? -9.379 -19.863 42.384 1.00 92.75 590 VAL A O 1
ATOM 4563 N N . LEU A 1 591 ? -9.383 -18.488 40.612 1.00 94.06 591 LEU A N 1
ATOM 4564 C CA . LEU A 1 591 ? -9.086 -19.495 39.605 1.00 94.06 591 LEU A CA 1
ATOM 4565 C C . LEU A 1 591 ? -7.634 -19.352 39.156 1.00 94.06 591 LEU A C 1
ATOM 4567 O O . LEU A 1 591 ? -7.236 -18.304 38.644 1.00 94.06 591 LEU A O 1
ATOM 4571 N N . TYR A 1 592 ? -6.874 -20.430 39.306 1.00 93.25 592 TYR A N 1
ATOM 4572 C CA . TYR A 1 592 ? -5.503 -20.561 38.833 1.00 93.25 592 TYR A CA 1
ATOM 4573 C C . TYR A 1 592 ? -5.450 -21.515 37.643 1.00 93.25 592 TYR A C 1
ATOM 4575 O O . TYR A 1 592 ? -6.081 -22.576 37.658 1.00 93.25 592 TYR A O 1
ATOM 4583 N N . ASN A 1 593 ? -4.680 -21.146 36.622 1.00 91.81 593 ASN A N 1
ATOM 4584 C CA . ASN A 1 593 ? -4.392 -22.037 35.501 1.00 91.81 593 ASN A CA 1
ATOM 4585 C C . ASN A 1 593 ? -3.363 -23.120 35.878 1.00 91.81 593 ASN A C 1
ATOM 4587 O O . ASN A 1 593 ? -2.811 -23.115 36.979 1.00 91.81 593 ASN A O 1
ATOM 4591 N N . ALA A 1 594 ? -3.072 -24.027 34.943 1.00 89.38 594 ALA A N 1
ATOM 4592 C CA . ALA A 1 594 ? -2.096 -25.108 35.123 1.00 89.38 594 ALA A CA 1
ATOM 4593 C C . ALA A 1 594 ? -0.680 -24.621 35.506 1.00 89.38 594 ALA A C 1
ATOM 4595 O O . ALA A 1 594 ? 0.075 -25.343 36.150 1.00 89.38 594 ALA A O 1
ATOM 4596 N N . GLN A 1 595 ? -0.310 -23.389 35.140 1.00 89.12 595 GLN A N 1
ATOM 4597 C CA . GLN A 1 595 ? 0.970 -22.765 35.498 1.00 89.12 595 GLN A CA 1
ATOM 4598 C C . GLN A 1 595 ? 0.957 -22.117 36.895 1.00 89.12 595 GLN A C 1
ATOM 4600 O O . GLN A 1 595 ? 1.965 -21.548 37.311 1.00 89.12 595 GLN A O 1
ATOM 4605 N N . GLY A 1 596 ? -0.166 -22.171 37.617 1.00 88.56 596 GLY A N 1
ATOM 4606 C CA . GLY A 1 596 ? -0.325 -21.538 38.926 1.00 88.56 596 GLY A CA 1
ATOM 4607 C C . GLY A 1 596 ? -0.518 -20.021 38.866 1.00 88.56 596 GLY A C 1
ATOM 4608 O O . GLY A 1 596 ? -0.358 -19.350 39.882 1.00 88.56 596 GLY A O 1
ATOM 4609 N N . VAL A 1 597 ? -0.859 -19.465 37.699 1.00 89.62 597 VAL A N 1
ATOM 4610 C CA . VAL A 1 597 ? -1.156 -18.036 37.530 1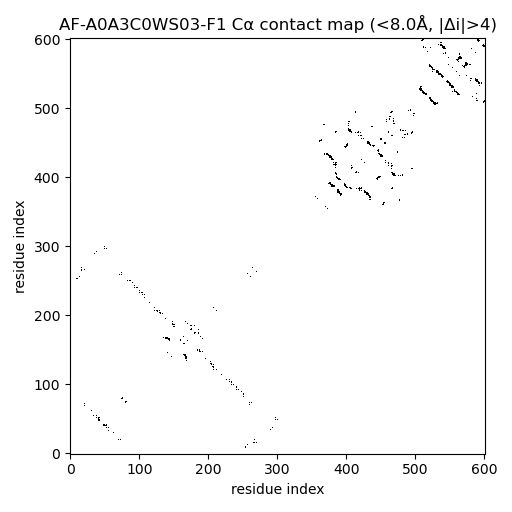.00 89.62 597 VAL A CA 1
ATOM 4611 C C . VAL A 1 597 ? -2.641 -17.797 37.769 1.00 89.62 597 VAL A C 1
ATOM 4613 O O . VAL A 1 597 ? -3.484 -18.507 37.220 1.00 89.62 597 VAL A O 1
ATOM 4616 N N . GLU A 1 598 ? -2.962 -16.785 38.574 1.00 92.94 598 GLU A N 1
ATOM 4617 C CA . GLU A 1 598 ? -4.337 -16.327 38.775 1.00 92.94 598 GLU A CA 1
ATOM 4618 C C . GLU A 1 598 ? -4.893 -15.764 37.461 1.00 92.94 598 GLU A C 1
ATOM 4620 O O . GLU A 1 598 ? -4.351 -14.811 36.902 1.00 92.94 598 GLU A O 1
ATOM 4625 N N . VAL A 1 599 ? -5.980 -16.354 36.967 1.00 92.75 599 VAL A N 1
ATOM 4626 C CA . VAL A 1 599 ? -6.640 -15.936 35.718 1.00 92.75 599 VAL A CA 1
ATOM 4627 C C . VAL A 1 599 ? -7.991 -15.271 35.954 1.00 92.75 599 VAL A C 1
ATOM 4629 O O . VAL A 1 599 ? -8.495 -14.566 35.080 1.00 92.75 599 VAL A O 1
ATOM 4632 N N . SER A 1 600 ? -8.603 -15.489 37.120 1.00 94.25 600 SER A N 1
ATOM 4633 C CA . SER A 1 600 ? -9.876 -14.870 37.477 1.00 94.25 600 SER A CA 1
ATOM 4634 C C . SER A 1 600 ? -10.125 -14.921 38.980 1.00 94.25 600 SER A C 1
ATOM 4636 O O . SER A 1 600 ? -9.738 -15.877 39.646 1.00 94.25 600 SER A O 1
ATOM 4638 N N . ARG A 1 601 ? -10.813 -13.904 39.495 1.00 92.00 601 ARG A N 1
ATOM 4639 C CA . ARG A 1 601 ? -11.165 -13.738 40.905 1.00 92.00 601 ARG A CA 1
ATOM 4640 C C . ARG A 1 601 ? -12.554 -13.128 41.000 1.00 92.00 601 ARG A C 1
ATOM 4642 O O . ARG A 1 601 ? -12.855 -12.207 40.236 1.00 92.00 601 ARG A O 1
ATOM 4649 N N . LYS A 1 602 ? -13.383 -13.617 41.920 1.00 89.25 602 LYS A N 1
ATOM 4650 C CA . LYS A 1 602 ? -14.730 -13.080 42.129 1.00 89.25 602 LYS A CA 1
ATOM 4651 C C . LYS A 1 602 ? -15.224 -13.210 43.558 1.00 89.25 602 LYS A C 1
ATOM 4653 O O . LYS A 1 602 ? -14.876 -14.220 44.207 1.00 89.25 602 LYS A O 1
#

Nearest PDB structures (foldseek):
  3g67-assembly1_A  TM=4.197E-01  e=1.127E+00  Thermotoga maritima
  3zx6-assembly1_A  TM=3.095E-01  e=2.467E+00  Archaeoglobus fulgidus DSM 4304
  3ja6-assembly1_I  TM=2.200E-01  e=6.321E+00  Escherichia coli

Foldseek 3Di:
DDDPDDPDDLCPVALPQDPVLLVVLVVLLVVLVVLLVVLVCCVPVPVVPLVVNVVSLVVNVVSVVVSVVVLVVVLCPPPLNVVLVVLVVVLVVLVVLLVVLVVLLVVLVVCLVCLVVVLVVVFVVVLVVQLVVLLLCQQAPAFLCPQDFPPQDDVNSVQCVVVVNTTLNSLDPVCCPRPPCDPVRNVSSVVSSVVSSVVSVVVGDPGDDPVVSVVSVVVSVVVSVVSVVVSVVSVVVSVVSVVVSVVSVVVSVSCPCSDSVSSCCCSQPVVPPPPCPVVSVVSVVCSVVSSVVSVVVSVVVVVVPVPPPDDDDDDDDDDDDDDDDDDDDDDDDDDDDDDDDDDDDDDDDDDDDDDDDFPVPQPADPLADRPFDKWKWAFAAQPWLFWTWTQTPVRDIAIAGEPQKAFDDPVDPLGVVSSVLLCVQGHRAMKIWTDDPDQADPVRHGYTQIGGRNDRSRQVCLLQQRIQGDHDPPRCSCSVVSVVSNVVCLVVCGRVNPPDPPPDDFDWAKEFPDDDQVQQKTKIATQTPAKDFQQQKWKAWPVLRDIARDGDIHGHGDIAMEHDDPDPDGHHYSHDPDRRHDPPDDTKIWIAGNVRDTRYID

Secondary structure (DSSP, 8-state):
------TT------S---HHHHHHHHHHHHHHHHHHHHHHHHHHH-TT-HHHHHHHHHHHHHHHHHHHHHHHHHHHHSHHHHHHHHHHHHHHHHHHHHHHHHHHHHHHHHHHHHHHHHHHHHHHHHHHHHHHHHHHHHHHHSBTTTS--TT--HHHHHHHHHTT--BGGG--GGGGGSTT--HHHHHHHHHHHHHHHHHHHHHS-SS--HHHHHHHHHHHHHHHHHHHHHHHHHHHHHHHHHHHHHHHHHHHHTTTT-SHHHHHHHHHHTTS-TTSHHHHHHHHHHHHHHHHHHHHHHHHHHHTTTTSS-----------------------------------------PPP-----GGGS---TTS-TTPPEEEEEEEEE-SSSEEEEEETTS-EEEEEETTEEPPPTTSTTHHHHHHHHHHHHTTSEEEEE--S-SB-TTS-EEEEEEETTEEHHHHHHHTTSSEE--BTTB-TTHHHHHHHHHHHHHTT-GGGS---PPPPP---EEEEEEETTTTEEEEEE-SSS-EE-TT-EEEETTT--EEE--SEE-TT-EEEEESSS-SSSSEE---SS--S-SSS---EEEE-TTS-EEEE-

Radius of gyration: 45.45 Å; Cα contacts (8 Å, |Δi|>4): 752; chains: 1; bounding box: 107×92×114 Å